Protein 8RCX (pdb70)

InterPro domains:
  IPR009057 Homedomain-like superfamily [SSF46689] (286-333)
  IPR018060 AraC-like, DNA binding HTH domain [PF12833] (256-333)
  IPR018060 AraC-like, DNA binding HTH domain [PS01124] (236-334)
  IPR018060 AraC-like, DNA binding HTH domain [SM00342] (250-332)
  IPR032687 HTH-type transcriptional regulator AraC-type, N-terminal [PF12625] (23-207)

GO terms:
  GO:0045893 positive regulation of DNA-templated transcription (P, IDA)
  GO:0071468 cellular response to acidic pH (P, IEP)

Organism: Mycobacterium tuberculosis (strain ATCC 25618 / H37Rv) (NCBI:txid83332)

Structure (mmCIF, N/CA/C/O backbone):
data_8RCX
#
_entry.id   8RCX
#
_cell.length_a   115.313
_cell.length_b   115.313
_cell.length_c   70.713
_cell.angle_alpha   90.000
_cell.angle_beta   90.000
_cell.angle_gamma   120.000
#
_symmetry.space_group_name_H-M   'P 61'
#
loop_
_entity.id
_entity.type
_entity.pdbx_description
1 polymer 'HTH-type transcriptional regulator VirS'
2 non-polymer 4,4,4-tris(fluoranyl)-1-[3-(trifluoromethyl)-1-oxa-2,8-diazaspiro[4.5]dec-2-en-8-yl]butan-1-one
3 water water
#
loop_
_atom_site.group_PDB
_atom_site.id
_atom_site.type_symbol
_atom_site.label_atom_id
_atom_site.label_alt_id
_atom_site.label_comp_id
_atom_site.label_asym_id
_atom_site.label_entity_id
_atom_site.label_seq_id
_atom_site.pdbx_PDB_ins_code
_atom_site.Cartn_x
_atom_site.Cartn_y
_atom_site.Cartn_z
_atom_site.occupancy
_atom_site.B_iso_or_equiv
_atom_site.auth_seq_id
_atom_site.auth_comp_id
_atom_site.auth_asym_id
_atom_site.auth_atom_id
_atom_site.pdbx_PDB_model_num
ATOM 1 N N . GLY A 1 67 ? 50.525 -26.817 -7.289 1.000 42.107 4 GLY A N 1
ATOM 2 C CA . GLY A 1 67 ? 49.271 -27.394 -6.741 1.000 39.309 4 GLY A CA 1
ATOM 3 C C . GLY A 1 67 ? 48.131 -26.385 -6.876 1.000 31.392 4 GLY A C 1
ATOM 4 O O . GLY A 1 67 ? 48.381 -25.172 -6.821 1.000 28.807 4 GLY A O 1
ATOM 8 N N . SER A 1 68 ? 46.898 -26.893 -7.056 1.000 22.272 5 SER A N 1
ATOM 9 C CA . SER A 1 68 ? 45.745 -26.036 -7.330 1.000 19.479 5 SER A CA 1
ATOM 10 C C . SER A 1 68 ? 45.391 -25.183 -6.131 1.000 16.880 5 SER A C 1
ATOM 11 O O . SER A 1 68 ? 45.501 -25.593 -4.963 1.000 17.253 5 SER A O 1
ATOM 19 N N . LEU A 1 69 ? 44.892 -23.992 -6.454 1.000 14.950 6 LEU A N 1
ATOM 20 C CA . LEU A 1 69 ? 44.355 -23.073 -5.476 1.000 16.293 6 LEU A CA 1
ATOM 21 C C . LEU A 1 69 ? 42.838 -23.209 -5.430 1.000 15.564 6 LEU A C 1
ATOM 22 O O . LEU A 1 69 ? 42.264 -23.787 -6.360 1.000 17.026 6 LEU A O 1
ATOM 38 N N . ILE A 1 70 ? 42.259 -22.745 -4.318 1.000 12.908 7 ILE A N 1
ATOM 39 C CA . ILE A 1 70 ? 40.803 -22.638 -4.168 1.000 11.982 7 ILE A CA 1
ATOM 40 C C . ILE A 1 70 ? 40.500 -21.297 -3.520 1.000 14.331 7 ILE A C 1
ATOM 41 O O . ILE A 1 70 ? 41.261 -20.822 -2.679 1.000 14.687 7 ILE A O 1
ATOM 57 N N . ARG A 1 71 ? 39.398 -20.658 -3.875 1.000 12.991 8 ARG A N 1
ATOM 58 C CA . ARG A 1 71 ? 39.014 -19.386 -3.304 1.000 12.695 8 ARG A CA 1
ATOM 59 C C . ARG A 1 71 ? 38.926 -19.491 -1.777 1.000 14.401 8 ARG A C 1
ATOM 60 O O . ARG A 1 71 ? 38.341 -20.427 -1.255 1.000 14.837 8 ARG A O 1
ATOM 81 N N . ALA A 1 72 ? 39.567 -18.531 -1.047 1.000 14.347 9 ALA A N 1
ATOM 82 C CA . ALA A 1 72 ? 39.666 -18.625 0.390 1.000 14.231 9 ALA A CA 1
ATOM 83 C C . ALA A 1 72 ? 38.375 -18.338 1.119 1.000 13.767 9 ALA A C 1
ATOM 84 O O . ALA A 1 72 ? 38.300 -18.588 2.312 1.000 15.625 9 ALA A O 1
ATOM 91 N N . THR A 1 73 ? 37.285 -17.973 0.400 1.000 13.596 10 THR A N 1
ATOM 92 C CA . THR A 1 73 ? 35.968 -17.978 0.971 1.000 14.675 10 THR A CA 1
ATOM 93 C C . THR A 1 73 ? 35.533 -19.353 1.473 1.000 13.592 10 THR A C 1
ATOM 94 O O . THR A 1 73 ? 34.669 -19.452 2.367 1.000 15.021 10 THR A O 1
ATOM 105 N N . ASN A 1 74 ? 36.187 -20.420 0.981 1.000 14.617 11 ASN A N 1
ATOM 106 C CA . ASN A 1 74 ? 35.841 -21.750 1.432 1.000 14.742 11 ASN A CA 1
ATOM 107 C C . ASN A 1 74 ? 36.354 -22.000 2.842 1.000 16.023 11 ASN A C 1
ATOM 108 O O . ASN A 1 74 ? 36.108 -23.047 3.459 1.000 17.821 11 ASN A O 1
ATOM 119 N N . LEU A 1 75 ? 37.089 -21.033 3.410 1.000 15.536 12 LEU A N 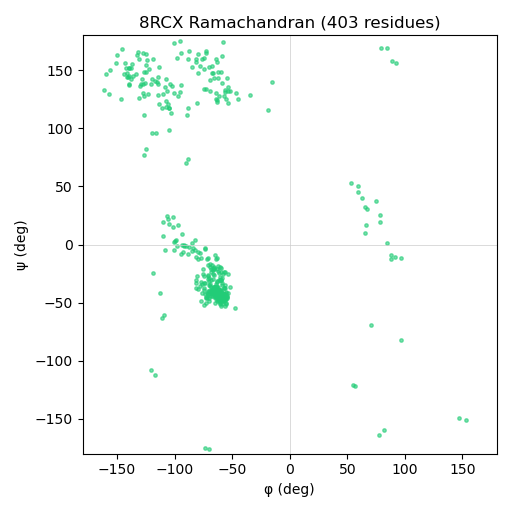1
ATOM 120 C CA . LEU A 1 75 ? 37.523 -21.058 4.797 1.000 16.499 12 LEU A CA 1
ATOM 121 C C . LEU A 1 75 ? 36.585 -20.306 5.737 1.000 16.080 12 LEU A C 1
ATOM 122 O O . LEU A 1 75 ? 36.793 -20.260 6.958 1.000 18.170 12 LEU A O 1
ATOM 138 N N . TRP A 1 76 ? 35.592 -19.583 5.179 1.000 14.246 13 TRP A N 1
ATOM 139 C CA . TRP A 1 76 ? 34.654 -18.849 6.003 1.000 13.918 13 TRP A CA 1
ATOM 140 C C . TRP A 1 76 ? 34.151 -19.703 7.143 1.000 18.527 13 TRP A C 1
ATOM 141 O O . TRP A 1 76 ? 33.645 -20.788 6.886 1.000 17.180 13 TRP A O 1
ATOM 162 N N . GLY A 1 77 ? 34.186 -19.173 8.366 1.000 17.790 14 GLY A N 1
ATOM 163 C CA . GLY A 1 77 ? 33.683 -19.876 9.541 1.000 17.243 14 GLY A CA 1
ATOM 164 C C . GLY A 1 77 ? 34.715 -20.712 10.291 1.000 16.407 14 GLY A C 1
ATOM 165 O O . GLY A 1 77 ? 34.412 -21.241 11.365 1.000 19.625 14 GLY A O 1
ATOM 169 N N . TYR A 1 78 ? 35.895 -20.915 9.712 1.000 16.718 15 TYR A N 1
ATOM 170 C CA . TYR A 1 78 ? 36.864 -21.832 10.256 1.000 19.687 15 TYR A CA 1
ATOM 171 C C . TYR A 1 78 ? 37.230 -21.356 11.666 1.000 22.311 15 TYR A C 1
ATOM 172 O O . TYR A 1 78 ? 37.207 -22.119 12.624 1.000 22.701 15 TYR A O 1
ATOM 190 N N . THR A 1 79 ? 37.572 -20.084 11.760 1.000 22.582 16 THR A N 1
ATOM 191 C CA . THR A 1 79 ? 37.954 -19.572 13.073 1.000 24.790 16 THR A CA 1
ATOM 192 C C . THR A 1 79 ? 36.811 -19.750 14.085 1.000 21.543 16 THR A C 1
ATOM 193 O O . THR A 1 79 ? 37.068 -20.252 15.188 1.000 26.105 16 THR A O 1
ATOM 204 N N . ASP A 1 80 ? 35.580 -19.363 13.724 1.000 20.616 17 ASP A N 1
ATOM 205 C CA . ASP A 1 80 ? 34.389 -19.381 14.550 1.000 21.574 17 ASP A CA 1
ATOM 206 C C . ASP A 1 80 ? 34.095 -20.809 15.007 1.000 23.473 17 ASP A C 1
ATOM 207 O O . ASP A 1 80 ? 33.734 -21.048 16.162 1.000 27.755 17 ASP A O 1
ATOM 216 N N . LEU A 1 81 ? 34.135 -21.764 14.070 1.000 21.840 18 LEU A N 1
ATOM 217 C CA . LEU A 1 81 ? 33.790 -23.150 14.395 1.000 21.120 18 LEU A CA 1
ATOM 218 C C . LEU A 1 81 ? 34.855 -23.714 15.347 1.000 20.540 18 LEU A C 1
ATOM 219 O O . LEU A 1 81 ? 34.526 -24.458 16.258 1.000 24.041 18 LEU A O 1
ATOM 235 N N . MET A 1 82 ? 36.129 -23.446 15.092 1.000 19.071 19 MET A N 1
ATOM 236 C CA . MET A 1 82 ? 37.212 -24.000 15.893 1.000 22.459 19 MET A CA 1
ATOM 237 C C . MET A 1 82 ? 37.047 -23.500 17.329 1.000 26.953 19 MET A C 1
ATOM 238 O O . MET A 1 82 ? 37.121 -24.287 18.281 1.000 28.645 19 MET A O 1
ATOM 252 N N . ARG A 1 83 ? 36.649 -22.225 17.476 1.000 27.585 20 ARG A N 1
ATOM 253 C CA . ARG A 1 83 ? 36.384 -21.648 18.798 1.000 30.443 20 ARG A CA 1
ATOM 254 C C . ARG A 1 83 ? 35.164 -22.284 19.461 1.000 33.996 20 ARG A C 1
ATOM 255 O O . ARG A 1 83 ? 35.173 -22.609 20.665 1.000 32.551 20 ARG A O 1
ATOM 276 N N . GLU A 1 84 ? 34.118 -22.529 18.657 1.000 31.637 21 GLU A N 1
ATOM 277 C CA . GLU A 1 84 ? 32.919 -23.197 19.123 1.000 32.931 21 GLU A CA 1
ATOM 278 C C . GLU A 1 84 ? 33.282 -24.559 19.741 1.000 30.289 21 GLU A C 1
ATOM 279 O O . GLU A 1 84 ? 32.697 -24.933 20.752 1.000 35.830 21 GLU A O 1
ATOM 291 N N . LEU A 1 85 ? 34.203 -25.287 19.115 1.000 26.486 22 LEU A N 1
ATOM 292 C CA . LEU A 1 85 ? 34.694 -26.576 19.571 1.000 30.050 22 LEU A CA 1
ATOM 293 C C . LEU A 1 85 ? 35.792 -26.457 20.633 1.000 34.351 22 LEU A C 1
ATOM 294 O O . LEU A 1 85 ? 36.347 -27.481 20.996 1.000 35.440 22 LEU A O 1
ATOM 310 N N . GLY A 1 86 ? 36.140 -25.237 21.086 1.000 35.170 23 GLY A N 1
ATOM 311 C CA . GLY A 1 86 ? 37.119 -25.064 22.153 1.000 36.831 23 GLY A CA 1
ATOM 312 C C . GLY A 1 86 ? 38.557 -25.224 21.669 1.000 33.746 23 GLY A C 1
ATOM 313 O O . GLY A 1 86 ? 39.488 -25.416 22.452 1.000 35.113 23 GLY A O 1
ATOM 317 N N . ALA A 1 87 ? 38.810 -25.103 20.359 1.000 29.511 24 ALA A N 1
ATOM 318 C CA . ALA A 1 87 ? 40.139 -25.343 19.842 1.000 29.702 24 ALA A CA 1
ATOM 319 C C . ALA A 1 87 ? 40.695 -24.035 19.318 1.000 34.433 24 ALA A C 1
ATOM 320 O O . ALA A 1 87 ? 39.931 -23.159 18.879 1.000 32.170 24 ALA A O 1
ATOM 327 N N . ASP A 1 88 ? 42.015 -23.937 19.335 1.000 34.762 25 ASP A N 1
ATOM 328 C CA . ASP A 1 88 ? 42.716 -22.781 18.790 1.000 32.753 25 ASP A CA 1
ATOM 329 C C . ASP A 1 88 ? 42.986 -23.021 17.301 1.000 27.110 25 ASP A C 1
ATOM 330 O O . ASP A 1 88 ? 43.709 -23.947 16.950 1.000 26.981 25 ASP A O 1
ATOM 339 N N . PRO A 1 89 ? 42.433 -22.193 16.366 1.000 24.704 26 PRO A N 1
ATOM 340 C CA . PRO A 1 89 ? 42.644 -22.435 14.939 1.000 27.054 26 PRO A CA 1
ATOM 341 C C . PRO A 1 89 ? 44.052 -22.157 14.449 1.000 25.594 26 PRO A C 1
ATOM 342 O O . PRO A 1 89 ? 44.507 -22.682 13.459 1.000 24.218 26 PRO A O 1
ATOM 353 N N . LEU A 1 90 ? 44.804 -21.248 15.132 1.000 26.468 27 LEU A N 1
ATOM 354 C CA . LEU A 1 90 ? 46.074 -20.816 14.596 1.000 25.868 27 LEU A CA 1
ATOM 355 C C . LEU A 1 90 ? 47.097 -21.916 14.363 1.000 22.006 27 LEU A C 1
ATOM 356 O O . LEU A 1 90 ? 47.716 -21.939 13.309 1.000 26.876 27 LEU A O 1
ATOM 372 N N . PRO A 1 91 ? 47.342 -22.890 15.292 1.000 26.117 28 PRO A N 1
ATOM 373 C CA . PRO A 1 91 ? 48.293 -23.968 15.010 1.000 31.742 28 PRO A CA 1
ATOM 374 C C . PRO A 1 91 ? 47.949 -24.850 13.810 1.000 25.817 28 PRO A C 1
ATOM 375 O O . PRO A 1 91 ? 48.832 -25.319 13.116 1.000 27.624 28 PRO A O 1
ATOM 386 N N . PHE A 1 92 ? 46.638 -24.977 13.505 1.000 28.986 29 PHE A N 1
ATOM 387 C CA . PHE A 1 92 ? 46.192 -25.745 12.351 1.000 25.370 29 PHE A CA 1
ATOM 388 C C . PHE A 1 92 ? 46.537 -24.997 11.065 1.000 20.047 29 PHE A C 1
ATOM 389 O O . PHE A 1 92 ? 47.064 -25.569 10.105 1.000 21.108 29 PHE A O 1
ATOM 406 N N . LEU A 1 93 ? 46.228 -23.695 11.076 1.000 21.911 30 LEU A N 1
ATOM 407 C CA . LEU A 1 93 ? 46.510 -22.914 9.890 1.000 23.236 30 LEU A CA 1
ATOM 408 C C . LEU A 1 93 ? 47.998 -22.920 9.553 1.000 24.051 30 LEU A C 1
ATOM 409 O O . LEU A 1 93 ? 48.421 -23.044 8.393 1.000 22.433 30 LEU A O 1
ATOM 425 N N . ARG A 1 94 ? 48.822 -22.849 10.610 1.000 26.640 31 ARG A N 1
ATOM 426 C CA . ARG A 1 94 ? 50.260 -22.842 10.400 1.000 27.575 31 ARG A CA 1
ATOM 427 C C . ARG A 1 94 ? 50.708 -24.215 9.904 1.000 21.323 31 ARG A C 1
ATOM 428 O O . ARG A 1 94 ? 51.484 -24.338 8.962 1.000 25.169 31 ARG A O 1
ATOM 449 N N . ARG A 1 95 ? 50.196 -25.290 10.525 1.000 23.811 32 ARG A N 1
ATOM 450 C CA . ARG A 1 95 ? 50.503 -26.650 10.117 1.000 24.504 32 ARG A CA 1
ATOM 451 C C . ARG A 1 95 ? 50.239 -26.881 8.640 1.000 26.396 32 ARG A C 1
ATOM 452 O O . ARG A 1 95 ? 51.023 -27.526 7.963 1.000 25.684 32 ARG A O 1
ATOM 473 N N . PHE A 1 96 ? 49.113 -26.349 8.106 1.000 22.514 33 PHE A N 1
ATOM 474 C CA . PHE A 1 96 ? 48.763 -26.613 6.730 1.000 23.592 33 PHE A CA 1
ATOM 475 C C . PHE A 1 96 ? 49.093 -25.482 5.755 1.000 26.263 33 PHE A C 1
ATOM 476 O O . PHE A 1 96 ? 48.682 -25.511 4.574 1.000 25.991 33 PHE A O 1
ATOM 493 N N . ASP A 1 97 ? 49.942 -24.526 6.219 1.000 24.855 34 ASP A N 1
ATOM 494 C CA . ASP A 1 97 ? 50.473 -23.461 5.362 1.000 31.282 34 ASP A CA 1
ATOM 495 C C . ASP A 1 97 ? 49.337 -22.623 4.752 1.000 29.957 34 ASP A C 1
ATOM 496 O O . ASP A 1 97 ? 49.335 -22.291 3.567 1.000 31.061 34 ASP A O 1
ATOM 505 N N . ILE A 1 98 ? 48.384 -22.275 5.602 1.000 25.358 35 ILE A N 1
ATOM 506 C CA . ILE A 1 98 ? 47.285 -21.408 5.205 1.000 22.997 35 ILE A CA 1
ATOM 507 C C . ILE A 1 98 ? 47.582 -20.092 5.890 1.000 25.927 35 ILE A C 1
ATOM 508 O O . ILE A 1 98 ? 47.612 -20.103 7.127 1.000 30.866 35 ILE A O 1
ATOM 524 N N . PRO A 1 99 ? 47.692 -18.977 5.156 1.000 22.779 36 PRO A N 1
ATOM 525 C CA . PRO A 1 99 ? 48.056 -17.695 5.800 1.000 26.676 36 PRO A CA 1
ATOM 526 C C . PRO A 1 99 ? 46.996 -17.323 6.807 1.000 30.683 36 PRO A C 1
ATOM 527 O O . PRO A 1 99 ? 45.821 -17.327 6.488 1.000 28.817 36 PRO A O 1
ATOM 538 N N . PRO A 1 100 ? 47.285 -17.008 8.103 1.000 36.538 37 PRO A N 1
ATOM 539 C CA . PRO A 1 100 ? 46.205 -16.513 8.969 1.000 38.840 37 PRO A CA 1
ATOM 540 C C . PRO A 1 100 ? 45.660 -15.179 8.406 1.000 26.063 37 PRO A C 1
ATOM 541 O O . PRO A 1 100 ? 46.323 -14.476 7.643 1.000 39.042 37 PRO A O 1
ATOM 552 N N . GLY A 1 101 ? 44.390 -14.989 8.638 1.000 32.710 38 GLY A N 1
ATOM 553 C CA . GLY A 1 101 ? 43.762 -13.797 8.133 1.000 30.739 38 GLY A CA 1
ATOM 554 C C . GLY A 1 101 ? 43.240 -13.981 6.715 1.000 25.990 38 GLY A C 1
ATOM 555 O O . GLY A 1 101 ? 42.408 -13.196 6.314 1.000 26.564 38 GLY A O 1
ATOM 559 N N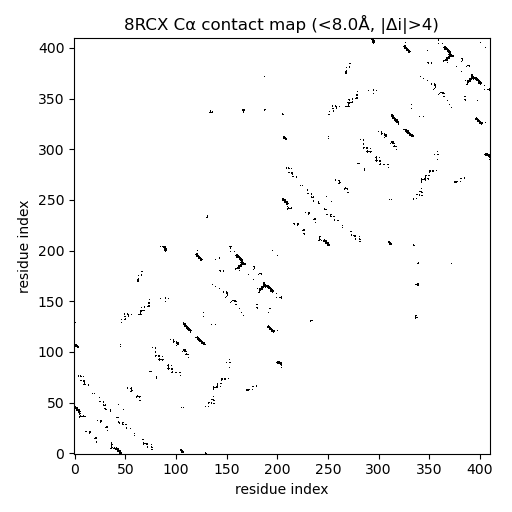 . ILE A 1 102 ? 43.605 -15.046 5.994 1.000 21.009 39 ILE A N 1
ATOM 560 C CA . ILE A 1 102 ? 43.140 -15.131 4.621 1.000 19.784 39 ILE A CA 1
ATOM 561 C C . ILE A 1 102 ? 41.618 -15.356 4.541 1.000 19.441 39 ILE A C 1
ATOM 562 O O . ILE A 1 102 ? 41.010 -14.992 3.525 1.000 17.300 39 ILE A O 1
ATOM 578 N N . GLU A 1 103 ? 41.003 -15.869 5.618 1.000 20.500 40 GLU A 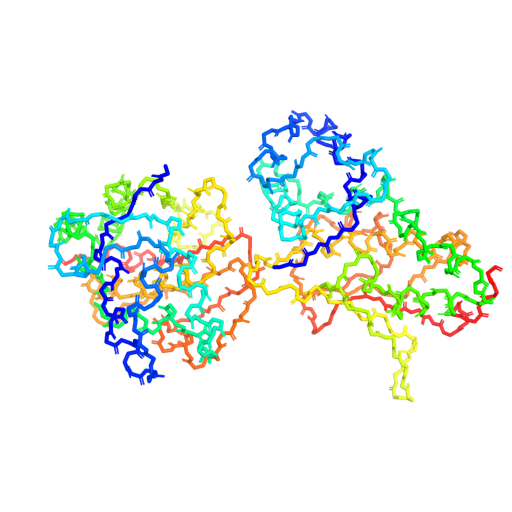N 1
ATOM 579 C CA . GLU A 1 103 ? 39.575 -16.118 5.675 1.000 23.148 40 GLU A CA 1
ATOM 580 C C . GLU A 1 103 ? 38.735 -14.898 5.285 1.000 23.205 40 GLU A C 1
ATOM 581 O O . GLU A 1 103 ? 37.693 -14.990 4.604 1.000 27.604 40 GLU A O 1
ATOM 593 N N . HIS A 1 104 ? 39.252 -13.729 5.693 1.000 20.309 41 HIS A N 1
ATOM 594 C CA . HIS A 1 104 ? 38.561 -12.460 5.534 1.000 24.858 41 HIS A CA 1
ATOM 595 C C . HIS A 1 104 ? 39.217 -11.552 4.499 1.000 22.226 41 HIS A C 1
ATOM 596 O O . HIS A 1 104 ? 38.911 -10.354 4.468 1.000 25.050 41 HIS A O 1
ATOM 611 N N . GLN A 1 105 ? 40.032 -12.089 3.608 1.000 17.191 42 GLN A N 1
ATOM 612 C CA . GLN A 1 105 ? 40.686 -11.330 2.562 1.000 16.864 42 GLN A CA 1
ATOM 613 C C . GLN A 1 105 ? 40.005 -11.595 1.233 1.000 18.254 42 GLN A C 1
ATOM 614 O O . GLN A 1 105 ? 40.145 -12.659 0.610 1.000 16.013 42 GLN A O 1
ATOM 628 N N . GLU A 1 106 ? 39.107 -10.696 0.820 1.000 17.058 43 GLU A N 1
ATOM 629 C CA . GLU A 1 106 ? 38.364 -10.907 -0.391 1.000 14.249 43 GLU A CA 1
ATOM 630 C C . GLU A 1 106 ? 39.295 -11.162 -1.592 1.000 14.932 43 GLU A C 1
ATOM 631 O O . GLU A 1 106 ? 40.336 -10.578 -1.766 1.000 18.013 43 GLU A O 1
ATOM 643 N N . ASP A 1 107 ? 38.855 -12.041 -2.480 1.000 15.619 44 ASP A N 1
ATOM 644 C CA . ASP A 1 107 ? 39.535 -12.406 -3.696 1.000 14.317 44 ASP A CA 1
ATOM 645 C C . ASP A 1 107 ? 40.860 -13.130 -3.427 1.000 15.606 44 ASP A C 1
ATOM 646 O O . ASP A 1 107 ? 41.586 -13.346 -4.366 1.000 17.794 44 ASP A O 1
ATOM 655 N N . ALA A 1 108 ? 41.183 -13.535 -2.194 1.000 15.087 45 ALA A N 1
ATOM 656 C CA . ALA A 1 108 ? 42.346 -14.355 -1.956 1.000 15.846 45 ALA A CA 1
ATOM 657 C C . ALA A 1 108 ? 42.070 -15.823 -2.242 1.000 15.637 45 ALA A C 1
ATOM 658 O O . ALA A 1 108 ? 40.890 -16.249 -2.165 1.000 15.486 45 ALA A O 1
ATOM 665 N N . PHE A 1 109 ? 43.168 -16.527 -2.458 1.000 13.979 46 PHE A N 1
ATOM 666 C CA . PHE A 1 109 ? 43.122 -17.962 -2.745 1.000 14.672 46 PHE A CA 1
ATOM 667 C C . PHE A 1 109 ? 44.154 -18.712 -1.921 1.000 16.263 46 PHE A C 1
ATOM 668 O O . PHE A 1 109 ? 45.196 -18.181 -1.537 1.000 17.085 46 PHE A O 1
ATOM 685 N N . MET A 1 110 ? 43.783 -19.918 -1.562 1.000 14.840 47 MET A N 1
ATOM 686 C CA . MET A 1 110 ? 44.559 -20.750 -0.661 1.000 15.443 47 MET A CA 1
ATOM 687 C C . MET A 1 110 ? 44.861 -22.096 -1.329 1.000 17.690 47 MET A C 1
ATOM 688 O O . MET A 1 110 ? 44.274 -22.453 -2.355 1.000 16.043 47 MET A O 1
ATOM 702 N N . SER A 1 111 ? 45.823 -22.857 -0.794 1.000 17.105 48 SER A N 1
ATOM 703 C CA . SER A 1 111 ? 46.126 -24.215 -1.271 1.000 15.701 48 SER A CA 1
ATOM 704 C C . SER A 1 111 ? 44.923 -25.149 -1.045 1.000 13.363 48 SER A C 1
ATOM 705 O O . SER A 1 111 ? 44.466 -25.324 0.049 1.000 14.664 48 SER A O 1
ATOM 713 N N . LEU A 1 112 ? 44.417 -25.772 -2.116 1.000 16.090 49 LEU A N 1
ATOM 714 C CA . LEU A 1 112 ? 43.355 -26.766 -1.952 1.000 16.044 49 LEU A CA 1
ATOM 715 C C . LEU A 1 112 ? 43.847 -27.977 -1.145 1.000 15.270 49 LEU A C 1
ATOM 716 O O . LEU A 1 112 ? 43.180 -28.447 -0.229 1.000 16.071 49 LEU A O 1
ATOM 732 N N . ALA A 1 113 ? 45.071 -28.436 -1.464 1.000 16.903 50 ALA A N 1
ATOM 733 C CA . ALA A 1 113 ? 45.613 -29.587 -0.749 1.000 16.691 50 ALA A CA 1
ATOM 734 C C . ALA A 1 113 ? 45.760 -29.283 0.734 1.000 18.288 50 ALA A C 1
ATOM 735 O O . ALA A 1 113 ? 45.367 -30.053 1.611 1.000 17.143 50 ALA A O 1
ATOM 742 N N . GLY A 1 114 ? 46.310 -28.084 1.060 1.000 16.324 51 GLY A N 1
ATOM 743 C CA . GLY A 1 114 ? 46.422 -27.754 2.476 1.000 16.482 51 GLY A CA 1
ATOM 744 C C . GLY A 1 114 ? 45.064 -27.640 3.148 1.000 15.612 51 GLY A C 1
ATOM 745 O O . GLY A 1 114 ? 44.832 -28.106 4.257 1.000 14.583 51 GLY A O 1
ATOM 749 N N . PHE A 1 115 ? 44.068 -27.075 2.445 1.000 14.514 52 PHE A N 1
ATOM 750 C CA . PHE A 1 115 ? 42.728 -26.953 3.013 1.000 16.030 52 PHE A CA 1
ATOM 751 C C . PHE A 1 115 ? 42.047 -28.301 3.286 1.000 13.890 52 PHE A C 1
ATOM 752 O O . PHE A 1 115 ? 41.526 -28.508 4.357 1.000 15.126 52 PHE A O 1
ATOM 769 N N . VAL A 1 116 ? 42.132 -29.212 2.335 1.000 15.792 53 VAL A N 1
ATOM 770 C CA . VAL A 1 116 ? 41.464 -30.501 2.503 1.000 17.548 53 VAL A CA 1
ATOM 771 C C . VAL A 1 116 ? 42.136 -31.308 3.610 1.000 15.820 53 VAL A C 1
ATOM 772 O O . VAL A 1 116 ? 41.457 -31.885 4.459 1.000 16.993 53 VAL A O 1
ATOM 785 N N . ARG A 1 117 ? 43.472 -31.186 3.701 1.000 15.842 54 ARG A N 1
ATOM 786 C CA . ARG A 1 117 ? 44.151 -31.861 4.804 1.000 18.659 54 ARG A CA 1
ATOM 787 C C . ARG A 1 117 ? 43.868 -31.249 6.170 1.000 16.672 54 ARG A C 1
ATOM 788 O O . ARG A 1 117 ? 43.729 -31.910 7.202 1.000 18.532 54 ARG A O 1
ATOM 809 N N . MET A 1 118 ? 43.723 -29.930 6.209 1.000 16.350 55 MET A N 1
ATOM 810 C CA . MET A 1 118 ? 43.354 -29.281 7.447 1.000 16.468 55 MET A CA 1
ATOM 811 C C . MET A 1 118 ? 41.971 -29.675 7.924 1.000 16.779 55 MET A C 1
ATOM 812 O O . MET A 1 118 ? 41.709 -29.829 9.110 1.000 18.600 55 MET A O 1
ATOM 826 N N . LEU A 1 119 ? 41.008 -29.805 6.970 1.000 16.574 56 LEU A N 1
ATOM 827 C CA . LEU A 1 119 ? 39.701 -30.243 7.394 1.000 15.487 56 LEU A CA 1
ATOM 828 C C . LEU A 1 119 ? 39.745 -31.653 8.014 1.000 14.184 56 LEU A C 1
ATOM 829 O O . LEU A 1 119 ? 39.036 -31.902 8.981 1.000 17.321 56 LEU A O 1
ATOM 845 N N . GLU A 1 120 ? 40.524 -32.546 7.383 1.000 16.585 57 GLU A N 1
ATOM 846 C CA . GLU A 1 120 ? 40.637 -33.902 7.915 1.000 18.386 57 GLU A CA 1
ATOM 847 C C . GLU A 1 120 ? 41.242 -33.833 9.323 1.000 18.374 57 GLU A C 1
ATOM 848 O O . GLU A 1 120 ? 40.796 -34.559 10.259 1.000 19.491 57 GLU A O 1
ATOM 860 N N . ALA A 1 121 ? 42.297 -33.040 9.462 1.000 19.399 58 ALA A N 1
ATOM 861 C CA . ALA A 1 121 ? 43.001 -32.991 10.741 1.000 20.007 58 ALA A CA 1
ATOM 862 C C . ALA A 1 121 ? 42.084 -32.442 11.835 1.000 23.037 58 ALA A C 1
ATOM 863 O O . ALA A 1 121 ? 42.044 -32.914 12.977 1.000 22.895 58 ALA A O 1
ATOM 870 N N . SER A 1 122 ? 41.289 -31.399 11.514 1.000 18.427 59 SER A N 1
ATOM 871 C CA . SER A 1 122 ? 40.364 -30.776 12.455 1.000 20.148 59 SER A CA 1
ATOM 872 C C . SER A 1 122 ? 39.294 -31.770 12.932 1.000 22.775 59 SER A C 1
ATOM 873 O O . SER A 1 122 ? 38.943 -31.924 14.138 1.000 21.220 59 SER A O 1
ATOM 881 N N . ALA A 1 123 ? 38.696 -32.492 11.957 1.000 20.640 60 ALA A N 1
ATOM 882 C CA . ALA A 1 123 ? 37.699 -33.491 12.270 1.000 20.831 60 ALA A CA 1
ATOM 883 C C . ALA A 1 123 ? 38.268 -34.635 13.129 1.000 19.448 60 ALA A C 1
ATOM 884 O O . ALA A 1 123 ? 37.612 -35.033 14.087 1.000 24.184 60 ALA A O 1
ATOM 891 N N . ALA A 1 124 ? 39.468 -35.078 12.805 1.000 20.215 61 ALA A N 1
ATOM 892 C CA . ALA A 1 124 ? 40.063 -36.225 13.499 1.000 22.635 61 ALA A CA 1
ATOM 893 C C . ALA A 1 124 ? 40.491 -35.796 14.912 1.000 26.629 61 ALA A C 1
ATOM 894 O O . ALA A 1 124 ? 40.133 -36.441 15.878 1.000 28.481 61 ALA A O 1
ATOM 901 N N . GLU A 1 125 ? 41.223 -34.705 15.048 1.000 24.478 62 GLU A N 1
ATOM 902 C CA . GLU A 1 125 ? 41.836 -34.320 16.304 1.000 28.197 62 GLU A CA 1
ATOM 903 C C . GLU A 1 125 ? 40.827 -33.746 17.286 1.000 32.395 62 GLU A C 1
ATOM 904 O O . GLU A 1 125 ? 41.119 -33.829 18.465 1.000 31.400 62 GLU A O 1
ATOM 916 N N . LEU A 1 126 ? 39.676 -33.167 16.859 1.000 23.458 63 LEU A N 1
ATOM 917 C CA . LEU A 1 126 ? 38.644 -32.668 17.737 1.000 27.617 63 LEU A CA 1
ATOM 918 C C . LEU A 1 126 ? 37.449 -33.595 17.925 1.000 25.282 63 LEU A C 1
ATOM 919 O O . LEU A 1 126 ? 36.483 -33.249 18.621 1.000 27.600 63 LEU A O 1
ATOM 935 N N . ASP A 1 127 ? 37.522 -34.764 17.310 1.000 24.824 64 ASP A N 1
ATOM 936 C CA . ASP A 1 127 ? 36.484 -35.787 17.384 1.000 27.571 64 ASP A CA 1
ATOM 937 C C . ASP A 1 127 ? 35.180 -35.131 16.997 1.000 22.845 64 ASP A C 1
ATOM 938 O O . ASP A 1 127 ? 34.189 -35.247 17.702 1.000 23.622 64 ASP A O 1
ATOM 947 N N . CYS A 1 128 ? 35.271 -34.494 15.801 1.000 21.891 65 CYS A N 1
ATOM 948 C CA . CYS A 1 128 ? 34.140 -33.791 15.219 1.000 21.824 65 CYS A CA 1
ATOM 949 C C . CYS A 1 128 ? 33.896 -34.355 13.812 1.000 22.210 65 CYS A C 1
ATOM 950 O O . CYS A 1 128 ? 34.383 -33.820 12.815 1.000 19.598 65 CYS A O 1
ATOM 958 N N . PRO A 1 129 ? 33.190 -35.500 13.712 1.000 20.815 66 PRO A N 1
ATOM 959 C CA . PRO A 1 129 ? 33.068 -36.189 12.430 1.000 19.037 66 PRO A CA 1
ATOM 960 C C . PRO A 1 129 ? 32.283 -35.393 11.369 1.000 18.046 66 PRO A C 1
ATOM 961 O O . PRO A 1 129 ? 32.472 -35.694 10.173 1.000 17.372 66 PRO A O 1
ATOM 972 N N . ASP A 1 130 ? 31.491 -34.410 11.831 1.000 19.348 67 ASP A N 1
ATOM 973 C CA . ASP A 1 130 ? 30.636 -33.603 10.976 1.000 17.857 67 ASP A CA 1
ATOM 974 C C . ASP A 1 130 ? 31.207 -32.190 10.804 1.000 16.235 67 ASP A C 1
ATOM 975 O O . ASP A 1 130 ? 30.452 -31.259 10.545 1.000 15.620 67 ASP A O 1
ATOM 984 N N . PHE A 1 131 ? 32.530 -32.041 10.969 1.000 17.055 68 PHE A N 1
ATOM 985 C CA . PHE A 1 131 ? 33.191 -30.747 10.807 1.000 16.462 68 PHE A CA 1
ATOM 986 C C . PHE A 1 131 ? 32.787 -30.026 9.536 1.000 15.971 68 PHE A C 1
ATOM 987 O O . PHE A 1 131 ? 32.372 -28.863 9.552 1.000 14.671 68 PHE A O 1
ATOM 1004 N N . GLY A 1 132 ? 32.935 -30.705 8.419 1.000 16.457 69 GLY A N 1
ATOM 1005 C CA . GLY A 1 132 ? 32.621 -30.076 7.142 1.000 15.873 69 GLY A CA 1
ATOM 1006 C C . GLY A 1 132 ? 31.149 -29.714 7.026 1.000 14.874 69 GLY A C 1
ATOM 1007 O O . GLY A 1 132 ? 30.799 -28.643 6.560 1.000 15.657 69 GLY A O 1
ATOM 1011 N N . LEU A 1 133 ? 30.256 -30.612 7.470 1.000 15.980 70 LEU A N 1
ATOM 1012 C CA . LEU A 1 133 ? 28.839 -30.288 7.453 1.000 15.182 70 LEU A CA 1
ATOM 1013 C C . LEU A 1 133 ? 28.551 -28.986 8.241 1.000 15.090 70 LEU A C 1
ATOM 1014 O O . LEU A 1 133 ? 27.763 -28.104 7.867 1.000 17.384 70 LEU A O 1
ATOM 1030 N N . ARG A 1 134 ? 29.146 -28.902 9.430 1.000 15.442 71 ARG A N 1
ATOM 1031 C CA . ARG A 1 134 ? 28.937 -27.780 10.318 1.000 16.249 71 ARG A CA 1
ATOM 1032 C C . ARG A 1 134 ? 29.489 -26.482 9.714 1.000 16.562 71 ARG A C 1
ATOM 1033 O O . ARG A 1 134 ? 28.895 -25.416 9.900 1.000 17.673 71 ARG A O 1
ATOM 1054 N N . LEU A 1 135 ? 30.633 -26.556 9.009 1.000 14.944 72 LEU A N 1
ATOM 1055 C CA . LEU A 1 135 ? 31.298 -25.357 8.514 1.000 15.398 72 LEU A CA 1
ATOM 1056 C C . LEU A 1 135 ? 30.442 -24.678 7.446 1.000 15.670 72 LEU A C 1
ATOM 1057 O O . LEU A 1 135 ? 30.464 -23.447 7.291 1.000 16.315 72 LEU A O 1
ATOM 1073 N N . ALA A 1 136 ? 29.577 -25.458 6.764 1.000 15.109 73 ALA A N 1
ATOM 1074 C CA . ALA A 1 136 ? 28.722 -24.867 5.774 1.000 14.802 73 ALA A CA 1
ATOM 1075 C C . ALA A 1 136 ? 27.783 -23.781 6.323 1.000 16.020 73 ALA A C 1
ATOM 1076 O O . ALA A 1 136 ? 27.304 -22.947 5.544 1.000 16.698 73 ALA A O 1
ATOM 1083 N N . ARG A 1 137 ? 27.478 -23.801 7.617 1.000 16.404 74 ARG A N 1
ATOM 1084 C CA . ARG A 1 137 ? 26.568 -22.818 8.189 1.000 19.377 74 ARG A CA 1
ATOM 1085 C C . ARG A 1 137 ? 27.113 -21.397 8.057 1.000 18.348 74 ARG A C 1
ATOM 1086 O O . ARG A 1 137 ? 26.322 -20.445 8.057 1.000 19.280 74 ARG A O 1
ATOM 1107 N N . TRP A 1 138 ? 28.426 -21.230 7.812 1.000 17.094 75 TRP A N 1
ATOM 1108 C CA . TRP A 1 138 ? 29.045 -19.925 7.588 1.000 15.769 75 TRP A CA 1
ATOM 1109 C C . TRP A 1 138 ? 29.265 -19.567 6.120 1.000 17.582 75 TRP A C 1
ATOM 1110 O O . TRP A 1 138 ? 29.927 -18.562 5.819 1.000 18.709 75 TRP A O 1
ATOM 1131 N N . GLN A 1 139 ? 28.801 -20.453 5.191 1.000 14.248 76 GLN A N 1
ATOM 1132 C CA . GLN A 1 139 ? 29.233 -20.426 3.799 1.000 15.214 76 GLN A CA 1
ATOM 1133 C C . GLN A 1 139 ? 28.045 -20.216 2.866 1.000 15.248 76 GLN A C 1
ATOM 1134 O O . GLN A 1 139 ? 27.528 -19.095 2.845 1.000 18.564 76 GLN A O 1
ATOM 1148 N N . GLY A 1 140 ? 27.630 -21.239 2.122 1.000 15.260 77 GLY A N 1
ATOM 1149 C CA . GLY A 1 140 ? 26.563 -21.059 1.157 1.000 15.977 77 GLY A CA 1
ATOM 1150 C C . GLY A 1 140 ? 27.008 -20.369 -0.132 1.000 15.335 77 GLY A C 1
ATOM 1151 O O . GLY A 1 140 ? 28.191 -20.217 -0.442 1.000 15.929 77 GLY A O 1
ATOM 1155 N N . LEU A 1 141 ? 26.030 -19.882 -0.917 1.000 16.260 78 LEU A N 1
ATOM 1156 C CA . LEU A 1 141 ? 26.285 -19.432 -2.274 1.000 13.991 78 LEU A CA 1
ATOM 1157 C C . LEU A 1 141 ? 27.304 -18.292 -2.355 1.000 16.453 78 LEU A C 1
ATOM 1158 O O . LEU A 1 141 ? 28.063 -18.245 -3.320 1.000 15.457 78 LEU A O 1
ATOM 1174 N N . GLY A 1 142 ? 27.350 -17.468 -1.306 1.000 14.759 79 GLY A N 1
ATOM 1175 C CA . GLY A 1 142 ? 28.244 -16.322 -1.374 1.000 15.950 79 GLY A CA 1
ATOM 1176 C C . GLY A 1 142 ? 29.716 -16.677 -1.485 1.000 13.031 79 GLY A C 1
ATOM 1177 O O . GLY A 1 142 ? 30.498 -15.857 -1.977 1.000 15.297 79 GLY A O 1
ATOM 1181 N N . ILE A 1 143 ? 30.098 -17.898 -1.090 1.000 12.328 80 ILE A N 1
ATOM 1182 C CA . ILE A 1 143 ? 31.507 -18.248 -1.202 1.000 12.846 80 ILE A CA 1
ATOM 1183 C C . ILE A 1 143 ? 31.951 -18.343 -2.661 1.000 13.252 80 ILE A C 1
ATOM 1184 O O . ILE A 1 143 ? 33.136 -18.272 -2.950 1.000 12.225 80 ILE A O 1
ATOM 1200 N N . LEU A 1 144 ? 31.031 -18.472 -3.611 1.000 12.372 81 LEU A N 1
ATOM 1201 C CA . LEU A 1 144 ? 31.414 -18.547 -5.028 1.000 11.692 81 LEU A CA 1
ATOM 1202 C C . LEU A 1 144 ? 31.769 -17.208 -5.663 1.000 13.251 81 LEU A C 1
ATOM 1203 O O . LEU A 1 144 ? 32.255 -17.180 -6.779 1.000 12.849 81 LEU A O 1
ATOM 1219 N N . GLY A 1 145 ? 31.549 -16.131 -4.912 1.000 15.089 82 GLY A N 1
ATOM 1220 C CA . GLY A 1 145 ? 32.086 -14.853 -5.347 1.000 15.525 82 GLY A CA 1
ATOM 1221 C C . GLY A 1 145 ? 31.574 -14.507 -6.750 1.000 12.900 82 GLY A C 1
ATOM 1222 O O . GLY A 1 145 ? 30.331 -14.446 -6.897 1.000 14.014 82 GLY A O 1
ATOM 1226 N N . PRO A 1 146 ? 32.437 -14.275 -7.797 1.000 13.519 83 PRO A N 1
ATOM 1227 C CA . PRO A 1 146 ? 31.932 -13.824 -9.088 1.000 14.444 83 PRO A CA 1
ATOM 1228 C C . PRO A 1 146 ? 30.973 -14.865 -9.690 1.000 13.509 83 PRO A C 1
ATOM 1229 O O . PRO A 1 146 ? 30.060 -14.530 -10.409 1.000 13.731 83 PRO A O 1
ATOM 1240 N N . VAL A 1 147 ? 31.204 -16.150 -9.377 1.000 12.690 84 VAL A N 1
ATOM 1241 C CA . VAL A 1 147 ? 30.388 -17.198 -9.983 1.000 13.066 84 VAL A CA 1
ATOM 1242 C C . VAL A 1 147 ? 28.993 -17.160 -9.403 1.000 13.199 84 VAL A C 1
ATOM 1243 O O . VAL A 1 147 ? 28.032 -17.487 -10.113 1.000 13.761 84 VAL A O 1
ATOM 1256 N N . ALA A 1 148 ? 28.834 -16.679 -8.154 1.000 13.587 85 ALA A N 1
ATOM 1257 C CA . ALA A 1 148 ? 27.515 -16.511 -7.567 1.000 13.963 85 ALA A CA 1
ATOM 1258 C C . ALA A 1 148 ? 26.749 -15.421 -8.267 1.000 14.355 85 ALA A C 1
ATOM 1259 O O . ALA A 1 148 ? 25.558 -15.570 -8.422 1.000 15.224 85 ALA A O 1
ATOM 1266 N N . VAL A 1 149 ? 27.453 -14.334 -8.635 1.000 14.817 86 VAL A N 1
ATOM 1267 C CA . VAL A 1 149 ? 26.798 -13.274 -9.378 1.000 15.669 86 VAL A CA 1
ATOM 1268 C C . VAL A 1 149 ? 26.205 -13.810 -10.667 1.000 17.249 86 VAL A C 1
ATOM 1269 O O . VAL A 1 149 ? 25.071 -13.573 -11.015 1.000 17.582 86 VAL A O 1
ATOM 1282 N N . ILE A 1 150 ? 26.955 -14.637 -11.369 1.000 16.120 87 ILE A N 1
ATOM 1283 C CA . ILE A 1 150 ? 26.489 -15.250 -12.611 1.000 15.591 87 ILE A CA 1
ATOM 1284 C C . ILE A 1 150 ? 25.306 -16.156 -12.333 1.000 18.473 87 ILE A C 1
ATOM 1285 O O . ILE A 1 150 ? 24.309 -16.171 -13.064 1.000 17.700 87 ILE A O 1
ATOM 1301 N N . ALA A 1 151 ? 25.408 -16.997 -11.321 1.000 15.551 88 ALA A N 1
ATOM 1302 C CA . ALA A 1 151 ? 24.328 -17.920 -11.043 1.000 14.704 88 ALA A CA 1
ATOM 1303 C C . ALA A 1 151 ? 23.005 -17.247 -10.735 1.000 16.654 88 ALA A C 1
ATOM 1304 O O . ALA A 1 151 ? 21.939 -17.702 -11.179 1.000 17.418 88 ALA A O 1
ATOM 1311 N N . ARG A 1 152 ? 23.081 -16.161 -9.976 1.000 16.730 89 ARG A N 1
ATOM 1312 C CA . ARG A 1 152 ? 21.873 -15.492 -9.479 1.000 19.080 89 ARG A CA 1
ATOM 1313 C C . ARG A 1 152 ? 21.187 -14.804 -10.658 1.000 22.758 89 ARG A C 1
ATOM 1314 O O . ARG A 1 152 ? 19.977 -14.524 -10.557 1.000 25.191 89 ARG A O 1
ATOM 1335 N N . ASN A 1 153 ? 21.907 -14.595 -11.764 1.000 20.213 90 ASN A N 1
ATOM 1336 C CA . ASN A 1 153 ? 21.451 -13.885 -12.951 1.000 25.018 90 ASN A CA 1
ATOM 1337 C C . ASN A 1 153 ? 20.757 -14.860 -13.913 1.000 24.744 90 ASN A C 1
ATOM 1338 O O . ASN A 1 153 ? 20.164 -14.488 -14.925 1.000 24.030 90 ASN A O 1
ATOM 1349 N N . ALA A 1 154 ? 20.824 -16.177 -13.631 1.000 20.489 91 ALA A N 1
ATOM 1350 C CA . ALA A 1 154 ? 20.232 -17.100 -14.566 1.000 22.006 91 ALA A CA 1
ATOM 1351 C C . ALA A 1 154 ? 18.704 -17.041 -14.498 1.000 18.452 91 ALA A C 1
ATOM 1352 O O . ALA A 1 154 ? 18.100 -16.540 -13.566 1.000 19.214 91 ALA A O 1
ATOM 1359 N N . ALA A 1 155 ? 18.109 -17.619 -15.525 1.000 17.663 92 ALA A N 1
ATOM 1360 C CA . ALA A 1 155 ? 16.653 -17.648 -15.617 1.000 20.870 92 ALA A CA 1
ATOM 1361 C C . ALA A 1 155 ? 15.968 -18.667 -14.696 1.000 21.594 92 ALA A C 1
ATOM 1362 O O . ALA A 1 155 ? 14.840 -18.446 -14.233 1.000 21.795 92 ALA A O 1
ATOM 1369 N N . THR A 1 156 ? 16.551 -19.875 -14.599 1.000 17.348 93 THR A N 1
ATOM 1370 C CA . THR A 1 156 ? 15.955 -20.948 -13.825 1.000 17.138 93 THR A CA 1
ATOM 1371 C C . THR A 1 156 ? 17.007 -21.602 -12.931 1.000 14.612 93 THR A C 1
ATOM 1372 O O . THR A 1 156 ? 18.166 -21.338 -13.117 1.000 15.277 93 THR A O 1
ATOM 1383 N N . LEU A 1 157 ? 16.559 -22.352 -11.915 1.000 15.344 94 LEU A N 1
ATOM 1384 C CA . LEU A 1 157 ? 17.466 -23.023 -10.984 1.000 14.776 94 LEU A CA 1
ATOM 1385 C C . LEU A 1 157 ? 18.426 -23.874 -11.793 1.000 16.212 94 LEU A C 1
ATOM 1386 O O . LEU A 1 157 ? 19.661 -23.844 -11.542 1.000 16.432 94 LEU A O 1
ATOM 1402 N N . PHE A 1 158 ? 17.946 -24.645 -12.797 1.000 16.536 95 PHE A N 1
ATOM 1403 C CA . PHE A 1 158 ? 18.850 -25.429 -13.641 1.000 15.220 95 PHE A CA 1
ATOM 1404 C C . PHE A 1 158 ? 19.931 -24.552 -14.272 1.000 16.045 95 PHE A C 1
ATOM 1405 O O . PHE A 1 158 ? 21.144 -24.845 -14.253 1.000 16.116 95 PHE A O 1
ATOM 1422 N N . GLY A 1 159 ? 19.556 -23.416 -14.810 1.000 15.492 96 GLY A N 1
ATOM 1423 C CA . GLY A 1 159 ? 20.523 -22.522 -15.426 1.000 15.823 96 GLY A CA 1
ATOM 1424 C C . GLY A 1 159 ? 21.547 -21.989 -14.427 1.000 14.253 96 GLY A C 1
ATOM 1425 O O . GLY A 1 159 ? 22.707 -21.762 -14.788 1.000 14.099 96 GLY A O 1
ATOM 1429 N N . GLY A 1 160 ? 21.128 -21.702 -13.206 1.000 14.305 97 GLY A N 1
ATOM 1430 C CA . GLY A 1 160 ? 22.005 -21.178 -12.152 1.000 14.371 97 GLY A CA 1
ATOM 1431 C C . GLY A 1 160 ? 23.039 -22.222 -11.711 1.000 13.575 97 GLY A C 1
ATOM 1432 O O . GLY A 1 160 ? 24.231 -21.970 -11.745 1.000 13.834 97 GLY A O 1
ATOM 1436 N N . LEU A 1 161 ? 22.574 -23.440 -11.526 1.000 13.841 98 LEU A N 1
ATOM 1437 C CA . LEU A 1 161 ? 23.460 -24.557 -11.152 1.000 12.954 98 LEU A CA 1
ATOM 1438 C C . LEU A 1 161 ? 24.369 -24.909 -12.333 1.000 11.899 98 LEU A C 1
ATOM 1439 O O . LEU A 1 161 ? 25.546 -25.241 -12.138 1.000 13.349 98 LEU A O 1
ATOM 1455 N N . GLU A 1 162 ? 23.866 -24.898 -13.569 1.000 12.601 99 GLU A N 1
ATOM 1456 C CA . GLU A 1 162 ? 24.697 -25.257 -14.730 1.000 12.614 99 GLU A CA 1
ATOM 1457 C C . GLU A 1 162 ? 25.745 -24.180 -14.990 1.000 12.696 99 GLU A C 1
ATOM 1458 O O . GLU A 1 162 ? 26.849 -24.526 -15.383 1.000 13.676 99 GLU A O 1
ATOM 1470 N N . ALA A 1 163 ? 25.476 -22.924 -14.645 1.000 13.542 100 ALA A N 1
ATOM 1471 C CA . ALA A 1 163 ? 26.491 -21.871 -14.754 1.000 14.090 100 ALA A CA 1
ATOM 1472 C C . ALA A 1 163 ? 27.577 -22.080 -13.704 1.000 11.484 100 ALA A C 1
ATOM 1473 O O . ALA A 1 163 ? 28.781 -21.903 -14.024 1.000 12.535 100 ALA A O 1
ATOM 1480 N N . ILE A 1 164 ? 27.143 -22.479 -12.496 1.000 12.314 101 ILE A N 1
ATOM 1481 C CA . ILE A 1 164 ? 28.165 -22.834 -11.509 1.000 11.697 101 ILE A CA 1
ATOM 1482 C C . ILE A 1 164 ? 29.054 -23.926 -12.058 1.000 11.970 101 ILE A C 1
ATOM 1483 O O . ILE A 1 164 ? 30.287 -23.849 -11.954 1.000 14.212 101 ILE A O 1
ATOM 1499 N N . GLY A 1 165 ? 28.441 -24.977 -12.606 1.000 11.715 102 GLY A N 1
ATOM 1500 C CA . GLY A 1 165 ? 29.238 -26.036 -13.237 1.000 13.082 102 GLY A CA 1
ATOM 1501 C C . GLY A 1 165 ? 30.184 -25.587 -14.343 1.000 12.631 102 GLY A C 1
ATOM 1502 O O . GLY A 1 165 ? 31.358 -25.943 -14.389 1.000 13.076 102 GLY A O 1
ATOM 1506 N N . ARG A 1 166 ? 29.695 -24.763 -15.259 1.000 12.949 103 ARG A N 1
ATOM 1507 C CA . ARG A 1 166 ? 30.517 -24.283 -16.335 1.000 12.785 103 ARG A CA 1
ATOM 1508 C C . ARG A 1 166 ? 31.736 -23.525 -15.794 1.000 11.284 103 ARG A C 1
ATOM 1509 O O . ARG A 1 166 ? 32.809 -23.702 -16.359 1.000 11.969 103 ARG A O 1
ATOM 1530 N N . TYR A 1 167 ? 31.531 -22.685 -14.763 1.000 11.628 104 TYR A N 1
ATOM 1531 C CA . TYR A 1 167 ? 32.607 -21.810 -14.338 1.000 12.129 104 TYR A CA 1
ATOM 1532 C C . TYR A 1 167 ? 33.269 -22.275 -13.050 1.000 13.562 104 TYR A C 1
ATOM 1533 O O . TYR A 1 167 ? 33.974 -21.491 -12.380 1.000 13.115 104 TYR A O 1
ATOM 1551 N N . LEU A 1 168 ? 33.094 -23.530 -12.641 1.000 11.630 105 LEU A N 1
ATOM 1552 C CA . LEU A 1 168 ? 33.564 -23.879 -11.294 1.000 10.691 105 LEU A CA 1
ATOM 1553 C C . LEU A 1 168 ? 35.082 -23.810 -11.197 1.000 12.437 105 LEU A C 1
ATOM 1554 O O . LEU A 1 168 ? 35.623 -23.657 -10.103 1.000 12.102 105 LEU A O 1
ATOM 1570 N N . TYR A 1 169 ? 35.751 -23.909 -12.324 1.000 11.744 106 TYR A N 1
ATOM 1571 C CA . TYR A 1 169 ? 37.209 -23.769 -12.321 1.000 13.038 106 TYR A CA 1
ATOM 1572 C C . TYR A 1 169 ? 37.672 -22.421 -11.751 1.000 13.912 106 TYR A C 1
ATOM 1573 O O . TYR A 1 169 ? 38.829 -22.322 -11.327 1.000 13.908 106 TYR A O 1
ATOM 1591 N N . VAL A 1 170 ? 36.824 -21.401 -11.831 1.000 12.641 107 VAL A N 1
ATOM 1592 C CA . VAL A 1 170 ? 37.148 -20.087 -11.279 1.000 12.767 107 VAL A CA 1
ATOM 1593 C C . VAL A 1 170 ? 37.229 -20.155 -9.754 1.000 14.698 107 VAL A C 1
ATOM 1594 O O . VAL A 1 170 ? 37.982 -19.399 -9.116 1.000 15.209 107 VAL A O 1
ATOM 1607 N N . HIS A 1 171 ? 36.471 -21.053 -9.146 1.000 11.772 108 HIS A N 1
ATOM 1608 C CA . HIS A 1 171 ? 36.522 -21.297 -7.732 1.000 11.930 108 HIS A CA 1
ATOM 1609 C C . HIS A 1 171 ? 37.757 -22.131 -7.412 1.000 12.602 108 HIS A C 1
ATOM 1610 O O . HIS A 1 171 ? 38.542 -21.821 -6.522 1.000 13.330 108 HIS A O 1
ATOM 1625 N N . SER A 1 172 ? 37.988 -23.230 -8.144 1.000 11.475 109 SER A N 1
ATOM 1626 C CA . SER A 1 172 ? 39.198 -24.035 -8.053 1.000 12.102 109 SER A CA 1
ATOM 1627 C C . SER A 1 172 ? 39.300 -24.864 -9.304 1.000 14.085 109 SER A C 1
ATOM 1628 O O . SER A 1 172 ? 38.345 -25.615 -9.624 1.000 13.017 109 SER A O 1
ATOM 1636 N N . PRO A 1 173 ? 40.436 -24.948 -9.978 1.000 13.892 110 PRO A N 1
ATOM 1637 C CA . PRO A 1 173 ? 40.601 -25.895 -11.085 1.000 14.837 110 PRO A CA 1
ATOM 1638 C C . PRO A 1 173 ? 40.510 -27.381 -10.740 1.000 12.890 110 PRO A C 1
ATOM 1639 O O . PRO A 1 173 ? 40.330 -28.218 -11.648 1.000 15.120 110 PRO A O 1
ATOM 1650 N N . ALA A 1 174 ? 40.536 -27.702 -9.454 1.000 13.685 111 ALA A N 1
ATOM 1651 C CA . ALA A 1 174 ? 40.490 -29.103 -9.034 1.000 14.652 111 ALA A CA 1
ATOM 1652 C C . ALA A 1 174 ? 39.091 -29.609 -8.883 1.000 14.932 111 ALA A C 1
ATOM 1653 O O . ALA A 1 174 ? 38.939 -30.775 -8.583 1.000 16.273 111 ALA A O 1
ATOM 1660 N N . LEU A 1 175 ? 38.098 -28.744 -9.092 1.000 12.455 112 LEU A N 1
ATOM 1661 C CA . LEU A 1 175 ? 36.720 -29.142 -8.930 1.000 11.934 112 LEU A CA 1
ATOM 1662 C C . LEU A 1 175 ? 35.991 -29.302 -10.275 1.000 14.023 112 LEU A C 1
ATOM 1663 O O . LEU A 1 175 ? 36.047 -28.435 -11.153 1.000 14.541 112 LEU A O 1
ATOM 1679 N N . THR A 1 176 ? 35.278 -30.425 -10.445 1.000 12.927 113 THR A N 1
ATOM 1680 C CA . THR A 1 176 ? 34.516 -30.646 -11.645 1.000 13.979 113 THR A CA 1
ATOM 1681 C C . THR A 1 176 ? 33.083 -31.004 -11.283 1.000 15.377 113 THR A C 1
ATOM 1682 O O . THR A 1 176 ? 32.838 -31.922 -10.489 1.000 15.993 113 THR A O 1
ATOM 1693 N N . LEU A 1 177 ? 32.132 -30.313 -11.917 1.000 11.677 114 LEU A N 1
ATOM 1694 C CA . LEU A 1 177 ? 30.734 -30.616 -11.780 1.000 12.251 114 LEU A CA 1
ATOM 1695 C C . LEU A 1 177 ? 30.245 -31.094 -13.139 1.000 13.905 114 LEU A C 1
ATOM 1696 O O . LEU A 1 177 ? 30.435 -30.455 -14.164 1.000 15.415 114 LEU A O 1
ATOM 1712 N N . THR A 1 178 ? 29.577 -32.258 -13.145 1.000 12.413 115 THR A N 1
ATOM 1713 C CA . THR A 1 178 ? 28.988 -32.779 -14.369 1.000 13.767 115 THR A CA 1
ATOM 1714 C C . THR A 1 178 ? 27.479 -32.773 -14.225 1.000 13.671 115 THR A C 1
ATOM 1715 O O . THR A 1 178 ? 26.947 -33.410 -13.277 1.000 15.318 115 THR A O 1
ATOM 1726 N N . VAL A 1 179 ? 26.822 -32.060 -15.120 1.000 12.378 116 VAL A N 1
ATOM 1727 C CA . VAL A 1 179 ? 25.373 -31.864 -15.087 1.000 13.370 116 VAL A CA 1
ATOM 1728 C C . VAL A 1 179 ? 24.785 -32.748 -16.178 1.000 13.091 116 VAL A C 1
ATOM 1729 O O . VAL A 1 179 ? 25.205 -32.641 -17.328 1.000 15.703 116 VAL A O 1
ATOM 1742 N N . SER A 1 180 ? 23.948 -33.744 -15.820 1.000 13.273 117 SER A N 1
ATOM 1743 C CA . SER A 1 180 ? 23.425 -34.665 -16.817 1.000 14.183 117 SER A CA 1
ATOM 1744 C C . SER A 1 180 ? 21.967 -35.025 -16.556 1.000 15.455 117 SER A C 1
ATOM 1745 O O . SER A 1 180 ? 21.515 -35.099 -15.437 1.000 16.389 117 SER A O 1
ATOM 1753 N N . SER A 1 181 ? 21.279 -35.244 -17.674 1.000 12.713 118 SER A N 1
ATOM 1754 C CA . SER A 1 181 ? 19.939 -35.801 -17.625 1.000 12.890 118 SER A CA 1
ATOM 1755 C C . SER A 1 181 ? 19.841 -36.829 -18.745 1.000 14.416 118 SER A C 1
ATOM 1756 O O . SER A 1 181 ? 20.304 -36.599 -19.832 1.000 15.681 118 SER A O 1
ATOM 1764 N N . THR A 1 182 ? 19.137 -37.931 -18.476 1.000 13.253 119 THR A N 1
ATOM 1765 C CA . THR A 1 182 ? 19.015 -38.978 -19.485 1.000 14.072 119 THR A CA 1
ATOM 1766 C C . THR A 1 182 ? 17.570 -39.472 -19.498 1.000 14.312 119 THR A C 1
ATOM 1767 O O . THR A 1 182 ? 16.866 -39.465 -18.441 1.000 13.444 119 THR A O 1
ATOM 1778 N N . THR A 1 183 ? 17.156 -39.953 -20.673 1.000 12.375 120 THR A N 1
ATOM 1779 C CA . THR A 1 183 ? 15.817 -40.539 -20.826 1.000 11.478 120 THR A CA 1
ATOM 1780 C C . THR A 1 183 ? 15.631 -41.724 -19.881 1.000 11.945 120 THR A C 1
ATOM 1781 O O . THR A 1 183 ? 14.490 -41.888 -19.433 1.000 14.771 120 THR A O 1
ATOM 1792 N N . ALA A 1 184 ? 16.706 -42.404 -19.545 1.000 14.618 121 ALA A N 1
ATOM 1793 C CA . ALA A 1 184 ? 16.650 -43.666 -18.826 1.000 17.353 121 ALA A CA 1
ATOM 1794 C C . ALA A 1 184 ? 16.485 -43.544 -17.322 1.000 17.358 121 ALA A C 1
ATOM 1795 O O . ALA A 1 184 ? 16.311 -44.619 -16.668 1.000 20.951 121 ALA A O 1
ATOM 1802 N N . ARG A 1 185 ? 16.624 -42.356 -16.740 1.000 18.371 122 ARG A N 1
ATOM 1803 C CA . ARG A 1 185 ? 16.673 -42.164 -15.306 1.000 19.687 122 ARG A CA 1
ATOM 1804 C C . ARG A 1 185 ? 15.876 -40.918 -14.946 1.000 15.694 122 ARG A C 1
ATOM 1805 O O . ARG A 1 185 ? 15.877 -39.947 -15.696 1.000 15.665 122 ARG A O 1
ATOM 1826 N N . SER A 1 186 ? 15.317 -40.882 -13.724 1.000 14.897 123 SER A N 1
ATOM 1827 C CA . SER A 1 186 ? 14.747 -39.684 -13.152 1.000 12.824 123 SER A CA 1
ATOM 1828 C C . SER A 1 186 ? 15.812 -38.605 -12.856 1.000 12.218 123 SER A C 1
ATOM 1829 O O . SER A 1 186 ? 16.935 -38.975 -12.457 1.000 13.825 123 SER A O 1
ATOM 1837 N N . ASN A 1 187 ? 15.415 -37.337 -12.979 1.000 13.094 124 ASN A N 1
ATOM 1838 C CA . ASN A 1 187 ? 16.065 -36.158 -12.388 1.000 12.927 124 ASN A CA 1
ATOM 1839 C C . ASN A 1 187 ? 17.203 -35.650 -13.245 1.000 12.444 124 ASN A C 1
ATOM 1840 O O . ASN A 1 187 ? 17.778 -36.335 -14.113 1.000 15.394 124 ASN A O 1
ATOM 1851 N N . VAL A 1 188 ? 17.669 -34.448 -12.860 1.000 12.296 125 VAL A N 1
ATOM 1852 C CA . VAL A 1 188 ? 18.923 -33.897 -13.356 1.000 12.160 125 VAL A CA 1
ATOM 1853 C C . VAL A 1 188 ? 19.973 -34.236 -12.288 1.000 12.552 125 VAL A C 1
ATOM 1854 O O . VAL A 1 188 ? 19.733 -33.930 -11.107 1.000 12.878 125 VAL A O 1
ATOM 1867 N N . ARG A 1 189 ? 21.077 -34.846 -12.707 1.000 11.891 126 ARG A N 1
ATOM 1868 C CA . ARG A 1 189 ? 22.140 -35.191 -11.783 1.000 13.250 126 ARG A CA 1
ATOM 1869 C C . ARG A 1 189 ? 23.287 -34.210 -11.877 1.000 12.657 126 ARG A C 1
ATOM 1870 O O . ARG A 1 189 ? 23.677 -33.720 -12.983 1.000 12.961 126 ARG A O 1
ATOM 1891 N N . PHE A 1 190 ? 23.754 -33.854 -10.675 1.000 11.097 127 PHE A N 1
ATOM 1892 C CA . PHE A 1 190 ? 24.871 -32.942 -10.499 1.000 11.257 127 PHE A CA 1
ATOM 1893 C C . PHE A 1 190 ? 25.965 -33.776 -9.830 1.000 12.992 127 PHE A C 1
ATOM 1894 O O . PHE A 1 190 ? 25.957 -33.946 -8.608 1.000 14.548 127 PHE A O 1
ATOM 1911 N N . GLY A 1 191 ? 26.888 -34.304 -10.637 1.000 11.978 128 GLY A N 1
ATOM 1912 C CA . GLY A 1 191 ? 27.967 -35.136 -10.146 1.000 11.640 128 GLY A CA 1
ATOM 1913 C C . GLY A 1 191 ? 29.211 -34.304 -9.891 1.000 13.355 128 GLY A C 1
ATOM 1914 O O . GLY A 1 191 ? 29.540 -33.438 -10.674 1.000 15.829 128 GLY A O 1
ATOM 1918 N N . TYR A 1 192 ? 29.858 -34.566 -8.777 1.000 12.558 129 TYR A N 1
ATOM 1919 C CA . TYR A 1 192 ? 30.883 -33.674 -8.257 1.000 12.005 129 TYR A CA 1
ATOM 1920 C C . TYR A 1 192 ? 32.125 -34.468 -7.927 1.000 13.269 129 TYR A C 1
ATOM 1921 O O . TYR A 1 192 ? 32.084 -35.483 -7.212 1.000 13.664 129 TYR A O 1
ATOM 1939 N N . GLU A 1 193 ? 33.266 -33.910 -8.320 1.000 11.465 130 GLU A N 1
ATOM 1940 C CA . GLU A 1 193 ? 34.548 -34.534 -8.109 1.000 12.234 130 GLU A CA 1
ATOM 1941 C C . GLU A 1 193 ? 35.596 -33.527 -7.698 1.000 12.821 130 GLU A C 1
ATOM 1942 O O . GLU A 1 193 ? 35.707 -32.438 -8.280 1.000 13.711 130 GLU A O 1
ATOM 1954 N N . VAL A 1 194 ? 36.416 -33.901 -6.730 1.000 12.752 131 VAL A N 1
ATOM 1955 C CA . VAL A 1 194 ? 37.602 -33.148 -6.356 1.000 14.129 131 VAL A CA 1
ATOM 1956 C C . VAL A 1 194 ? 38.784 -33.964 -6.867 1.000 14.840 131 VAL A C 1
ATOM 1957 O O . VAL A 1 194 ? 38.951 -35.143 -6.487 1.000 15.571 131 VAL A O 1
ATOM 1970 N N . THR A 1 195 ? 39.578 -33.395 -7.768 1.000 14.272 132 THR A N 1
ATOM 1971 C CA . THR A 1 195 ? 40.698 -34.121 -8.350 1.000 17.917 132 THR A CA 1
ATOM 1972 C C . THR A 1 195 ? 41.951 -33.274 -8.153 1.000 17.609 132 THR A C 1
ATOM 1973 O O . THR A 1 195 ? 42.045 -32.168 -8.723 1.000 21.306 132 THR A O 1
ATOM 1984 N N . GLU A 1 196 ? 42.868 -33.712 -7.326 1.000 22.656 133 GLU A N 1
ATOM 1985 C CA . GLU A 1 196 ? 44.067 -32.966 -7.122 1.000 20.751 133 GLU A CA 1
ATOM 1986 C C . GLU A 1 196 ? 45.200 -33.967 -6.866 1.000 23.306 133 GLU A C 1
ATOM 1987 O O . GLU A 1 196 ? 45.080 -34.737 -5.927 1.000 26.665 133 GLU A O 1
ATOM 1999 N N . PRO A 1 197 ? 46.314 -33.919 -7.630 1.000 31.595 134 PRO A N 1
ATOM 2000 C CA . PRO A 1 197 ? 47.462 -34.802 -7.359 1.000 35.504 134 PRO A CA 1
ATOM 2001 C C . PRO A 1 197 ? 47.812 -34.874 -5.880 1.000 25.154 134 PRO A C 1
ATOM 2002 O O . PRO A 1 197 ? 48.043 -33.852 -5.201 1.000 26.547 134 PRO A O 1
ATOM 2013 N N . GLY A 1 198 ? 47.847 -36.108 -5.339 1.000 24.149 135 GLY A N 1
ATOM 2014 C CA . GLY A 1 198 ? 48.484 -36.330 -4.047 1.000 18.110 135 GLY A CA 1
ATOM 2015 C C . GLY A 1 198 ? 47.684 -36.082 -2.783 1.000 21.714 135 GLY A C 1
ATOM 2016 O O . GLY A 1 198 ? 48.138 -36.268 -1.683 1.000 26.171 135 GLY A O 1
ATOM 2020 N N . ILE A 1 199 ? 46.416 -35.697 -2.864 1.000 17.679 136 ILE A N 1
ATOM 2021 C CA . ILE A 1 199 ? 45.661 -35.513 -1.655 1.000 17.529 136 ILE A CA 1
ATOM 2022 C C . ILE A 1 199 ? 45.046 -36.834 -1.155 1.000 16.824 136 ILE A C 1
ATOM 2023 O O . ILE A 1 199 ? 44.805 -37.750 -1.947 1.000 17.302 136 ILE A O 1
ATOM 2039 N N . PRO A 1 200 ? 44.816 -36.946 0.157 1.000 16.283 137 PRO A N 1
ATOM 2040 C CA . PRO A 1 200 ? 43.985 -38.007 0.701 1.000 15.714 137 PRO A CA 1
ATOM 2041 C C . PRO A 1 200 ? 42.583 -37.782 0.156 1.000 14.765 137 PRO A C 1
ATOM 2042 O O . PRO A 1 200 ? 42.236 -36.701 -0.284 1.000 15.916 137 PRO A O 1
ATOM 2053 N N . TYR A 1 201 ? 41.796 -38.842 0.175 1.000 14.026 138 TYR A N 1
ATOM 2054 C CA . TYR A 1 201 ? 40.384 -38.685 -0.182 1.000 13.635 138 TYR A CA 1
ATOM 2055 C C . TYR A 1 201 ? 39.786 -37.602 0.723 1.000 12.889 138 TYR A C 1
ATOM 2056 O O . TYR A 1 201 ? 39.839 -37.637 1.976 1.000 13.620 138 TYR A O 1
ATOM 2074 N N . PRO A 1 202 ? 39.162 -36.554 0.113 1.000 12.038 139 PRO A N 1
ATOM 2075 C CA . PRO A 1 202 ? 38.771 -35.383 0.912 1.000 12.146 139 PRO A CA 1
ATOM 2076 C C . PRO A 1 202 ? 37.364 -35.513 1.474 1.000 11.771 139 PRO A C 1
ATOM 2077 O O . PRO A 1 202 ? 36.392 -34.849 1.042 1.000 14.523 139 PRO A O 1
ATOM 2088 N N . LEU A 1 203 ? 37.210 -36.432 2.441 1.000 12.828 140 LEU A N 1
ATOM 2089 C CA . LEU A 1 203 ? 35.897 -36.759 2.961 1.000 13.929 140 LEU A CA 1
ATOM 2090 C C . LEU A 1 203 ? 35.171 -35.526 3.499 1.000 12.928 140 LEU A C 1
ATOM 2091 O O . LEU A 1 203 ? 34.043 -35.221 3.108 1.000 13.732 140 LEU A O 1
ATOM 2107 N N . GLN A 1 204 ? 35.848 -34.788 4.395 1.000 13.410 141 GLN A N 1
ATOM 2108 C CA . GLN A 1 204 ? 35.247 -33.609 4.989 1.000 12.752 141 GLN A CA 1
ATOM 2109 C C . GLN A 1 204 ? 34.984 -32.556 3.906 1.000 12.617 141 GLN A C 1
ATOM 2110 O O . GLN A 1 204 ? 33.947 -31.879 3.957 1.000 13.394 141 GLN A O 1
ATOM 2124 N N . GLY A 1 205 ? 35.886 -32.419 2.964 1.000 12.234 142 GLY A N 1
ATOM 2125 C CA . GLY A 1 205 ? 35.693 -31.548 1.789 1.000 12.291 142 GLY A CA 1
ATOM 2126 C C . GLY A 1 205 ? 34.435 -31.884 0.980 1.000 12.500 142 GLY A C 1
ATOM 2127 O O . GLY A 1 205 ? 33.692 -30.984 0.586 1.000 12.600 142 GLY A O 1
ATOM 2131 N N . TYR A 1 206 ? 34.225 -33.170 0.718 1.000 12.021 143 TYR A N 1
ATOM 2132 C CA . TYR A 1 206 ? 33.003 -33.541 0.016 1.000 11.575 143 TYR A CA 1
ATOM 2133 C C . TYR A 1 206 ? 31.759 -33.241 0.818 1.000 12.268 143 TYR A C 1
ATOM 2134 O O . TYR A 1 206 ? 30.769 -32.799 0.234 1.000 12.567 143 TYR A O 1
ATOM 2152 N N . GLU A 1 207 ? 31.782 -33.403 2.136 1.000 12.600 144 GLU A N 1
ATOM 2153 C CA . GLU A 1 207 ? 30.595 -33.103 2.957 1.000 11.648 144 GLU A CA 1
ATOM 2154 C C . GLU A 1 207 ? 30.314 -31.606 3.052 1.000 11.867 144 GLU A C 1
ATOM 2155 O O . GLU A 1 207 ? 29.176 -31.201 2.906 1.000 12.782 144 GLU A O 1
ATOM 2167 N N . LEU A 1 208 ? 31.399 -30.821 3.189 1.000 11.586 145 LEU A N 1
ATOM 2168 C CA . LEU A 1 208 ? 31.264 -29.378 3.123 1.000 11.943 145 LEU A CA 1
ATOM 2169 C C . LEU A 1 208 ? 30.654 -28.936 1.781 1.000 11.135 145 LEU A C 1
ATOM 2170 O O . LEU A 1 208 ? 29.750 -28.096 1.714 1.000 12.502 145 LEU A O 1
ATOM 2186 N N . SER A 1 209 ? 31.116 -29.544 0.688 1.000 11.617 146 SER A N 1
ATOM 2187 C CA . SER A 1 209 ? 30.688 -29.190 -0.666 1.000 12.094 146 SER A CA 1
ATOM 2188 C C . SER A 1 209 ? 29.193 -29.470 -0.819 1.000 12.569 146 SER A C 1
ATOM 2189 O O . SER A 1 209 ? 28.465 -28.656 -1.368 1.000 13.498 146 SER A O 1
ATOM 2197 N N . MET A 1 210 ? 28.701 -30.606 -0.344 1.000 12.120 147 MET A N 1
ATOM 2198 C CA . MET A 1 210 ? 27.300 -30.984 -0.473 1.000 12.672 147 MET A CA 1
ATOM 2199 C C . MET A 1 210 ? 26.431 -30.187 0.475 1.000 12.545 147 MET A C 1
ATOM 2200 O O . MET A 1 210 ? 25.336 -29.778 0.111 1.000 12.515 147 MET A O 1
ATOM 2214 N N . ALA A 1 211 ? 26.890 -29.892 1.715 1.000 11.664 148 ALA A N 1
ATOM 2215 C CA . ALA A 1 211 ? 26.113 -29.026 2.599 1.000 11.857 148 ALA A CA 1
ATOM 2216 C C . ALA A 1 211 ? 25.973 -27.594 2.059 1.000 13.598 148 ALA A C 1
ATOM 2217 O O . ALA A 1 211 ? 24.912 -26.992 2.137 1.000 13.957 148 ALA A O 1
ATOM 2224 N N . ASN A 1 212 ? 27.020 -27.136 1.388 1.000 11.754 149 ASN A N 1
ATOM 2225 C CA . ASN A 1 212 ? 26.986 -25.885 0.664 1.000 12.422 149 ASN A CA 1
ATOM 2226 C C . ASN A 1 212 ? 25.999 -25.999 -0.506 1.000 13.384 149 ASN A C 1
ATOM 2227 O O . ASN A 1 212 ? 25.247 -25.044 -0.738 1.000 12.711 149 ASN A O 1
ATOM 2238 N N . ALA A 1 213 ? 26.044 -27.083 -1.237 1.000 11.277 150 ALA A N 1
ATOM 2239 C CA . ALA A 1 213 ? 25.121 -27.228 -2.355 1.000 13.532 150 ALA A CA 1
ATOM 2240 C C . ALA A 1 213 ? 23.671 -27.177 -1.878 1.000 13.021 150 ALA A C 1
ATOM 2241 O O . ALA A 1 213 ? 22.836 -26.595 -2.574 1.000 12.929 150 ALA A O 1
ATOM 2248 N N . ALA A 1 214 ? 23.345 -27.834 -0.763 1.000 11.209 151 ALA A N 1
ATOM 2249 C CA . ALA A 1 214 ? 21.985 -27.757 -0.256 1.000 13.386 151 ALA A CA 1
ATOM 2250 C C . ALA A 1 214 ? 21.616 -26.299 0.025 1.000 13.817 151 ALA A C 1
ATOM 2251 O O . ALA A 1 214 ? 20.486 -25.907 -0.197 1.000 14.380 151 ALA A O 1
ATOM 2258 N N . ARG A 1 215 ? 22.529 -25.513 0.597 1.000 13.296 152 ARG A N 1
ATOM 2259 C CA . ARG A 1 215 ? 22.281 -24.093 0.829 1.000 14.409 152 ARG A CA 1
ATOM 2260 C C . ARG A 1 215 ? 22.062 -23.344 -0.467 1.000 15.130 152 ARG A C 1
ATOM 2261 O O . ARG A 1 215 ? 21.180 -22.464 -0.553 1.000 15.881 152 ARG A O 1
ATOM 2282 N N . MET A 1 216 ? 22.844 -23.626 -1.485 1.000 13.480 153 MET A N 1
ATOM 2283 C CA . MET A 1 216 ? 22.734 -22.947 -2.777 1.000 15.013 153 MET A CA 1
ATOM 2284 C C . MET A 1 216 ? 21.365 -23.257 -3.404 1.000 15.088 153 MET A C 1
ATOM 2285 O O . MET A 1 216 ? 20.749 -22.388 -4.065 1.000 15.491 153 MET A O 1
ATOM 2299 N N . ILE A 1 217 ? 20.904 -24.512 -3.271 1.000 13.362 154 ILE A N 1
ATOM 2300 C CA . ILE A 1 217 ? 19.587 -24.932 -3.794 1.000 14.557 154 ILE A CA 1
ATOM 2301 C C . ILE A 1 217 ? 18.493 -24.105 -3.119 1.000 17.444 154 ILE A C 1
ATOM 2302 O O . ILE A 1 217 ? 17.569 -23.651 -3.818 1.000 17.808 154 ILE A O 1
ATOM 2318 N N . ARG A 1 218 ? 18.582 -23.914 -1.795 1.000 15.875 155 ARG A N 1
ATOM 2319 C CA . ARG A 1 218 ? 17.568 -23.137 -1.092 1.000 17.100 155 ARG A CA 1
ATOM 2320 C C . ARG A 1 218 ? 17.677 -21.663 -1.480 1.000 18.247 155 ARG A C 1
ATOM 2321 O O . ARG A 1 218 ? 16.611 -21.005 -1.649 1.000 21.362 155 ARG A O 1
ATOM 2327 N N . LEU A 1 219 ? 18.865 -21.085 -1.713 1.000 18.108 156 LEU A N 1
ATOM 2328 C CA . LEU A 1 219 ? 18.949 -19.672 -2.082 1.000 18.419 156 LEU A CA 1
ATOM 2329 C C . LEU A 1 219 ? 18.398 -19.437 -3.486 1.000 19.403 156 LEU A C 1
ATOM 2330 O O . LEU A 1 219 ? 17.584 -18.536 -3.691 1.000 22.159 156 LEU A O 1
ATOM 2346 N N . LEU A 1 220 ? 18.772 -20.257 -4.445 1.000 16.469 157 LEU A N 1
ATOM 2347 C CA . LEU A 1 220 ? 18.407 -20.089 -5.834 1.000 17.386 157 LEU A CA 1
ATOM 2348 C C . LEU A 1 220 ? 16.993 -20.606 -6.113 1.000 22.216 157 LEU A C 1
ATOM 2349 O O . LEU A 1 220 ? 16.320 -20.132 -7.040 1.000 20.874 157 LEU A O 1
ATOM 2365 N N . GLY A 1 221 ? 16.529 -21.572 -5.312 1.000 17.360 158 GLY A N 1
ATOM 2366 C CA . GLY A 1 221 ? 15.310 -22.341 -5.560 1.000 19.574 158 GLY A CA 1
ATOM 2367 C C . GLY A 1 221 ? 14.177 -21.958 -4.601 1.000 21.794 158 GLY A C 1
ATOM 2368 O O . GLY A 1 221 ? 13.064 -22.494 -4.709 1.000 25.107 158 GLY A O 1
ATOM 2372 N N . GLY A 1 222 ? 14.465 -21.082 -3.653 1.000 23.117 159 GLY A N 1
ATOM 2373 C CA . GLY A 1 222 ? 13.492 -20.691 -2.646 1.000 26.078 159 GLY A CA 1
ATOM 2374 C C . GLY A 1 222 ? 13.508 -21.592 -1.414 1.000 30.919 159 GLY A C 1
ATOM 2375 O O . GLY A 1 222 ? 14.048 -22.687 -1.380 1.000 25.785 159 GLY A O 1
ATOM 2379 N N . PRO A 1 223 ? 13.022 -21.145 -0.247 1.000 36.164 160 PRO A N 1
ATOM 2380 C CA . PRO A 1 223 ? 13.443 -21.780 1.005 1.000 33.375 160 PRO A CA 1
ATOM 2381 C C . PRO A 1 223 ? 12.864 -23.194 1.252 1.000 31.597 160 PRO A C 1
ATOM 2382 O O . PRO A 1 223 ? 13.451 -23.897 2.081 1.000 34.247 160 PRO A O 1
ATOM 2393 N N . GLN A 1 224 ? 11.834 -23.658 0.476 1.000 26.932 161 GLN A N 1
ATOM 2394 C CA . GLN A 1 224 ? 11.367 -25.038 0.523 1.000 30.619 161 GLN A CA 1
ATOM 2395 C C . GLN A 1 224 ? 12.082 -25.984 -0.471 1.000 23.372 161 GLN A C 1
ATOM 2396 O O . GLN A 1 224 ? 11.858 -27.195 -0.434 1.000 22.471 161 GLN A O 1
ATOM 2410 N N . ALA A 1 225 ? 13.016 -25.453 -1.272 1.000 21.273 162 ALA A N 1
ATOM 2411 C CA . ALA A 1 225 ? 13.663 -26.247 -2.323 1.000 18.622 162 ALA A CA 1
ATOM 2412 C C . ALA A 1 225 ? 14.665 -27.218 -1.729 1.000 19.940 162 ALA A C 1
ATOM 2413 O O . ALA A 1 225 ? 15.488 -26.827 -0.901 1.000 19.223 162 ALA A O 1
ATOM 2420 N N . ARG A 1 226 ? 14.613 -28.463 -2.184 1.000 17.282 163 ARG A N 1
ATOM 2421 C CA . ARG A 1 226 ? 15.467 -29.527 -1.728 1.000 18.126 163 ARG A CA 1
ATOM 2422 C C . ARG A 1 226 ? 15.860 -30.391 -2.918 1.000 17.210 163 ARG A C 1
ATOM 2423 O O . ARG A 1 226 ? 15.052 -30.599 -3.834 1.000 17.391 163 ARG A O 1
ATOM 2444 N N . ALA A 1 227 ? 17.102 -30.878 -2.895 1.000 16.440 164 ALA A N 1
ATOM 2445 C CA . ALA A 1 227 ? 17.477 -31.950 -3.782 1.000 14.708 164 ALA A CA 1
ATOM 2446 C C . ALA A 1 227 ? 16.560 -33.114 -3.497 1.000 14.174 164 ALA A C 1
ATOM 2447 O O . ALA A 1 227 ? 16.037 -33.313 -2.378 1.000 16.215 164 ALA A O 1
ATOM 2454 N N . ARG A 1 228 ? 16.503 -34.050 -4.444 1.000 13.238 165 ARG A N 1
ATOM 2455 C CA . ARG A 1 228 ? 15.838 -35.340 -4.261 1.000 15.164 165 ARG A CA 1
ATOM 2456 C C . ARG A 1 228 ? 16.681 -36.375 -3.528 1.000 15.562 165 ARG A C 1
ATOM 2457 O O . ARG A 1 228 ? 16.245 -37.260 -2.804 1.000 16.859 165 ARG A O 1
ATOM 2478 N N . VAL A 1 229 ? 18.002 -36.297 -3.766 1.000 14.715 166 VAL A N 1
ATOM 2479 C CA . VAL A 1 229 ? 18.967 -37.180 -3.116 1.000 14.680 166 VAL A CA 1
ATOM 2480 C C . VAL A 1 229 ? 20.335 -36.490 -3.101 1.000 12.865 166 VAL A C 1
ATOM 2481 O O . VAL A 1 229 ? 20.688 -35.683 -3.980 1.000 13.410 166 VAL A O 1
ATOM 2494 N N . PHE A 1 230 ? 21.098 -36.829 -2.060 1.000 13.555 167 PHE A N 1
ATOM 2495 C CA . PHE A 1 230 ? 22.541 -36.594 -2.052 1.000 12.786 167 PHE A CA 1
ATOM 2496 C C . PHE A 1 230 ? 23.261 -37.927 -2.030 1.000 13.090 167 PHE A C 1
ATOM 2497 O O . PHE A 1 230 ? 22.737 -38.854 -1.402 1.000 15.432 167 PHE A O 1
ATOM 2514 N N . SER A 1 231 ? 24.413 -38.023 -2.728 1.000 10.892 168 SER A N 1
ATOM 2515 C CA . SER A 1 231 ? 25.168 -39.280 -2.773 1.000 11.639 168 SER A CA 1
ATOM 2516 C C . SER A 1 231 ? 26.616 -38.992 -2.366 1.000 13.067 168 SER A C 1
ATOM 2517 O O . SER A 1 231 ? 27.186 -37.974 -2.749 1.000 12.314 168 SER A O 1
ATOM 2525 N N . PHE A 1 232 ? 27.219 -39.872 -1.545 1.000 11.883 169 PHE A N 1
ATOM 2526 C CA . PHE A 1 232 ? 28.636 -39.822 -1.211 1.000 12.232 169 PHE A CA 1
ATOM 2527 C C . PHE A 1 232 ? 29.335 -41.131 -1.576 1.000 13.672 169 PHE A C 1
ATOM 2528 O O . PHE A 1 232 ? 28.697 -42.182 -1.487 1.000 14.864 169 PHE A O 1
ATOM 2545 N N . ARG A 1 233 ? 30.629 -41.056 -1.891 1.000 13.572 170 ARG A N 1
ATOM 2546 C CA . ARG A 1 233 ? 31.449 -42.212 -2.198 1.000 13.844 170 ARG A CA 1
ATOM 2547 C C . ARG A 1 233 ? 31.756 -42.986 -0.910 1.000 12.961 170 ARG A C 1
ATOM 2548 O O . ARG A 1 233 ? 31.976 -44.214 -1.020 1.000 12.237 170 ARG A O 1
ATOM 2569 N N . HIS A 1 234 ? 31.892 -42.285 0.189 1.000 12.518 171 HIS A N 1
ATOM 2570 C CA . HIS A 1 234 ? 32.312 -42.876 1.470 1.000 13.212 171 HIS A CA 1
ATOM 2571 C C . HIS A 1 234 ? 31.102 -43.377 2.263 1.000 13.581 171 HIS A C 1
ATOM 2572 O O . HIS A 1 234 ? 29.930 -42.934 2.098 1.000 14.634 171 HIS A O 1
ATOM 2587 N N . ALA A 1 235 ? 31.384 -44.303 3.216 1.000 16.700 172 ALA A N 1
ATOM 2588 C CA . ALA A 1 235 ? 30.399 -44.660 4.225 1.000 14.882 172 ALA A CA 1
ATOM 2589 C C . ALA A 1 235 ? 30.097 -43.536 5.215 1.000 16.312 172 ALA A C 1
ATOM 2590 O O . ALA A 1 235 ? 30.935 -42.660 5.434 1.000 16.647 172 ALA A O 1
ATOM 2597 N N . GLN A 1 236 ? 28.897 -43.565 5.783 1.000 15.556 173 GLN A N 1
ATOM 2598 C CA . GLN A 1 236 ? 28.438 -42.547 6.717 1.000 14.815 173 GLN A CA 1
ATOM 2599 C C . GLN A 1 236 ? 29.438 -42.368 7.857 1.000 18.344 173 GLN A C 1
ATOM 2600 O O . GLN A 1 236 ? 29.929 -43.366 8.453 1.000 17.953 173 GLN A O 1
ATOM 2614 N N . LEU A 1 237 ? 29.722 -41.099 8.194 1.000 16.405 174 LEU A N 1
ATOM 2615 C CA . LEU A 1 237 ? 30.646 -40.825 9.273 1.000 18.516 174 LEU A CA 1
ATOM 2616 C C . LEU A 1 237 ? 29.898 -40.234 10.449 1.000 18.106 174 LEU A C 1
ATOM 2617 O O . LEU A 1 237 ? 29.899 -40.791 11.546 1.000 21.392 174 LEU A O 1
ATOM 2633 N N . GLY A 1 238 ? 29.318 -39.062 10.244 1.000 18.412 175 GLY A N 1
ATOM 2634 C CA . GLY A 1 238 ? 28.584 -38.366 11.272 1.000 19.048 175 GLY A CA 1
ATOM 2635 C C . GLY A 1 238 ? 27.257 -39.045 11.645 1.000 17.062 175 GLY A C 1
ATOM 2636 O O . GLY A 1 238 ? 26.862 -40.074 11.073 1.000 18.309 175 GLY A O 1
ATOM 2640 N N . THR A 1 239 ? 26.506 -38.386 12.527 1.000 17.241 176 THR A N 1
ATOM 2641 C CA . THR A 1 239 ? 25.220 -38.921 12.948 1.000 19.214 176 THR A CA 1
ATOM 2642 C C . THR A 1 239 ? 24.137 -38.773 11.862 1.000 20.669 176 THR A C 1
ATOM 2643 O O . THR A 1 239 ? 24.199 -37.881 10.975 1.000 18.953 176 THR A O 1
ATOM 2654 N N . ASP A 1 240 ? 23.066 -39.565 11.975 1.000 20.261 177 ASP A N 1
ATOM 2655 C CA . ASP A 1 240 ? 21.966 -39.398 11.035 1.000 19.142 177 ASP A CA 1
ATOM 2656 C C . ASP A 1 240 ? 21.431 -37.972 11.102 1.000 20.359 177 ASP A C 1
ATOM 2657 O O . ASP A 1 240 ? 21.068 -37.363 10.081 1.000 20.681 177 ASP A O 1
ATOM 2666 N N . ALA A 1 241 ? 21.314 -37.436 12.335 1.000 19.444 178 ALA A N 1
ATOM 2667 C CA . ALA A 1 241 ? 20.770 -36.109 12.540 1.000 21.332 178 ALA A CA 1
ATOM 2668 C C . ALA A 1 241 ? 21.633 -35.057 11.835 1.000 19.578 178 ALA A C 1
ATOM 2669 O O . ALA A 1 241 ? 21.067 -34.135 11.268 1.000 19.419 178 ALA A O 1
ATOM 2676 N N . ALA A 1 242 ? 22.955 -35.185 11.911 1.000 20.480 179 ALA A N 1
ATOM 2677 C CA . ALA A 1 242 ? 23.853 -34.216 11.260 1.000 20.590 179 ALA A CA 1
ATOM 2678 C C . ALA A 1 242 ? 23.562 -34.143 9.762 1.000 17.934 179 ALA A C 1
ATOM 2679 O O . ALA A 1 242 ? 23.480 -33.056 9.174 1.000 18.174 179 ALA A O 1
ATOM 2686 N N . TYR A 1 243 ? 23.461 -35.322 9.115 1.000 17.328 180 TYR A N 1
ATOM 2687 C CA . TYR A 1 243 ? 23.234 -35.294 7.677 1.000 18.901 180 TYR A CA 1
ATOM 2688 C C . TYR A 1 243 ? 21.835 -34.763 7.371 1.000 19.045 180 TYR A C 1
ATOM 2689 O O . TYR A 1 243 ? 21.621 -34.053 6.385 1.000 17.534 180 TYR A O 1
ATOM 2707 N N . ARG A 1 244 ? 20.834 -35.204 8.172 1.000 17.841 181 ARG A N 1
ATOM 2708 C CA . ARG A 1 244 ? 19.486 -34.749 7.872 1.000 23.823 181 ARG A CA 1
ATOM 2709 C C . ARG A 1 244 ? 19.401 -33.234 8.026 1.000 18.366 181 ARG A C 1
ATOM 2710 O O . ARG A 1 244 ? 18.771 -32.580 7.220 1.000 19.525 181 ARG A O 1
ATOM 2731 N N . GLU A 1 245 ? 20.032 -32.656 9.056 1.000 19.979 182 GLU A N 1
ATOM 2732 C CA . GLU A 1 245 ? 19.926 -31.221 9.253 1.000 20.252 182 GLU A CA 1
ATOM 2733 C C . GLU A 1 245 ? 20.633 -30.470 8.114 1.000 19.755 182 GLU A C 1
ATOM 2734 O O . GLU A 1 245 ? 20.147 -29.423 7.722 1.000 22.399 182 GLU A O 1
ATOM 2746 N N . ALA A 1 246 ? 21.777 -30.974 7.645 1.000 17.464 183 ALA A N 1
ATOM 2747 C CA . ALA A 1 246 ? 22.527 -30.266 6.592 1.000 17.761 183 ALA A CA 1
ATOM 2748 C C . ALA A 1 246 ? 21.898 -30.469 5.205 1.000 18.445 183 ALA A C 1
ATOM 2749 O O . ALA A 1 246 ? 22.002 -29.567 4.364 1.000 20.796 183 ALA A O 1
ATOM 2756 N N . LEU A 1 247 ? 21.351 -31.658 4.934 1.000 19.046 184 LEU A N 1
ATOM 2757 C CA . LEU A 1 247 ? 21.058 -32.059 3.560 1.000 20.186 184 LEU A CA 1
ATOM 2758 C C . LEU A 1 247 ? 19.557 -32.164 3.353 1.000 29.805 184 LEU A C 1
ATOM 2759 O O . LEU A 1 247 ? 19.074 -31.571 2.350 1.000 30.336 184 LEU A O 1
ATOM 2775 N N . GLY A 1 248 ? 18.872 -32.747 4.375 1.000 23.868 185 GLY A N 1
ATOM 2776 C CA . GLY A 1 248 ? 17.418 -32.856 4.421 1.000 31.549 185 GLY A CA 1
ATOM 2777 C C . GLY A 1 248 ? 17.039 -34.240 3.914 1.000 43.295 185 GLY A C 1
ATOM 2778 O O . GLY A 1 248 ? 16.849 -35.255 4.593 1.000 52.350 185 GLY A O 1
ATOM 2782 N N . CYS A 1 249 ? 17.028 -34.258 2.617 1.000 38.915 186 CYS A N 1
ATOM 2783 C CA . CYS A 1 249 ? 16.564 -35.391 1.864 1.000 33.989 186 CYS A CA 1
ATOM 2784 C C . CYS A 1 249 ? 17.385 -36.656 2.229 1.000 31.074 186 CYS A C 1
ATOM 2785 O O . CYS A 1 249 ? 18.328 -36.692 3.007 1.000 31.601 186 CYS A O 1
ATOM 2793 N N . THR A 1 250 ? 16.939 -37.740 1.680 1.000 23.867 187 THR A N 1
ATOM 2794 C CA . THR A 1 250 ? 17.622 -38.934 1.437 1.000 19.337 187 THR A CA 1
ATOM 2795 C C . THR A 1 250 ? 19.093 -38.699 1.084 1.000 17.727 187 THR A C 1
ATOM 2796 O O . THR A 1 250 ? 19.406 -37.927 0.155 1.000 17.403 187 THR A O 1
ATOM 2807 N N . VAL A 1 251 ? 19.914 -39.432 1.833 1.000 15.007 188 VAL A N 1
ATOM 2808 C CA . VAL A 1 251 ? 21.344 -39.360 1.647 1.000 16.230 188 VAL A CA 1
ATOM 2809 C C . VAL A 1 251 ? 21.781 -40.795 1.443 1.000 16.834 188 VAL A C 1
ATOM 2810 O O . VAL A 1 251 ? 21.480 -41.689 2.296 1.000 18.065 188 VAL A O 1
ATOM 2823 N N . ARG A 1 252 ? 22.505 -41.028 0.372 1.000 12.969 189 ARG A N 1
ATOM 2824 C CA . ARG A 1 252 ? 23.027 -42.333 0.021 1.000 14.347 189 ARG A CA 1
ATOM 2825 C C . ARG A 1 252 ? 24.531 -42.359 0.235 1.000 16.199 189 ARG A C 1
ATOM 2826 O O . ARG A 1 252 ? 25.228 -41.409 -0.104 1.000 15.339 189 ARG A O 1
ATOM 2847 N N . PHE A 1 253 ? 25.024 -43.428 0.841 1.000 14.029 190 PHE A N 1
ATOM 2848 C CA . PHE A 1 253 ? 26.435 -43.546 1.177 1.000 13.774 190 PHE A CA 1
ATOM 2849 C C . PHE A 1 253 ? 27.085 -44.719 0.486 1.000 16.046 190 PHE A C 1
ATOM 2850 O O . PHE A 1 253 ? 26.457 -45.717 0.067 1.000 15.913 190 PHE A O 1
ATOM 2867 N N . GLY A 1 254 ? 28.413 -44.658 0.395 1.000 14.583 191 GLY A N 1
ATOM 2868 C CA . GLY A 1 254 ? 29.162 -45.783 -0.093 1.000 15.464 191 GLY A CA 1
ATOM 2869 C C . GLY A 1 254 ? 28.913 -46.067 -1.561 1.000 15.630 191 GLY A C 1
ATOM 2870 O O . GLY A 1 254 ? 29.014 -47.205 -2.025 1.000 16.975 191 GLY A O 1
ATOM 2874 N N . ARG A 1 255 ? 28.610 -45.005 -2.336 1.000 15.426 192 ARG A N 1
ATOM 2875 C CA . ARG A 1 255 ? 28.228 -45.157 -3.728 1.000 13.646 192 ARG A CA 1
ATOM 2876 C C . ARG A 1 255 ? 29.335 -44.869 -4.703 1.000 14.667 192 ARG A C 1
ATOM 2877 O O . ARG A 1 255 ? 30.433 -44.432 -4.303 1.000 14.216 192 ARG A O 1
ATOM 2898 N N . THR A 1 256 ? 29.057 -45.141 -6.003 1.000 14.241 193 THR A N 1
ATOM 2899 C CA . THR A 1 256 ? 30.033 -44.989 -7.061 1.000 15.010 193 THR A CA 1
ATOM 2900 C C . THR A 1 256 ? 30.256 -43.544 -7.490 1.000 15.476 193 THR A C 1
ATOM 2901 O O . THR A 1 256 ? 31.208 -43.242 -8.235 1.000 19.299 193 THR A O 1
ATOM 2912 N N . TRP A 1 257 ? 29.372 -42.642 -7.018 1.000 13.559 194 TRP A N 1
ATOM 2913 C CA . TRP A 1 257 ? 29.394 -41.237 -7.427 1.000 14.543 194 TRP A CA 1
ATOM 2914 C C . TRP A 1 257 ? 29.035 -40.369 -6.255 1.000 12.061 194 TRP A C 1
ATOM 2915 O O . TRP A 1 257 ? 28.330 -40.793 -5.332 1.000 13.631 194 TRP A O 1
ATOM 2936 N N . CYS A 1 258 ? 29.486 -39.073 -6.326 1.000 12.611 195 CYS A N 1
ATOM 2937 C CA . CYS A 1 258 ? 29.156 -38.095 -5.298 1.000 12.022 195 CYS A CA 1
ATOM 2938 C C . CYS A 1 258 ? 28.403 -36.954 -5.988 1.000 12.367 195 CYS A C 1
ATOM 2939 O O . CYS A 1 258 ? 28.756 -36.555 -7.104 1.000 13.485 195 CYS A O 1
ATOM 2947 N N . GLY A 1 259 ? 27.341 -36.453 -5.361 1.000 11.083 196 GLY A N 1
ATOM 2948 C CA . GLY A 1 259 ? 26.660 -35.281 -5.853 1.000 11.662 196 GLY A CA 1
ATOM 2949 C C . GLY A 1 259 ? 25.212 -35.297 -5.415 1.000 11.387 196 GLY A C 1
ATOM 2950 O O . GLY A 1 259 ? 24.866 -35.799 -4.339 1.000 11.942 196 GLY A O 1
ATOM 2954 N N . PHE A 1 260 ? 24.333 -34.681 -6.221 1.000 10.977 197 PHE A N 1
ATOM 2955 C CA . PHE A 1 260 ? 22.926 -34.577 -5.853 1.000 11.443 197 PHE A CA 1
ATOM 2956 C C . PHE A 1 260 ? 22.068 -34.542 -7.129 1.000 12.672 197 PHE A C 1
ATOM 2957 O O . PHE A 1 260 ? 22.586 -34.479 -8.247 1.000 13.485 197 PHE A O 1
ATOM 2974 N N . GLU A 1 261 ? 20.771 -34.807 -6.917 1.000 12.338 198 GLU A N 1
ATOM 2975 C CA . GLU A 1 261 ? 19.848 -34.764 -8.029 1.000 12.838 198 GLU A CA 1
ATOM 2976 C C . GLU A 1 261 ? 18.726 -33.800 -7.676 1.000 12.575 198 GLU A C 1
ATOM 2977 O O . GLU A 1 261 ? 18.318 -33.696 -6.521 1.000 13.837 198 GLU A O 1
ATOM 2989 N N A VAL A 1 262 ? 18.163 -33.184 -8.727 0.500 11.846 199 VAL A N 1
ATOM 2990 N N B VAL A 1 262 ? 18.241 -33.076 -8.679 0.500 12.660 199 VAL A N 1
ATOM 2991 C CA A VAL A 1 262 ? 17.070 -32.217 -8.633 0.500 11.452 199 VAL A CA 1
ATOM 2992 C CA B VAL A 1 262 ? 16.978 -32.386 -8.500 0.500 12.444 199 VAL A CA 1
ATOM 2993 C C A VAL A 1 262 ? 16.030 -32.647 -9.676 0.500 12.664 199 VAL A C 1
ATOM 2994 C C B VAL A 1 262 ? 16.018 -32.885 -9.584 0.500 12.577 199 VAL A C 1
ATOM 2995 O O A VAL A 1 262 ? 16.397 -32.790 -10.846 0.500 12.020 199 VAL A O 1
ATOM 2996 O O B VAL A 1 262 ? 16.380 -33.326 -10.669 0.500 10.264 199 VAL A O 1
ATOM 3021 N N . ASP A 1 263 ? 14.745 -32.751 -9.280 1.000 13.917 200 ASP A N 1
ATOM 3022 C CA . ASP A 1 263 ? 13.728 -33.090 -10.265 1.000 13.433 200 ASP A CA 1
ATOM 3023 C C . ASP A 1 263 ? 13.518 -31.936 -11.219 1.000 13.522 200 ASP A C 1
ATOM 3024 O O . ASP A 1 263 ? 13.924 -30.808 -11.024 1.000 13.633 200 ASP A O 1
ATOM 3033 N N . HIS A 1 264 ? 12.915 -32.254 -12.369 1.000 13.362 201 HIS A N 1
ATOM 3034 C CA . HIS A 1 264 ? 12.667 -31.243 -13.389 1.000 12.555 201 HIS A CA 1
ATOM 3035 C C . HIS A 1 264 ? 11.712 -30.110 -12.949 1.000 14.426 201 HIS A C 1
ATOM 3036 O O . HIS A 1 264 ? 11.874 -28.954 -13.379 1.000 15.344 201 HIS A O 1
ATOM 3051 N N . ARG A 1 265 ? 10.745 -30.421 -12.079 1.000 15.440 202 ARG A N 1
ATOM 3052 C CA . ARG A 1 265 ? 9.851 -29.373 -11.584 1.000 17.451 202 ARG A CA 1
ATOM 3053 C C . ARG A 1 265 ? 10.670 -28.267 -10.912 1.000 16.698 202 ARG A C 1
ATOM 3054 O O . ARG A 1 265 ? 10.460 -27.067 -11.174 1.000 16.825 202 ARG A O 1
ATOM 3075 N N . LEU A 1 266 ? 11.583 -28.685 -10.015 1.000 14.277 203 LEU A N 1
ATOM 3076 C CA . LEU A 1 266 ? 12.391 -27.695 -9.314 1.000 15.428 203 LEU A CA 1
ATOM 3077 C C . LEU A 1 266 ? 13.392 -27.088 -10.274 1.000 14.902 203 LEU A C 1
ATOM 3078 O O . LEU A 1 266 ? 13.620 -25.886 -10.259 1.000 15.028 203 LEU A O 1
ATOM 3094 N N . ALA A 1 267 ? 14.005 -27.888 -11.126 1.000 14.052 204 ALA A N 1
ATOM 3095 C CA . ALA A 1 267 ? 15.037 -27.378 -12.008 1.000 15.000 204 ALA A CA 1
ATOM 3096 C C . ALA A 1 267 ? 14.538 -26.260 -12.908 1.000 15.306 204 ALA A C 1
ATOM 3097 O O . ALA A 1 267 ? 15.235 -25.297 -13.223 1.000 13.483 204 ALA A O 1
ATOM 3104 N N . GLY A 1 268 ? 13.248 -26.371 -13.286 1.000 14.153 205 GLY A N 1
ATOM 3105 C CA . GLY A 1 268 ? 12.630 -25.424 -14.187 1.000 14.880 205 GLY A CA 1
ATOM 3106 C C . GLY A 1 268 ? 12.108 -24.177 -13.490 1.000 16.941 205 GLY A C 1
ATOM 3107 O O . GLY A 1 268 ? 11.599 -23.308 -14.202 1.000 19.731 205 GLY A O 1
ATOM 3111 N N . ARG A 1 269 ? 12.205 -24.093 -12.158 1.000 15.786 206 ARG A N 1
ATOM 3112 C CA . ARG A 1 269 ? 11.639 -22.983 -11.399 1.000 17.790 206 ARG A CA 1
ATOM 3113 C C . ARG A 1 269 ? 12.411 -21.709 -11.667 1.000 19.672 206 ARG A C 1
ATOM 3114 O O . ARG A 1 269 ? 13.633 -21.682 -11.617 1.000 17.584 206 ARG A O 1
ATOM 3135 N N . PRO A 1 270 ? 11.780 -20.559 -11.970 1.000 17.776 207 PRO A N 1
ATOM 3136 C CA . PRO A 1 270 ? 12.504 -19.337 -12.179 1.000 18.778 207 PRO A CA 1
ATOM 3137 C C . PRO A 1 270 ? 13.188 -18.878 -10.881 1.000 19.452 207 PRO A C 1
ATOM 3138 O O . PRO A 1 270 ? 12.701 -19.073 -9.785 1.000 24.838 207 PRO A O 1
ATOM 3149 N N . ILE A 1 271 ? 14.378 -18.325 -10.988 1.000 20.972 208 ILE A N 1
ATOM 3150 C CA . ILE A 1 271 ? 15.041 -17.712 -9.828 1.000 24.180 208 ILE A CA 1
ATOM 3151 C C . ILE A 1 271 ? 14.249 -16.432 -9.396 1.000 25.840 208 ILE A C 1
ATOM 3152 O O . ILE A 1 271 ? 13.984 -15.742 -10.395 1.000 33.320 208 ILE A O 1
ATOM 3168 N N . GLY B 1 67 ? 47.433 -43.167 7.717 1.000 30.137 4 GLY B N 1
ATOM 3169 C CA . GLY B 1 67 ? 46.659 -44.318 7.242 1.000 25.354 4 GLY B CA 1
ATOM 3170 C C . GLY B 1 67 ? 47.548 -45.570 7.167 1.000 20.685 4 GLY B C 1
ATOM 3171 O O . GLY B 1 67 ? 48.770 -45.568 7.068 1.000 24.578 4 GLY B O 1
ATOM 3175 N N . SER B 1 68 ? 46.863 -46.662 7.025 1.000 19.104 5 SER B N 1
ATOM 3176 C CA . SER B 1 68 ? 47.491 -47.963 7.049 1.000 17.167 5 SER B CA 1
ATOM 3177 C C . SER B 1 68 ? 48.195 -48.351 5.754 1.000 15.862 5 SER B C 1
ATOM 3178 O O . SER B 1 68 ? 47.802 -48.000 4.628 1.000 15.704 5 SER B O 1
ATOM 3186 N N . LEU B 1 69 ? 49.215 -49.229 5.880 1.000 13.640 6 LEU B N 1
ATOM 3187 C CA . LEU B 1 69 ? 49.829 -49.908 4.764 1.000 13.824 6 LEU B CA 1
ATOM 3188 C C . LEU B 1 69 ? 49.189 -51.286 4.557 1.000 12.691 6 LEU B C 1
ATOM 3189 O O . LEU B 1 69 ? 48.420 -51.771 5.389 1.000 13.660 6 LEU B O 1
ATOM 3205 N N . ILE B 1 70 ? 49.446 -51.860 3.397 1.000 11.233 7 ILE B N 1
ATOM 3206 C CA . ILE B 1 70 ? 49.077 -53.220 3.059 1.000 10.636 7 ILE B CA 1
ATOM 3207 C C . ILE B 1 70 ? 50.240 -53.838 2.263 1.000 11.913 7 ILE B C 1
ATOM 3208 O O . ILE B 1 70 ? 50.919 -53.193 1.454 1.000 12.289 7 ILE B O 1
ATOM 3224 N N . ARG B 1 71 ? 50.473 -55.129 2.471 1.000 11.466 8 ARG B N 1
ATOM 3225 C CA . ARG B 1 71 ? 51.503 -55.857 1.745 1.000 12.107 8 ARG B CA 1
ATOM 3226 C C . ARG B 1 71 ? 51.280 -55.665 0.238 1.000 12.516 8 ARG B C 1
ATOM 3227 O O . ARG B 1 71 ? 50.152 -55.868 -0.275 1.000 13.164 8 ARG B O 1
ATOM 3248 N N . ALA B 1 72 ? 52.362 -55.331 -0.500 1.000 12.008 9 ALA B N 1
ATOM 3249 C CA . ALA B 1 72 ? 52.265 -55.006 -1.907 1.000 13.731 9 ALA B CA 1
ATOM 3250 C C . ALA B 1 72 ? 51.964 -56.206 -2.785 1.000 12.160 9 ALA B C 1
ATOM 3251 O O . ALA B 1 72 ? 51.738 -56.066 -3.975 1.000 14.719 9 ALA B O 1
ATOM 3258 N N . THR B 1 73 ? 52.046 -57.425 -2.250 1.000 13.170 10 THR B N 1
ATOM 3259 C CA . THR B 1 73 ? 51.578 -58.611 -2.949 1.000 14.167 10 THR B CA 1
ATOM 3260 C C . THR B 1 73 ? 50.099 -58.474 -3.330 1.000 13.939 10 THR B C 1
ATOM 3261 O O . THR B 1 73 ? 49.647 -59.153 -4.271 1.000 13.714 10 THR B O 1
ATOM 3272 N N . ASN B 1 74 ? 49.369 -57.629 -2.611 1.000 12.604 11 ASN B N 1
ATOM 3273 C CA . ASN B 1 74 ? 47.970 -57.357 -2.999 1.000 13.512 11 ASN B CA 1
ATOM 3274 C C . ASN B 1 74 ? 47.863 -56.653 -4.358 1.000 15.848 11 ASN B C 1
ATOM 3275 O O . ASN B 1 74 ? 46.730 -56.515 -4.860 1.000 14.893 11 ASN B O 1
ATOM 3286 N N . LEU B 1 75 ? 48.976 -56.202 -4.955 1.000 14.260 12 LEU B N 1
ATOM 3287 C CA . LEU B 1 75 ? 49.007 -55.605 -6.256 1.000 15.156 12 LEU B CA 1
ATOM 3288 C C . LEU B 1 75 ? 49.289 -56.643 -7.341 1.000 15.566 12 LEU B C 1
ATOM 3289 O O . LEU B 1 75 ? 49.226 -56.319 -8.528 1.000 17.002 12 LEU B O 1
ATOM 3305 N N . TRP B 1 76 ? 49.592 -57.913 -6.998 1.000 14.617 13 TRP B N 1
ATOM 3306 C CA . TRP B 1 76 ? 49.886 -58.899 -8.010 1.000 15.034 13 TRP B CA 1
ATOM 3307 C C . TRP B 1 76 ? 48.790 -58.945 -9.062 1.000 18.242 13 TRP B C 1
ATOM 3308 O O . TRP B 1 76 ? 47.597 -59.047 -8.725 1.000 16.751 13 TRP B O 1
ATOM 3329 N N . GLY B 1 77 ? 49.220 -58.919 -10.326 1.000 18.025 14 GLY B N 1
ATOM 3330 C CA . GLY B 1 77 ? 48.304 -59.033 -11.446 1.000 17.172 14 GLY B CA 1
ATOM 3331 C C . GLY B 1 77 ? 47.706 -57.719 -11.934 1.000 17.289 14 GLY B C 1
ATOM 3332 O O . GLY B 1 77 ? 47.013 -57.712 -12.937 1.000 18.560 14 GLY B O 1
ATOM 3336 N N . TYR B 1 78 ? 47.898 -56.597 -11.214 1.000 16.452 15 TYR B N 1
ATOM 3337 C CA . TYR B 1 78 ? 47.233 -55.362 -11.550 1.000 17.511 15 TYR B CA 1
ATOM 3338 C C . TYR B 1 78 ? 47.650 -55.016 -12.991 1.000 19.252 15 TYR B C 1
ATOM 3339 O O . TYR B 1 78 ? 46.826 -54.614 -13.801 1.000 19.152 15 TYR B O 1
ATOM 3357 N N . THR B 1 79 ? 48.952 -55.015 -13.263 1.000 22.859 16 THR B N 1
ATOM 3358 C CA . THR B 1 79 ? 49.400 -54.646 -14.608 1.000 24.370 16 THR B CA 1
ATOM 3359 C C . THR B 1 79 ? 48.888 -55.609 -15.696 1.000 24.149 16 THR B C 1
ATOM 3360 O O . THR B 1 79 ? 48.420 -55.134 -16.764 1.000 25.802 16 THR B O 1
ATOM 3371 N N . ASP B 1 80 ? 48.855 -56.916 -15.401 1.000 23.700 17 ASP B N 1
ATOM 3372 C CA . ASP B 1 80 ? 48.328 -57.918 -16.308 1.000 25.842 17 ASP B CA 1
ATOM 3373 C C . ASP B 1 80 ? 46.839 -57.692 -16.602 1.000 29.751 17 ASP B C 1
ATOM 3374 O O . ASP B 1 80 ? 46.441 -57.838 -17.778 1.000 25.060 17 ASP B O 1
ATOM 3383 N N . LEU B 1 81 ? 46.006 -57.424 -15.558 1.000 20.940 18 LEU B N 1
ATOM 3384 C CA . LEU B 1 81 ? 44.602 -57.158 -15.826 1.000 23.250 18 LEU B CA 1
ATOM 3385 C C . LEU B 1 81 ? 44.433 -55.875 -16.632 1.000 23.890 18 LEU B C 1
ATOM 3386 O O . LEU B 1 81 ? 43.572 -55.801 -17.518 1.000 22.771 18 LEU B O 1
ATOM 3402 N N . MET B 1 82 ? 45.191 -54.833 -16.282 1.000 20.432 19 MET B N 1
ATOM 3403 C CA . MET B 1 82 ? 45.023 -53.565 -16.967 1.000 19.757 19 MET B CA 1
ATOM 3404 C C . MET B 1 82 ? 45.392 -53.806 -18.445 1.000 23.590 19 MET B C 1
ATOM 3405 O O . MET B 1 82 ? 44.663 -53.337 -19.283 1.000 26.497 19 MET B O 1
ATOM 3419 N N . ARG B 1 83 ? 46.405 -54.609 -18.733 1.000 25.718 20 ARG B N 1
ATOM 3420 C CA . ARG B 1 83 ? 46.778 -54.965 -20.120 1.000 33.263 20 ARG B CA 1
ATOM 3421 C C . ARG B 1 83 ? 45.664 -55.724 -20.839 1.000 32.565 20 ARG B C 1
ATOM 3422 O O . ARG B 1 83 ? 45.313 -55.432 -21.976 1.000 28.911 20 ARG B O 1
ATOM 3443 N N . GLU B 1 84 ? 45.048 -56.678 -20.144 1.000 28.692 21 GLU B N 1
ATOM 3444 C CA . GLU B 1 84 ? 43.923 -57.439 -20.671 1.000 30.200 21 GLU B CA 1
ATOM 3445 C C . GLU B 1 84 ? 42.801 -56.493 -21.092 1.000 26.147 21 GLU B C 1
ATOM 3446 O O . GLU B 1 84 ? 42.101 -56.732 -22.072 1.000 29.008 21 GLU B O 1
ATOM 3458 N N . LEU B 1 85 ? 42.600 -55.431 -20.341 1.000 25.255 22 LEU B N 1
ATOM 3459 C CA . LEU B 1 85 ? 41.583 -54.442 -20.596 1.000 25.605 22 LEU B CA 1
ATOM 3460 C C . LEU B 1 85 ? 42.015 -53.402 -21.642 1.000 28.944 22 LEU B C 1
ATOM 3461 O O . LEU B 1 85 ? 41.238 -52.515 -21.985 1.000 30.784 22 LEU B O 1
ATOM 3477 N N . GLY B 1 86 ? 43.262 -53.480 -22.098 1.000 27.893 23 GLY B N 1
ATOM 3478 C CA . GLY B 1 86 ? 43.733 -52.503 -23.076 1.000 28.037 23 GLY B CA 1
ATOM 3479 C C . GLY B 1 86 ? 44.111 -51.157 -22.463 1.000 30.714 23 GLY B C 1
ATOM 3480 O O . GLY B 1 86 ? 44.129 -50.131 -23.145 1.000 33.762 23 GLY B O 1
ATOM 3484 N N . ALA B 1 87 ? 44.479 -51.155 -21.166 1.000 26.761 24 ALA B N 1
ATOM 3485 C CA . ALA B 1 87 ? 44.743 -49.940 -20.423 1.000 25.242 24 ALA B CA 1
ATOM 3486 C C . ALA B 1 87 ? 46.171 -49.917 -19.915 1.000 23.997 24 ALA B C 1
ATOM 3487 O O . ALA B 1 87 ? 46.783 -50.930 -19.568 1.000 26.963 24 ALA B O 1
ATOM 3494 N N . ASP B 1 88 ? 46.729 -48.727 -19.954 1.000 27.578 25 ASP B N 1
ATOM 3495 C CA . ASP B 1 88 ? 48.045 -48.504 -19.413 1.000 25.509 25 ASP B CA 1
ATOM 3496 C C . ASP B 1 88 ? 47.933 -48.338 -17.893 1.000 22.015 25 ASP B C 1
ATOM 3497 O O . ASP B 1 88 ? 47.326 -47.379 -17.438 1.000 22.750 25 ASP B O 1
ATOM 3506 N N . PRO B 1 89 ? 48.617 -49.187 -17.082 1.000 22.480 26 PRO B N 1
ATOM 3507 C CA . PRO B 1 89 ? 48.517 -49.045 -15.632 1.000 22.356 26 PRO B CA 1
ATOM 3508 C C . PRO B 1 89 ? 49.303 -47.888 -15.042 1.000 24.951 26 PRO B C 1
ATOM 3509 O O . PRO B 1 89 ? 48.927 -47.333 -14.027 1.000 22.585 26 PRO B O 1
ATOM 3520 N N . LEU B 1 90 ? 50.321 -47.407 -15.785 1.000 26.164 27 LEU B N 1
ATOM 3521 C CA . LEU B 1 90 ? 51.235 -46.455 -15.180 1.000 23.575 27 LEU B CA 1
ATOM 3522 C C . LEU B 1 90 ? 50.552 -45.175 -14.731 1.000 22.692 27 LEU B C 1
ATOM 3523 O O . LEU B 1 90 ? 50.883 -44.688 -13.658 1.000 22.849 27 LEU B O 1
ATOM 3539 N N . PRO B 1 91 ? 49.649 -44.510 -15.498 1.000 23.614 28 PRO B N 1
ATOM 3540 C CA . PRO B 1 91 ? 49.034 -43.289 -14.992 1.000 26.607 28 PRO B CA 1
ATOM 3541 C C . PRO B 1 91 ? 48.227 -43.496 -13.705 1.000 24.456 28 PRO B C 1
ATOM 3542 O O . PRO B 1 91 ? 48.165 -42.626 -12.850 1.000 22.744 28 PRO B O 1
ATOM 3553 N N . PHE B 1 92 ? 47.647 -44.694 -13.533 1.000 22.270 29 PHE B N 1
ATOM 3554 C CA . PHE B 1 92 ? 46.909 -44.959 -12.299 1.000 20.568 29 PHE B CA 1
ATOM 3555 C C . PHE B 1 92 ? 47.818 -45.144 -11.081 1.000 15.534 29 PHE B C 1
ATOM 3556 O O . PHE B 1 92 ? 47.538 -44.621 -10.019 1.000 19.567 29 PHE B O 1
ATOM 3573 N N . LEU B 1 93 ? 48.865 -45.930 -11.276 1.000 19.198 30 LEU B N 1
ATOM 3574 C CA . LEU B 1 93 ? 49.896 -46.135 -10.266 1.000 18.723 30 LEU B CA 1
ATOM 3575 C C . LEU B 1 93 ? 50.480 -44.798 -9.835 1.000 18.486 30 LEU B C 1
ATOM 3576 O O . LEU B 1 93 ? 50.551 -44.476 -8.640 1.000 19.725 30 LEU B O 1
ATOM 3592 N N . ARG B 1 94 ? 50.720 -43.900 -10.821 1.000 21.120 31 ARG B N 1
ATOM 3593 C CA . ARG B 1 94 ? 51.305 -42.602 -10.470 1.000 23.393 31 ARG B CA 1
ATOM 3594 C C . ARG B 1 94 ? 50.322 -41.708 -9.723 1.000 19.999 31 ARG B C 1
ATOM 3595 O O . ARG B 1 94 ? 50.645 -41.086 -8.709 1.000 23.103 31 ARG B O 1
ATOM 3616 N N . ARG B 1 95 ? 49.068 -41.671 -10.175 1.000 21.878 32 ARG B N 1
ATOM 3617 C CA . ARG B 1 95 ? 48.071 -40.845 -9.547 1.000 22.424 32 ARG B CA 1
ATOM 3618 C C . ARG B 1 95 ? 47.889 -41.227 -8.085 1.000 21.832 32 ARG B C 1
ATOM 3619 O O . ARG B 1 95 ? 47.658 -40.374 -7.237 1.000 25.776 32 ARG B O 1
ATOM 3640 N N . PHE B 1 96 ? 47.851 -42.536 -7.802 1.000 18.418 33 PHE B N 1
ATOM 3641 C CA . PHE B 1 96 ? 47.630 -42.931 -6.408 1.000 20.228 33 PHE B CA 1
ATOM 3642 C C . PHE B 1 96 ? 48.887 -43.260 -5.594 1.000 23.309 33 PHE B C 1
ATOM 3643 O O . PHE B 1 96 ? 48.777 -43.743 -4.456 1.000 24.186 33 PHE B O 1
ATOM 3660 N N . ASP B 1 97 ? 50.065 -42.826 -6.099 1.000 23.355 34 ASP B N 1
ATOM 3661 C CA . ASP B 1 97 ? 51.320 -42.816 -5.353 1.000 25.372 34 ASP B CA 1
ATOM 3662 C C . ASP B 1 97 ? 51.720 -44.244 -4.983 1.000 23.530 34 ASP B C 1
ATOM 3663 O O . ASP B 1 97 ? 52.124 -44.520 -3.849 1.000 28.601 34 ASP B O 1
ATOM 3672 N N . ILE B 1 98 ? 51.510 -45.163 -5.913 1.000 20.871 35 ILE B N 1
ATOM 3673 C CA . ILE B 1 98 ? 51.961 -46.523 -5.769 1.000 21.099 35 ILE B CA 1
ATOM 3674 C C . ILE B 1 98 ? 53.171 -46.662 -6.677 1.000 22.909 35 ILE B C 1
ATOM 3675 O O . ILE B 1 98 ? 53.083 -46.586 -7.903 1.000 24.416 35 ILE B O 1
ATOM 3691 N N . PRO B 1 99 ? 54.354 -46.956 -6.109 1.000 23.232 36 PRO B N 1
ATOM 3692 C CA . PRO B 1 99 ? 55.534 -47.064 -6.966 1.000 23.683 36 PRO B CA 1
ATOM 3693 C C . PRO B 1 99 ? 55.458 -48.204 -7.965 1.000 27.027 36 PRO B C 1
ATOM 3694 O O . PRO B 1 99 ? 55.215 -49.342 -7.602 1.000 23.430 36 PRO B O 1
ATOM 3705 N N . PRO B 1 100 ? 55.629 -47.970 -9.297 1.000 27.074 37 PRO B N 1
ATOM 3706 C CA . PRO B 1 100 ? 55.605 -49.047 -10.291 1.000 26.370 37 PRO B CA 1
ATOM 3707 C C . PRO B 1 100 ? 56.711 -50.009 -9.901 1.000 25.938 37 PRO B C 1
ATOM 3708 O O . PRO B 1 100 ? 57.743 -49.609 -9.371 1.000 28.573 37 PRO B O 1
ATOM 3719 N N . GLY B 1 101 ? 56.426 -51.281 -10.002 1.000 27.318 38 GLY B N 1
ATOM 3720 C CA . GLY B 1 101 ? 57.470 -52.245 -9.678 1.000 29.158 38 GLY B CA 1
ATOM 3721 C C . GLY B 1 101 ? 57.379 -52.784 -8.254 1.000 25.665 38 GLY B C 1
ATOM 3722 O O . GLY B 1 101 ? 57.906 -53.865 -8.016 1.000 26.395 38 GLY B O 1
ATOM 3726 N N . ILE B 1 102 ? 56.541 -52.159 -7.409 1.000 22.520 39 ILE B N 1
ATOM 3727 C CA . ILE B 1 102 ? 56.419 -52.591 -6.016 1.000 19.367 39 ILE B CA 1
ATOM 3728 C C . ILE B 1 102 ? 55.802 -53.979 -5.932 1.000 20.442 39 ILE B C 1
ATOM 3729 O O . ILE B 1 102 ? 56.083 -54.712 -4.941 1.000 19.863 39 ILE B O 1
ATOM 3745 N N . GLU B 1 103 ? 55.097 -54.398 -6.976 1.000 20.636 40 GLU B N 1
ATOM 3746 C CA . GLU B 1 103 ? 54.431 -55.702 -6.981 1.000 22.713 40 GLU B CA 1
ATOM 3747 C C . GLU B 1 103 ? 55.417 -56.875 -6.946 1.000 23.244 40 GLU B C 1
ATO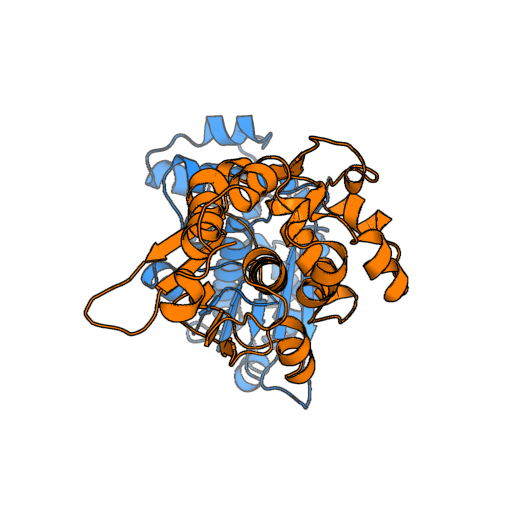M 3748 O O . GLU B 1 103 ? 55.060 -57.989 -6.601 1.000 23.529 40 GLU B O 1
ATOM 3760 N N . HIS B 1 104 ? 56.667 -56.630 -7.344 1.000 21.481 41 HIS B N 1
ATOM 3761 C CA . HIS B 1 104 ? 57.713 -57.636 -7.479 1.000 23.277 41 HIS B CA 1
ATOM 3762 C C . HIS B 1 104 ? 58.802 -57.480 -6.399 1.000 22.976 41 HIS B C 1
ATOM 3763 O O . HIS B 1 104 ? 59.846 -58.129 -6.516 1.000 25.706 41 HIS B O 1
ATOM 3778 N N . GLN B 1 105 ? 58.658 -56.603 -5.402 1.000 18.577 42 GLN B N 1
ATOM 3779 C CA . GLN B 1 105 ? 59.675 -56.316 -4.378 1.000 19.892 42 GLN B CA 1
ATOM 3780 C C . GLN B 1 105 ? 59.274 -57.018 -3.095 1.000 18.613 42 GLN B C 1
ATOM 3781 O O . GLN B 1 105 ? 58.250 -56.673 -2.468 1.000 16.800 42 GLN B O 1
ATOM 3795 N N . GLU B 1 106 ? 60.056 -58.009 -2.676 1.000 18.495 43 GLU B N 1
ATOM 3796 C CA . GLU B 1 106 ? 59.620 -58.784 -1.527 1.000 17.775 43 GLU B CA 1
ATOM 3797 C C . GLU B 1 106 ? 59.689 -57.892 -0.286 1.000 18.158 43 GLU B C 1
ATOM 3798 O O . GLU B 1 106 ? 60.468 -56.967 -0.060 1.000 17.241 43 GLU B O 1
ATOM 3810 N N . ASP B 1 107 ? 58.671 -58.119 0.538 1.000 15.908 44 ASP B N 1
ATOM 3811 C CA . ASP B 1 107 ? 58.460 -57.421 1.786 1.000 16.965 44 ASP B CA 1
ATOM 3812 C C . ASP B 1 107 ? 58.141 -55.940 1.653 1.000 15.182 44 ASP B C 1
ATOM 3813 O O . ASP B 1 107 ? 58.180 -55.238 2.647 1.000 16.716 44 ASP B O 1
ATOM 3822 N N . ALA B 1 108 ? 57.750 -55.465 0.450 1.000 16.581 45 ALA B N 1
ATOM 3823 C CA . ALA B 1 108 ? 57.302 -54.106 0.209 1.000 14.339 45 ALA B CA 1
ATOM 3824 C C . ALA B 1 108 ? 55.845 -53.964 0.654 1.000 14.741 45 ALA B C 1
ATOM 3825 O O . ALA B 1 108 ? 55.090 -54.941 0.558 1.000 13.412 45 ALA B O 1
ATOM 3832 N N . PHE B 1 109 ? 55.520 -52.773 1.123 1.000 15.283 46 PHE B N 1
ATOM 3833 C CA . PHE B 1 109 ? 54.166 -52.384 1.543 1.000 13.630 46 PHE B CA 1
ATOM 3834 C C . PHE B 1 109 ? 53.761 -51.140 0.774 1.000 15.540 46 PHE B C 1
ATOM 3835 O O . PHE B 1 109 ? 54.587 -50.271 0.444 1.000 17.473 46 PHE B O 1
ATOM 3852 N N . MET B 1 110 ? 52.489 -50.993 0.500 1.000 13.927 47 MET B N 1
ATOM 3853 C CA . MET B 1 110 ? 51.916 -49.860 -0.205 1.000 13.533 47 MET B CA 1
ATOM 3854 C C . MET B 1 110 ? 50.774 -49.275 0.616 1.000 13.931 47 MET B C 1
ATOM 3855 O O . MET B 1 110 ? 50.288 -49.895 1.572 1.000 13.084 47 MET B O 1
ATOM 3869 N N . SER B 1 111 ? 50.347 -48.049 0.269 1.000 13.656 48 SER B N 1
ATOM 3870 C CA . SER B 1 111 ? 49.220 -47.407 0.897 1.000 13.609 48 SER B CA 1
ATOM 3871 C C . SER B 1 111 ? 47.917 -48.188 0.654 1.000 12.629 48 SER B C 1
ATOM 3872 O O . SER B 1 111 ? 47.580 -48.426 -0.499 1.000 14.374 48 SER B O 1
ATOM 3880 N N . LEU B 1 112 ? 47.232 -48.549 1.737 1.000 13.764 49 LEU B N 1
ATOM 3881 C CA . LEU B 1 112 ? 45.940 -49.183 1.573 1.000 14.374 49 LEU B CA 1
ATOM 3882 C C . LEU B 1 112 ? 44.961 -48.250 0.909 1.000 12.331 49 LEU B C 1
ATOM 3883 O O . LEU B 1 112 ? 44.203 -48.653 -0.040 1.000 13.070 49 LEU B O 1
ATOM 3899 N N . ALA B 1 113 ? 44.897 -47.030 1.415 1.000 13.160 50 ALA B N 1
ATOM 3900 C CA . ALA B 1 113 ? 43.964 -46.050 0.860 1.000 12.438 50 ALA B CA 1
ATOM 3901 C C . ALA B 1 113 ? 44.245 -45.825 -0.613 1.000 14.636 50 ALA B C 1
ATOM 3902 O O . ALA B 1 113 ? 43.335 -45.817 -1.443 1.000 14.071 50 ALA B O 1
ATOM 3909 N N . GLY B 1 114 ? 45.528 -45.687 -1.017 1.000 13.741 51 GLY B N 1
ATOM 3910 C CA . GLY B 1 114 ? 45.893 -45.491 -2.393 1.000 15.216 51 GLY B CA 1
ATOM 3911 C C . GLY B 1 114 ? 45.457 -46.660 -3.253 1.000 15.310 51 GLY B C 1
ATOM 3912 O O . GLY B 1 114 ? 44.864 -46.512 -4.312 1.000 14.697 51 GLY B O 1
ATOM 3916 N N . PHE B 1 115 ? 45.653 -47.871 -2.701 1.000 13.206 52 PHE B N 1
ATOM 3917 C CA . PHE B 1 115 ? 45.336 -49.067 -3.401 1.000 12.819 52 PHE B CA 1
ATOM 3918 C C . PHE B 1 115 ? 43.827 -49.182 -3.650 1.000 13.357 52 PHE B C 1
ATOM 3919 O O . PHE B 1 115 ? 43.401 -49.413 -4.799 1.000 13.444 52 PHE B O 1
ATOM 3936 N N . VAL B 1 116 ? 43.002 -49.019 -2.646 1.000 13.076 53 VAL B N 1
ATOM 3937 C CA . VAL B 1 116 ? 41.585 -49.186 -2.857 1.000 12.946 53 VAL B CA 1
ATOM 3938 C C . VAL B 1 116 ? 40.987 -48.061 -3.694 1.000 12.558 53 VAL B C 1
ATOM 3939 O O . VAL B 1 116 ? 40.052 -48.317 -4.470 1.000 14.296 53 VAL B O 1
ATOM 3952 N N . ARG B 1 117 ? 41.547 -46.863 -3.569 1.000 13.096 54 ARG B N 1
ATOM 3953 C CA . ARG B 1 117 ? 41.092 -45.766 -4.408 1.000 13.488 54 ARG B CA 1
ATOM 3954 C C . ARG B 1 117 ? 41.449 -46.058 -5.862 1.000 15.180 54 ARG B C 1
ATOM 3955 O O . ARG B 1 117 ? 40.662 -45.754 -6.782 1.000 15.203 54 ARG B O 1
ATOM 3976 N N . MET B 1 118 ? 42.640 -46.610 -6.095 1.000 13.855 55 MET B N 1
ATOM 3977 C CA . MET B 1 118 ? 43.055 -47.017 -7.415 1.000 13.687 55 MET B CA 1
ATOM 3978 C C . MET B 1 118 ? 42.170 -48.098 -8.027 1.000 15.520 55 MET B C 1
ATOM 3979 O O . MET B 1 118 ? 41.827 -48.017 -9.215 1.000 13.972 55 MET B O 1
ATOM 3993 N N . LEU B 1 119 ? 41.719 -49.062 -7.218 1.000 15.181 56 LEU B N 1
ATOM 3994 C CA . LEU B 1 119 ? 40.792 -50.052 -7.767 1.000 14.520 56 LEU B CA 1
ATOM 3995 C C . LEU B 1 119 ? 39.476 -49.394 -8.173 1.000 13.555 56 LEU B C 1
ATOM 3996 O O . LEU B 1 119 ? 38.861 -49.771 -9.180 1.000 14.840 56 LEU B O 1
ATOM 4012 N N . GLU B 1 120 ? 38.985 -48.447 -7.367 1.000 14.632 57 GLU B N 1
ATOM 4013 C CA . GLU B 1 120 ? 37.736 -47.772 -7.713 1.000 15.213 57 GLU B CA 1
ATOM 4014 C C . GLU B 1 120 ? 37.901 -47.057 -9.070 1.000 16.942 57 GLU B C 1
ATOM 4015 O O . GLU B 1 120 ? 37.002 -47.047 -9.934 1.000 15.576 57 GLU B O 1
ATOM 4027 N N . ALA B 1 121 ? 38.997 -46.303 -9.189 1.000 16.105 58 ALA B N 1
ATOM 4028 C CA . ALA B 1 121 ? 39.169 -45.501 -10.395 1.000 17.803 58 ALA B CA 1
ATOM 4029 C C . ALA B 1 121 ? 39.348 -46.404 -11.610 1.000 16.329 58 ALA B C 1
ATOM 4030 O O . ALA B 1 121 ? 38.869 -46.122 -12.708 1.000 20.809 58 ALA B O 1
ATOM 4037 N N . SER B 1 122 ? 40.043 -47.531 -11.458 1.000 16.273 59 SER B N 1
ATOM 4038 C CA . SER B 1 122 ? 40.212 -48.472 -12.552 1.000 16.848 59 SER B CA 1
ATOM 4039 C C . SER B 1 122 ? 38.841 -49.000 -13.021 1.000 20.216 59 SER B C 1
ATOM 4040 O O . SER B 1 122 ? 38.504 -49.052 -14.233 1.000 19.693 59 SER B O 1
ATOM 4048 N N . ALA B 1 123 ? 38.056 -49.476 -12.053 1.000 18.041 60 ALA B N 1
ATOM 4049 C CA . ALA B 1 123 ? 36.751 -50.034 -12.375 1.000 18.637 60 ALA B CA 1
ATOM 4050 C C . ALA B 1 123 ? 35.868 -49.011 -13.067 1.000 19.806 60 ALA B C 1
ATOM 4051 O O . ALA B 1 123 ? 35.149 -49.375 -14.018 1.000 21.073 60 ALA B O 1
ATOM 4058 N N . ALA B 1 124 ? 35.883 -47.788 -12.562 1.000 17.853 61 ALA B N 1
ATOM 4059 C CA . ALA B 1 124 ? 35.001 -46.754 -13.097 1.000 20.058 61 ALA B CA 1
ATOM 4060 C C . ALA B 1 124 ? 35.469 -46.275 -14.477 1.000 21.616 61 ALA B C 1
ATOM 4061 O O . ALA B 1 124 ? 34.659 -46.254 -15.438 1.000 23.109 61 ALA B O 1
ATOM 4068 N N . GLU B 1 125 ? 36.757 -46.002 -14.625 1.000 23.366 62 GLU B N 1
ATOM 4069 C CA . GLU B 1 125 ? 37.213 -45.376 -15.859 1.000 25.174 62 GLU B CA 1
ATOM 4070 C C . GLU B 1 125 ? 37.211 -46.393 -16.978 1.000 27.747 62 GLU B C 1
ATOM 4071 O O . GLU B 1 125 ? 37.065 -46.012 -18.131 1.000 26.810 62 GLU B O 1
ATOM 4083 N N . LEU B 1 126 ? 37.367 -47.680 -16.673 1.000 22.936 63 LEU B N 1
ATOM 4084 C CA . LEU B 1 126 ? 37.420 -48.680 -17.728 1.000 23.695 63 LEU B CA 1
ATOM 4085 C C . LEU B 1 126 ? 36.074 -49.369 -17.948 1.000 21.182 63 LEU B C 1
ATOM 4086 O O . LEU B 1 126 ? 36.064 -50.348 -18.693 1.000 23.781 63 LEU B O 1
ATOM 4102 N N . ASP B 1 127 ? 35.045 -49.013 -17.168 1.000 20.491 64 ASP B N 1
ATOM 4103 C CA . ASP B 1 127 ? 33.723 -49.598 -17.242 1.000 25.070 64 ASP B CA 1
ATOM 4104 C C . ASP B 1 127 ? 33.867 -51.086 -16.987 1.000 23.658 64 ASP B C 1
ATOM 4105 O O . ASP B 1 127 ? 33.460 -51.920 -17.789 1.000 22.248 64 ASP B O 1
ATOM 4114 N N . CYS B 1 128 ? 34.569 -51.437 -15.897 1.000 20.698 65 CYS B N 1
ATOM 4115 C CA . CYS B 1 128 ? 34.897 -52.820 -15.590 1.000 18.593 65 CYS B CA 1
ATOM 4116 C C . CYS B 1 128 ? 34.427 -53.128 -14.151 1.000 19.524 65 CYS B C 1
ATOM 4117 O O . CYS B 1 128 ? 35.216 -53.030 -13.188 1.000 17.742 65 CYS B O 1
ATOM 4125 N N . PRO B 1 129 ? 33.116 -53.338 -13.947 1.000 18.679 66 PRO B N 1
ATOM 4126 C CA . PRO B 1 129 ? 32.545 -53.375 -12.594 1.000 16.002 66 PRO B CA 1
ATOM 4127 C C . PRO B 1 129 ? 33.082 -54.595 -11.798 1.000 15.429 66 PRO B C 1
ATOM 4128 O O . PRO B 1 129 ? 32.864 -54.598 -10.580 1.000 17.201 66 PRO B O 1
ATOM 4139 N N . ASP B 1 130 ? 33.599 -55.616 -12.478 1.000 15.204 67 ASP B N 1
ATOM 4140 C CA . ASP B 1 130 ? 34.096 -56.840 -11.892 1.000 17.409 67 ASP B CA 1
ATOM 4141 C C . ASP B 1 130 ? 35.626 -56.834 -11.807 1.000 16.039 67 ASP B C 1
ATOM 4142 O O . ASP B 1 130 ? 36.253 -57.886 -11.782 1.000 15.351 67 ASP B O 1
ATOM 4151 N N . PHE B 1 131 ? 36.250 -55.652 -11.780 1.000 15.914 68 PHE B N 1
ATOM 4152 C CA . PHE B 1 131 ? 37.704 -55.572 -11.740 1.000 14.951 68 PHE B CA 1
ATOM 4153 C C . PHE B 1 131 ? 38.307 -56.350 -10.574 1.000 14.347 68 PHE B C 1
ATOM 4154 O O . PHE B 1 131 ? 39.205 -57.184 -10.737 1.000 16.059 68 PHE B O 1
ATOM 4171 N N . GLY B 1 132 ? 37.785 -56.071 -9.383 1.000 14.223 69 GLY B N 1
ATOM 4172 C CA . GLY B 1 132 ? 38.335 -56.747 -8.214 1.000 14.091 69 GLY B CA 1
ATOM 4173 C C . GLY B 1 132 ? 38.136 -58.255 -8.238 1.000 14.484 69 GLY B C 1
ATOM 4174 O O . GLY B 1 132 ? 39.030 -59.034 -7.890 1.000 15.038 69 GLY B O 1
ATOM 4178 N N . LEU B 1 133 ? 36.911 -58.689 -8.588 1.000 13.255 70 LEU B N 1
ATOM 4179 C CA . LEU B 1 133 ? 36.719 -60.122 -8.692 1.000 15.397 70 LEU B CA 1
ATOM 4180 C C . LEU B 1 133 ? 37.740 -60.752 -9.646 1.000 14.793 70 LEU B C 1
ATOM 4181 O O . LEU B 1 133 ? 38.272 -61.813 -9.360 1.000 15.817 70 LEU B O 1
ATOM 4197 N N . ARG B 1 134 ? 37.952 -60.100 -10.787 1.000 14.493 71 ARG B N 1
ATOM 4198 C CA . ARG B 1 134 ? 38.854 -60.663 -11.792 1.000 15.211 71 ARG B CA 1
ATOM 4199 C C . ARG B 1 134 ? 40.312 -60.648 -11.338 1.000 15.736 71 ARG B C 1
ATOM 4200 O O . ARG B 1 134 ? 41.096 -61.517 -11.688 1.000 17.839 71 ARG B O 1
ATOM 4221 N N . LEU B 1 135 ? 40.681 -59.614 -10.565 1.000 15.283 72 LEU B N 1
ATOM 4222 C CA . LEU B 1 135 ? 42.096 -59.515 -10.177 1.000 15.064 72 LEU B CA 1
ATOM 4223 C C . LEU B 1 135 ? 42.519 -60.664 -9.272 1.000 15.118 72 LEU B C 1
ATOM 4224 O O . LEU B 1 135 ? 43.698 -61.034 -9.216 1.000 15.607 72 LEU B O 1
ATOM 4240 N N . ALA B 1 136 ? 41.584 -61.276 -8.515 1.000 14.881 73 ALA B N 1
ATOM 4241 C CA . ALA B 1 136 ? 41.958 -62.390 -7.649 1.000 15.388 73 ALA B CA 1
ATOM 4242 C C . ALA B 1 136 ? 42.550 -63.599 -8.379 1.000 14.295 73 ALA B C 1
ATOM 4243 O O . ALA B 1 136 ? 43.236 -64.408 -7.748 1.000 15.112 73 ALA B O 1
ATOM 4250 N N . ARG B 1 137 ? 42.304 -63.699 -9.709 1.000 16.949 74 ARG B N 1
ATOM 4251 C CA . ARG B 1 137 ? 42.923 -64.772 -10.523 1.000 19.458 74 ARG B CA 1
ATOM 4252 C C . ARG B 1 137 ? 44.449 -64.810 -10.466 1.000 18.637 74 ARG B C 1
ATOM 4253 O O . ARG B 1 137 ? 45.039 -65.881 -10.519 1.000 19.495 74 ARG B O 1
ATOM 4274 N N . TRP B 1 138 ? 45.093 -63.701 -10.152 1.000 17.075 75 TRP B N 1
ATOM 4275 C CA . TRP B 1 138 ? 46.520 -63.585 -10.041 1.000 17.078 75 TRP B CA 1
ATOM 4276 C C . TRP B 1 138 ? 47.024 -63.625 -8.599 1.000 19.095 75 TRP B C 1
ATOM 4277 O O . TRP B 1 138 ? 48.235 -63.400 -8.366 1.000 18.183 75 TRP B O 1
ATOM 4298 N N . GLN B 1 139 ? 46.121 -63.800 -7.633 1.000 16.627 76 GLN B N 1
ATOM 4299 C CA . GLN B 1 139 ? 46.420 -63.630 -6.201 1.000 14.842 76 GLN B CA 1
ATOM 4300 C C . GLN B 1 139 ? 46.242 -64.935 -5.448 1.000 18.219 76 GLN B C 1
ATOM 4301 O O . GLN B 1 139 ? 47.117 -65.794 -5.537 1.000 18.339 76 GLN B O 1
ATOM 4315 N N . GLY B 1 140 ? 45.239 -65.016 -4.579 1.000 15.280 77 GLY B N 1
ATOM 4316 C CA . GLY B 1 140 ? 44.988 -66.180 -3.750 1.000 16.786 77 GLY B CA 1
ATOM 4317 C C . GLY B 1 140 ? 45.876 -66.178 -2.512 1.000 14.740 77 GLY B C 1
ATOM 4318 O O . GLY B 1 140 ? 46.463 -65.141 -2.130 1.000 13.925 77 GLY B O 1
ATOM 4322 N N . LEU B 1 141 ? 46.054 -67.355 -1.895 1.000 15.929 78 LEU B N 1
ATOM 4323 C CA . LEU B 1 141 ? 46.637 -67.453 -0.575 1.000 14.345 78 LEU B CA 1
ATOM 4324 C C . LEU B 1 141 ? 48.057 -66.870 -0.486 1.000 14.020 78 LEU B C 1
ATOM 4325 O O . LEU B 1 141 ? 48.450 -66.281 0.520 1.000 15.431 78 LEU B O 1
ATOM 4341 N N . GLY B 1 142 ? 48.804 -67.046 -1.578 1.000 17.414 79 GLY B N 1
ATOM 4342 C CA . GLY B 1 142 ? 50.196 -66.636 -1.665 1.000 16.983 79 GLY B CA 1
ATOM 4343 C C . GLY B 1 142 ? 50.462 -65.186 -1.324 1.000 15.234 79 GLY B C 1
ATOM 4344 O O . GLY B 1 142 ? 51.504 -64.775 -0.799 1.000 16.755 79 GLY B O 1
ATOM 4348 N N . ILE B 1 143 ? 49.451 -64.332 -1.490 1.000 13.610 80 ILE B N 1
ATOM 4349 C CA . ILE B 1 143 ? 49.645 -62.914 -1.207 1.000 13.640 80 ILE B CA 1
ATOM 4350 C C . ILE B 1 143 ? 49.823 -62.646 0.282 1.000 13.750 80 ILE B C 1
ATOM 4351 O O . ILE B 1 143 ? 50.309 -61.591 0.682 1.000 14.202 80 ILE B O 1
ATOM 4367 N N . LEU B 1 144 ? 49.403 -63.593 1.143 1.000 12.342 81 LEU B N 1
ATOM 4368 C CA . LEU B 1 144 ? 49.467 -63.379 2.578 1.000 13.101 81 LEU B CA 1
ATOM 4369 C C . LEU B 1 144 ? 50.892 -63.625 3.106 1.000 13.170 81 LEU B C 1
ATOM 4370 O O . LEU B 1 144 ? 51.202 -63.281 4.239 1.000 13.770 81 LEU B O 1
ATOM 4386 N N . GLY B 1 145 ? 51.784 -64.117 2.234 1.000 14.232 82 GLY B N 1
ATOM 4387 C CA . GLY B 1 145 ? 53.212 -64.139 2.600 1.000 16.847 82 GLY B CA 1
ATOM 4388 C C . GLY B 1 145 ? 53.445 -64.881 3.923 1.000 14.893 82 GLY B C 1
ATOM 4389 O O . GLY B 1 145 ? 53.069 -66.053 3.963 1.000 14.269 82 GLY B O 1
ATOM 4393 N N . PRO B 1 146 ? 54.023 -64.241 4.991 1.000 14.487 83 PRO B N 1
ATOM 4394 C CA . PRO B 1 146 ? 54.294 -64.970 6.254 1.000 16.896 83 PRO B CA 1
ATOM 4395 C C . PRO B 1 146 ? 53.012 -65.542 6.888 1.000 14.888 83 PRO B C 1
ATOM 4396 O O . PRO B 1 146 ? 52.998 -66.614 7.496 1.000 16.971 83 PRO B O 1
ATOM 4407 N N . VAL B 1 147 ? 51.894 -64.841 6.661 1.000 13.978 84 VAL B N 1
ATOM 4408 C CA . VAL B 1 147 ? 50.630 -65.335 7.237 1.000 15.062 84 VAL B CA 1
ATOM 4409 C C . VAL B 1 147 ? 50.149 -66.589 6.530 1.000 13.246 84 VAL B C 1
ATOM 4410 O O . VAL B 1 147 ? 49.521 -67.442 7.154 1.000 14.811 84 VAL B O 1
ATOM 4423 N N . ALA B 1 148 ? 50.454 -66.752 5.235 1.000 14.221 85 ALA B N 1
ATOM 4424 C CA . ALA B 1 148 ? 50.165 -67.961 4.474 1.000 13.907 85 ALA B CA 1
ATOM 4425 C C . ALA B 1 148 ? 50.968 -69.159 4.990 1.000 16.376 85 ALA B C 1
ATOM 4426 O O . ALA B 1 148 ? 50.407 -70.243 5.036 1.000 16.620 85 ALA B O 1
ATOM 4433 N N . VAL B 1 149 ? 52.220 -68.895 5.408 1.000 17.489 86 VAL B N 1
ATOM 4434 C CA . VAL B 1 149 ? 53.023 -69.977 6.002 1.000 20.948 86 VAL B CA 1
ATOM 4435 C C . VAL B 1 149 ? 52.345 -70.525 7.242 1.000 19.316 86 VAL B C 1
ATOM 4436 O O . VAL B 1 149 ? 52.164 -71.743 7.446 1.000 21.677 86 VAL B O 1
ATOM 4449 N N . ILE B 1 150 ? 51.887 -69.620 8.101 1.000 17.782 87 ILE B N 1
ATOM 4450 C CA . ILE B 1 150 ? 51.176 -69.973 9.286 1.000 16.508 87 ILE B CA 1
ATOM 4451 C C . ILE B 1 150 ? 49.873 -70.728 8.984 1.000 19.654 87 ILE B C 1
ATOM 4452 O O . ILE B 1 150 ? 49.597 -71.811 9.536 1.000 20.360 87 ILE B O 1
ATOM 4468 N N . ALA B 1 151 ? 49.026 -70.247 8.057 1.000 16.255 88 ALA B N 1
ATOM 4469 C CA . ALA B 1 151 ? 47.769 -70.871 7.783 1.000 16.495 88 ALA B CA 1
ATOM 4470 C C . ALA B 1 151 ? 47.975 -72.287 7.243 1.000 18.229 88 ALA B C 1
ATOM 4471 O O . ALA B 1 151 ? 47.186 -73.186 7.526 1.000 18.286 88 ALA B O 1
ATOM 4478 N N . ARG B 1 152 ? 48.926 -72.454 6.331 1.000 18.297 89 ARG B N 1
ATOM 4479 C CA . ARG B 1 152 ? 49.141 -73.746 5.663 1.000 22.602 89 ARG B CA 1
ATOM 4480 C C . ARG B 1 152 ? 49.522 -74.835 6.658 1.000 22.940 89 ARG B C 1
ATOM 4481 O O . ARG B 1 152 ? 49.241 -76.019 6.321 1.000 22.329 89 ARG B O 1
ATOM 4502 N N . ASN B 1 153 ? 50.092 -74.427 7.803 1.000 21.029 90 ASN B N 1
ATOM 4503 C CA . ASN B 1 153 ? 50.533 -75.348 8.853 1.000 27.328 90 ASN B CA 1
ATOM 4504 C C . ASN B 1 153 ? 49.501 -75.644 9.941 1.000 26.208 90 ASN B C 1
ATOM 4505 O O . ASN B 1 153 ? 49.723 -76.448 10.847 1.000 26.606 90 ASN B O 1
ATOM 4516 N N . ALA B 1 154 ? 48.316 -75.061 9.874 1.000 20.622 91 ALA B N 1
ATOM 4517 C CA . ALA B 1 154 ? 47.294 -75.348 10.861 1.000 19.692 91 ALA B CA 1
ATOM 4518 C C . ALA B 1 154 ? 46.715 -76.760 10.652 1.000 19.739 91 ALA B C 1
ATOM 4519 O O . ALA B 1 154 ? 46.869 -77.406 9.605 1.000 20.477 91 ALA B O 1
ATOM 4526 N N . ALA B 1 155 ? 45.969 -77.236 11.661 1.000 23.331 92 ALA B N 1
ATOM 4527 C CA . ALA B 1 155 ? 45.477 -78.609 11.618 1.000 24.596 92 ALA B CA 1
ATOM 4528 C C . ALA B 1 155 ? 44.239 -78.771 10.744 1.000 24.609 92 ALA B C 1
ATOM 4529 O O . ALA B 1 155 ? 44.009 -79.806 10.131 1.000 23.251 92 ALA B O 1
ATOM 4536 N N . THR B 1 156 ? 43.323 -77.791 10.780 1.000 20.567 93 THR B N 1
ATOM 4537 C CA . THR B 1 156 ? 42.043 -77.913 10.094 1.000 17.523 93 THR B CA 1
ATOM 4538 C C . THR B 1 156 ? 41.811 -76.621 9.302 1.000 19.326 93 THR B C 1
ATOM 4539 O O . THR B 1 156 ? 42.440 -75.607 9.616 1.000 17.907 93 THR B O 1
ATOM 4550 N N . LEU B 1 157 ? 40.855 -76.664 8.387 1.000 18.619 94 LEU B N 1
ATOM 4551 C CA . LEU B 1 157 ? 40.466 -75.488 7.610 1.000 17.350 94 LEU B CA 1
ATOM 4552 C C . LEU B 1 157 ? 40.089 -74.376 8.576 1.000 15.478 94 LEU B C 1
ATOM 4553 O O . LEU B 1 157 ? 40.522 -73.220 8.364 1.000 15.147 94 LEU B O 1
ATOM 4569 N N . PHE B 1 158 ? 39.276 -74.625 9.620 1.000 15.828 95 PHE B N 1
ATOM 4570 C CA . PHE B 1 158 ? 38.935 -73.604 10.584 1.000 16.120 95 PHE B CA 1
ATOM 4571 C C . PHE B 1 158 ? 40.203 -72.978 11.219 1.000 16.649 95 PHE B C 1
ATOM 4572 O O . PHE B 1 158 ? 40.394 -71.761 11.336 1.000 15.215 95 PHE B O 1
ATOM 4589 N N . GLY B 1 159 ? 41.170 -73.810 11.584 1.000 14.187 96 GLY B N 1
ATOM 4590 C CA . GLY B 1 159 ? 42.417 -73.355 12.151 1.000 16.159 96 GLY B CA 1
ATOM 4591 C C . GLY B 1 159 ? 43.222 -72.470 11.201 1.000 14.001 96 GLY B C 1
ATOM 4592 O O . GLY B 1 159 ? 43.833 -71.496 11.667 1.000 14.967 96 GLY B O 1
ATOM 4596 N N . GLY B 1 160 ? 43.196 -72.781 9.914 1.000 14.612 97 GLY B N 1
ATOM 4597 C CA . GLY B 1 160 ? 43.926 -72.005 8.932 1.000 15.188 97 GLY B CA 1
ATOM 4598 C C . GLY B 1 160 ? 43.283 -70.638 8.741 1.000 14.968 97 GLY B C 1
ATOM 4599 O O . GLY B 1 160 ? 43.980 -69.623 8.744 1.000 13.903 97 GLY B O 1
ATOM 4603 N N . LEU B 1 161 ? 41.963 -70.653 8.547 1.000 14.815 98 LEU B N 1
ATOM 4604 C CA . LEU B 1 161 ? 41.252 -69.404 8.384 1.000 13.690 98 LEU B CA 1
ATOM 4605 C C . LEU B 1 161 ? 41.352 -68.559 9.663 1.000 14.118 98 LEU B C 1
ATOM 4606 O O . LEU B 1 161 ? 41.451 -67.317 9.574 1.000 14.331 98 LEU B O 1
ATOM 4622 N N . GLU B 1 162 ? 41.239 -69.140 10.880 1.000 13.332 99 GLU B N 1
ATOM 4623 C CA . GLU B 1 162 ? 41.276 -68.383 12.116 1.000 14.868 99 GLU B CA 1
ATOM 4624 C C . GLU B 1 162 ? 42.677 -67.800 12.366 1.000 13.125 99 GLU B C 1
ATOM 4625 O O . GLU B 1 162 ? 42.764 -66.732 12.986 1.000 14.480 99 GLU B O 1
ATOM 4637 N N . ALA B 1 163 ? 43.726 -68.483 11.899 1.000 13.659 100 ALA B N 1
ATOM 4638 C CA . ALA B 1 163 ? 45.063 -67.938 12.019 1.000 13.815 100 ALA B CA 1
ATOM 4639 C C . ALA B 1 163 ? 45.206 -66.712 11.127 1.000 13.970 100 ALA B C 1
ATOM 4640 O O . ALA B 1 163 ? 45.800 -65.700 11.562 1.000 14.070 100 ALA B O 1
ATOM 4647 N N . ILE B 1 164 ? 44.649 -66.830 9.914 1.000 12.500 101 ILE B N 1
ATOM 4648 C CA . ILE B 1 164 ? 44.614 -65.640 9.036 1.000 12.617 101 ILE B CA 1
ATOM 4649 C C . ILE B 1 164 ? 43.934 -64.499 9.769 1.000 12.535 101 ILE B C 1
ATOM 4650 O O . ILE B 1 164 ? 44.383 -63.341 9.776 1.000 14.047 101 ILE B O 1
ATOM 4666 N N . GLY B 1 165 ? 42.757 -64.741 10.337 1.000 12.928 102 GLY B N 1
ATOM 4667 C CA . GLY B 1 165 ? 42.072 -63.724 11.098 1.000 12.762 102 GLY B CA 1
ATOM 4668 C C . GLY B 1 165 ? 42.895 -63.148 12.248 1.000 12.588 102 GLY B C 1
ATOM 4669 O O . GLY B 1 165 ? 42.943 -61.901 12.481 1.000 13.572 102 GLY B O 1
ATOM 4673 N N . ARG B 1 166 ? 43.499 -64.054 13.025 1.000 13.038 103 ARG B N 1
ATOM 4674 C CA . ARG B 1 166 ? 44.281 -63.556 14.154 1.000 13.772 103 ARG B CA 1
ATOM 4675 C C . ARG B 1 166 ? 45.437 -62.630 13.714 1.000 13.677 103 ARG B C 1
ATOM 4676 O O . ARG B 1 166 ? 45.660 -61.613 14.402 1.000 14.156 103 ARG B O 1
ATOM 4697 N N . TYR B 1 167 ? 46.070 -63.005 12.616 1.000 12.209 104 TYR B N 1
ATOM 4698 C CA . TYR B 1 167 ? 47.275 -62.258 12.232 1.000 12.153 104 TYR B CA 1
ATOM 4699 C C . TYR B 1 167 ? 47.013 -61.348 11.043 1.000 14.103 104 TYR B C 1
ATOM 4700 O O . TYR B 1 167 ? 47.933 -60.903 10.372 1.000 14.054 104 TYR B O 1
ATOM 4718 N N . LEU B 1 168 ? 45.774 -60.961 10.772 1.000 12.912 105 LEU B N 1
ATOM 4719 C CA . LEU B 1 168 ? 45.549 -60.243 9.516 1.000 12.052 105 LEU B CA 1
ATOM 4720 C C . LEU B 1 168 ? 46.188 -58.862 9.542 1.000 12.892 105 LEU B C 1
ATOM 4721 O O . LEU B 1 168 ? 46.511 -58.324 8.475 1.000 13.064 105 LEU B O 1
ATOM 4737 N N . TYR B 1 169 ? 46.398 -58.331 10.759 1.000 13.433 106 TYR B N 1
ATOM 4738 C CA . TYR B 1 169 ? 47.046 -57.030 10.915 1.000 13.424 106 TYR B CA 1
ATOM 4739 C C . TYR B 1 169 ? 48.463 -57.074 10.367 1.000 14.351 106 TYR B C 1
ATOM 4740 O O . TYR B 1 169 ? 48.955 -56.001 9.970 1.000 14.349 106 TYR B O 1
ATOM 4758 N N . VAL B 1 170 ? 49.085 -58.238 10.264 1.000 12.725 107 VAL B N 1
ATOM 4759 C CA . VAL B 1 170 ? 50.394 -58.372 9.603 1.000 14.480 107 VAL B CA 1
ATOM 4760 C C . VAL B 1 170 ? 50.350 -58.026 8.121 1.000 14.581 107 VAL B C 1
ATOM 4761 O O . VAL B 1 170 ? 51.292 -57.438 7.524 1.000 15.965 107 VAL B O 1
ATOM 4774 N N . HIS B 1 171 ? 49.257 -58.359 7.457 1.000 11.625 108 HIS B N 1
ATOM 4775 C CA . HIS B 1 171 ? 48.975 -58.023 6.065 1.000 12.114 108 HIS B CA 1
ATOM 4776 C C . HIS B 1 171 ? 48.605 -56.545 5.945 1.000 13.477 108 HIS B C 1
ATOM 4777 O O . HIS B 1 171 ? 49.145 -55.841 5.084 1.000 13.180 108 HIS B O 1
ATOM 4792 N N . SER B 1 172 ? 47.659 -56.089 6.740 1.000 11.887 109 SER B N 1
ATOM 4793 C CA . SER B 1 172 ? 47.310 -54.687 6.815 1.000 12.115 109 SER B CA 1
ATOM 4794 C C . SER B 1 172 ? 46.636 -54.422 8.158 1.000 14.324 109 SER B C 1
ATOM 4795 O O . SER B 1 172 ? 45.599 -55.067 8.461 1.000 13.491 109 SER B O 1
ATOM 4803 N N . PRO B 1 173 ? 47.030 -53.433 8.965 1.000 13.928 110 PRO B N 1
ATOM 4804 C CA . PRO B 1 173 ? 46.310 -53.100 10.166 1.000 15.242 110 PRO B CA 1
ATOM 4805 C C . PRO B 1 173 ? 44.901 -52.595 9.961 1.000 15.344 110 PRO B C 1
ATOM 4806 O O . PRO B 1 173 ? 44.136 -52.591 10.933 1.000 18.770 110 PRO B O 1
ATOM 4817 N N . ALA B 1 174 ? 44.547 -52.267 8.723 1.000 12.993 111 ALA B N 1
ATOM 4818 C CA . ALA B 1 174 ? 43.207 -51.761 8.468 1.000 15.990 111 ALA B CA 1
ATOM 4819 C C . ALA B 1 174 ? 42.195 -52.819 8.061 1.000 13.909 111 ALA B C 1
ATOM 4820 O O . ALA B 1 174 ? 41.114 -52.464 7.565 1.000 15.381 111 ALA B O 1
ATOM 4827 N N . LEU B 1 175 ? 42.580 -54.084 8.156 1.000 11.632 112 LEU B N 1
ATOM 4828 C CA . LEU B 1 175 ? 41.641 -55.166 7.847 1.000 11.729 112 LEU B CA 1
ATOM 4829 C C . LEU B 1 175 ? 41.330 -55.980 9.093 1.000 12.561 112 LEU B C 1
ATOM 4830 O O . LEU B 1 175 ? 42.248 -56.350 9.840 1.000 14.286 112 LEU B O 1
ATOM 4846 N N . THR B 1 176 ? 40.051 -56.328 9.249 1.000 13.401 113 THR B N 1
ATOM 4847 C CA . THR B 1 176 ? 39.598 -57.066 10.439 1.000 14.488 113 THR B CA 1
ATOM 4848 C C . THR B 1 176 ? 38.757 -58.259 9.986 1.000 13.779 113 THR B C 1
ATOM 4849 O O . THR B 1 176 ? 37.844 -58.084 9.175 1.000 15.392 113 THR B O 1
ATOM 4860 N N . LEU B 1 177 ? 39.109 -59.452 10.441 1.000 11.849 114 LEU B N 1
ATOM 4861 C CA . LEU B 1 177 ? 38.278 -60.649 10.279 1.000 12.371 114 LEU B CA 1
ATOM 4862 C C . LEU B 1 177 ? 37.738 -61.040 11.654 1.000 14.441 114 LEU B C 1
ATOM 4863 O O . LEU B 1 177 ? 38.496 -61.143 12.667 1.000 15.184 114 LEU B O 1
ATOM 4879 N N . THR B 1 178 ? 36.401 -61.250 11.727 1.000 12.990 115 THR B N 1
ATOM 4880 C CA . THR B 1 178 ? 35.729 -61.745 12.923 1.000 13.288 115 THR B CA 1
ATOM 4881 C C . THR B 1 178 ? 35.208 -63.179 12.686 1.000 12.023 115 THR B C 1
ATOM 4882 O O . THR B 1 178 ? 34.411 -63.343 11.771 1.000 15.361 115 THR B O 1
ATOM 4893 N N . VAL B 1 179 ? 35.694 -64.121 13.433 1.000 12.292 116 VAL B N 1
ATOM 4894 C CA . VAL B 1 179 ? 35.350 -65.504 13.195 1.000 11.615 116 VAL B CA 1
ATOM 4895 C C . VAL B 1 179 ? 34.372 -65.845 14.331 1.000 14.476 116 VAL B C 1
ATOM 4896 O O . VAL B 1 179 ? 34.759 -65.744 15.471 1.000 15.973 116 VAL B O 1
ATOM 4909 N N . SER B 1 180 ? 33.145 -66.249 14.017 1.000 13.912 117 SER B N 1
ATOM 4910 C CA . SER B 1 180 ? 32.165 -66.449 15.089 1.000 13.578 117 SER B CA 1
ATOM 4911 C C . SER B 1 180 ? 31.269 -67.666 14.803 1.000 15.452 117 SER B C 1
ATOM 4912 O O . SER B 1 180 ? 30.999 -68.021 13.679 1.000 14.540 117 SER B O 1
ATOM 4920 N N . SER B 1 181 ? 30.798 -68.272 15.902 1.000 13.536 118 SER B N 1
ATOM 4921 C CA . SER B 1 181 ? 29.799 -69.338 15.803 1.000 13.140 118 SER B CA 1
ATOM 4922 C C . SER B 1 181 ? 28.908 -69.144 17.009 1.000 15.945 118 SER B C 1
ATOM 4923 O O . SER B 1 181 ? 29.360 -68.771 18.074 1.000 17.103 118 SER B O 1
ATOM 4931 N N . THR B 1 182 ? 27.624 -69.466 16.832 1.000 13.650 119 THR B N 1
ATOM 4932 C CA . THR B 1 182 ? 26.662 -69.270 17.903 1.000 14.532 119 THR B CA 1
ATOM 4933 C C . THR B 1 182 ? 25.705 -70.476 17.945 1.000 13.802 119 THR B C 1
ATOM 4934 O O . THR B 1 182 ? 25.373 -71.081 16.939 1.000 14.070 119 THR B O 1
ATOM 4945 N N . THR B 1 183 ? 25.186 -70.753 19.149 1.000 12.272 120 THR B N 1
ATOM 4946 C CA . THR B 1 183 ? 24.163 -71.769 19.308 1.000 10.647 120 THR B CA 1
ATOM 4947 C C . THR B 1 183 ? 22.987 -71.467 18.410 1.000 12.655 120 THR B C 1
ATOM 4948 O O . THR B 1 183 ? 22.302 -72.401 18.021 1.000 14.689 120 THR B O 1
ATOM 4959 N N . ALA B 1 184 ? 22.679 -70.190 18.223 1.000 12.798 121 ALA B N 1
ATOM 4960 C CA . ALA B 1 184 ? 21.423 -69.785 17.627 1.000 15.004 121 ALA B CA 1
ATOM 4961 C C . ALA B 1 184 ? 21.402 -69.887 16.109 1.000 15.899 121 ALA B C 1
ATOM 4962 O O . ALA B 1 184 ? 20.308 -69.653 15.534 1.000 19.177 121 ALA B O 1
ATOM 4969 N N . ARG B 1 185 ? 22.518 -70.069 15.441 1.000 15.869 122 ARG B N 1
ATOM 4970 C CA . ARG B 1 185 ? 22.543 -70.018 13.983 1.000 17.654 122 ARG B CA 1
ATOM 4971 C C . ARG B 1 185 ? 23.404 -71.161 13.447 1.000 15.865 122 ARG B C 1
ATOM 4972 O O . ARG B 1 185 ? 24.376 -71.561 14.120 1.000 15.382 122 ARG B O 1
ATOM 4993 N N . SER B 1 186 ? 23.143 -71.592 12.192 1.000 15.571 123 SER B N 1
ATOM 4994 C CA . SER B 1 186 ? 24.031 -72.523 11.512 1.000 16.090 123 SER B CA 1
ATOM 4995 C C . SER B 1 186 ? 25.359 -71.864 11.136 1.000 13.785 123 SER B C 1
ATOM 4996 O O . SER B 1 186 ? 25.430 -70.623 10.918 1.000 15.589 123 SER B O 1
ATOM 5004 N N . ASN B 1 187 ? 26.365 -72.693 11.061 1.000 13.991 124 ASN B N 1
ATOM 5005 C CA . ASN B 1 187 ? 27.630 -72.483 10.370 1.000 14.345 124 ASN B CA 1
ATOM 5006 C C . ASN B 1 187 ? 28.605 -71.592 11.173 1.000 13.785 124 ASN B C 1
ATOM 5007 O O . ASN B 1 187 ? 28.302 -70.994 12.187 1.000 18.752 124 ASN B O 1
ATOM 5018 N N . VAL B 1 188 ? 29.858 -71.554 10.687 1.000 13.108 125 VAL B N 1
ATOM 5019 C CA . VAL B 1 188 ? 30.871 -70.651 11.217 1.000 13.513 125 VAL B CA 1
ATOM 5020 C C . VAL B 1 188 ? 30.964 -69.466 10.263 1.000 12.332 125 VAL B C 1
ATOM 5021 O O . VAL B 1 188 ? 31.029 -69.653 9.053 1.000 13.955 125 VAL B O 1
ATOM 5034 N N . ARG B 1 189 ? 30.901 -68.271 10.831 1.000 12.611 126 ARG B N 1
ATOM 5035 C CA . ARG B 1 189 ? 30.882 -67.044 10.045 1.000 12.694 126 ARG B CA 1
ATOM 5036 C C . ARG B 1 189 ? 32.258 -66.358 10.102 1.000 14.211 126 ARG B C 1
ATOM 5037 O O . ARG B 1 189 ? 32.882 -66.280 11.179 1.000 13.206 126 ARG B O 1
ATOM 5058 N N . PHE B 1 190 ? 32.671 -65.871 8.927 1.000 12.697 127 PHE B N 1
ATOM 5059 C CA . PHE B 1 190 ? 33.936 -65.160 8.744 1.000 12.034 127 PHE B CA 1
ATOM 5060 C C . PHE B 1 190 ? 33.563 -63.791 8.239 1.000 12.351 127 PHE B C 1
ATOM 5061 O O . PHE B 1 190 ? 33.240 -63.633 7.070 1.000 14.143 127 PHE B O 1
ATOM 5078 N N . GLY B 1 191 ? 33.480 -62.844 9.179 1.000 11.888 128 GLY B N 1
ATOM 5079 C CA . GLY B 1 191 ? 33.017 -61.487 8.921 1.000 12.646 128 GLY B CA 1
ATOM 5080 C C . GLY B 1 191 ? 34.211 -60.559 8.671 1.000 13.687 128 GLY B C 1
ATOM 5081 O O . GLY B 1 191 ? 35.132 -60.560 9.457 1.000 17.004 128 GLY B O 1
ATOM 5085 N N . TYR B 1 192 ? 34.145 -59.784 7.598 1.000 11.934 129 TYR B N 1
ATOM 5086 C CA . TYR B 1 192 ? 35.350 -59.083 7.163 1.000 11.939 129 TYR B CA 1
ATOM 5087 C C . TYR B 1 192 ? 35.007 -57.604 7.064 1.000 12.748 129 TYR B C 1
ATOM 5088 O O . TYR B 1 192 ? 33.998 -57.210 6.473 1.000 13.311 129 TYR B O 1
ATOM 5106 N N . GLU B 1 193 ? 35.935 -56.750 7.504 1.000 12.647 130 GLU B N 1
ATOM 5107 C CA . GLU B 1 193 ? 35.729 -55.310 7.401 1.000 14.164 130 GLU B CA 1
ATOM 5108 C C . GLU B 1 193 ? 37.023 -54.640 6.999 1.000 14.974 130 GLU B C 1
ATOM 5109 O O . GLU B 1 193 ? 38.094 -54.975 7.502 1.000 13.995 130 GLU B O 1
ATOM 5121 N N . VAL B 1 194 ? 36.954 -53.673 6.065 1.000 13.526 131 VAL B N 1
ATOM 5122 C CA . VAL B 1 194 ? 38.025 -52.718 5.853 1.000 13.699 131 VAL B CA 1
ATOM 5123 C C . VAL B 1 194 ? 37.743 -51.537 6.780 1.000 13.534 131 VAL B C 1
ATOM 5124 O O . VAL B 1 194 ? 36.765 -50.821 6.538 1.000 15.815 131 VAL B O 1
ATOM 5137 N N . THR B 1 195 ? 38.576 -51.360 7.806 1.000 15.187 132 THR B N 1
ATOM 5138 C CA . THR B 1 195 ? 38.334 -50.339 8.834 1.000 16.603 132 THR B CA 1
ATOM 5139 C C . THR B 1 195 ? 39.028 -49.019 8.537 1.000 19.422 132 THR B C 1
ATOM 5140 O O . THR B 1 195 ? 38.813 -48.070 9.303 1.000 24.414 132 THR B O 1
ATOM 5151 N N . GLU B 1 196 ? 39.755 -48.908 7.441 1.000 20.133 133 GLU B N 1
ATOM 5152 C CA . GLU B 1 196 ? 40.502 -47.674 7.128 1.000 18.271 133 GLU B CA 1
ATOM 5153 C C . GLU B 1 196 ? 39.484 -46.535 7.095 1.000 20.060 133 GLU B C 1
ATOM 5154 O O . GLU B 1 196 ? 38.490 -46.629 6.344 1.000 17.657 133 GLU B O 1
ATOM 5166 N N . PRO B 1 197 ? 39.750 -45.448 7.857 1.000 22.303 134 PRO B N 1
ATOM 5167 C CA . PRO B 1 197 ? 38.884 -44.266 7.790 1.000 19.687 134 PRO B CA 1
ATOM 5168 C C . PRO B 1 197 ? 39.273 -43.429 6.593 1.000 17.305 134 PRO B C 1
ATOM 5169 O O . PRO B 1 197 ? 40.359 -43.571 6.010 1.000 18.131 134 PRO B O 1
ATOM 5180 N N . GLY B 1 198 ? 38.299 -42.612 6.143 1.000 17.573 135 GLY B N 1
ATOM 5181 C CA . GLY B 1 198 ? 38.613 -41.498 5.254 1.000 17.052 135 GLY B CA 1
ATOM 5182 C C . GLY B 1 198 ? 38.917 -41.959 3.839 1.000 14.706 135 GLY B C 1
ATOM 5183 O O . GLY B 1 198 ? 39.766 -41.432 3.115 1.000 19.417 135 GLY B O 1
ATOM 5187 N N . ILE B 1 199 ? 38.176 -42.992 3.370 1.000 15.591 136 ILE B N 1
ATOM 5188 C CA . ILE B 1 199 ? 38.306 -43.496 2.019 1.000 15.010 136 ILE B CA 1
ATOM 5189 C C . ILE B 1 199 ? 36.907 -43.607 1.387 1.000 13.376 136 ILE B C 1
ATOM 5190 O O . ILE B 1 199 ? 35.900 -43.736 2.083 1.000 15.350 136 ILE B O 1
ATOM 5206 N N . PRO B 1 200 ? 36.851 -43.646 0.065 1.000 14.793 137 PRO B N 1
ATOM 5207 C CA . PRO B 1 200 ? 35.615 -44.118 -0.562 1.000 14.463 137 PRO B CA 1
ATOM 5208 C C . PRO B 1 200 ? 35.363 -45.554 -0.092 1.000 14.163 137 PRO B C 1
ATOM 5209 O O . PRO B 1 200 ? 36.307 -46.277 0.132 1.000 14.553 137 PRO B O 1
ATOM 5220 N N . TYR B 1 201 ? 34.109 -45.903 -0.001 1.000 12.152 138 TYR B N 1
ATOM 5221 C CA . TYR B 1 201 ? 33.708 -47.279 0.299 1.000 12.985 138 TYR B CA 1
ATOM 5222 C C . TYR B 1 201 ? 34.404 -48.162 -0.719 1.000 12.069 138 TYR B C 1
ATOM 5223 O O . TYR B 1 201 ? 34.293 -47.955 -1.953 1.000 13.268 138 TYR B O 1
ATOM 5241 N N . PRO B 1 202 ? 35.241 -49.154 -0.258 1.000 11.632 139 PRO B N 1
ATOM 5242 C CA . PRO B 1 202 ? 36.055 -49.903 -1.195 1.000 12.448 139 PRO B CA 1
ATOM 5243 C C . PRO B 1 202 ? 35.366 -51.121 -1.773 1.000 12.936 139 PRO B C 1
ATOM 5244 O O . PRO B 1 202 ? 35.741 -52.302 -1.511 1.000 12.148 139 PRO B O 1
ATOM 5255 N N . LEU B 1 203 ? 34.426 -50.823 -2.675 1.000 12.636 140 LEU B N 1
ATOM 5256 C CA . LEU B 1 203 ? 33.620 -51.930 -3.221 1.000 13.214 140 LEU B CA 1
ATOM 5257 C C . LEU B 1 203 ? 34.525 -52.927 -3.916 1.000 11.703 140 LEU B C 1
ATOM 5258 O O . LEU B 1 203 ? 34.423 -54.164 -3.709 1.000 12.072 140 LEU B O 1
ATOM 5274 N N . GLN B 1 204 ? 35.361 -52.458 -4.840 1.000 11.772 141 GLN B N 1
ATOM 5275 C CA . GLN B 1 204 ? 36.217 -53.378 -5.567 1.000 12.413 141 GLN B CA 1
ATOM 5276 C C . GLN B 1 204 ? 37.160 -54.114 -4.633 1.000 11.691 141 GLN B C 1
ATOM 5277 O O . GLN B 1 204 ? 37.447 -55.284 -4.825 1.000 12.019 141 GLN B O 1
ATOM 5291 N N . GLY B 1 205 ? 37.680 -53.399 -3.618 1.000 11.804 142 GLY B N 1
ATOM 5292 C CA . GLY B 1 205 ? 38.534 -54.073 -2.643 1.000 12.658 142 GLY B CA 1
ATOM 5293 C C . GLY B 1 205 ? 37.832 -55.192 -1.864 1.000 12.324 142 GLY B C 1
ATOM 5294 O O . GLY B 1 205 ? 38.454 -56.209 -1.586 1.000 11.642 142 GLY B O 1
ATOM 5298 N N . TYR B 1 206 ? 36.588 -5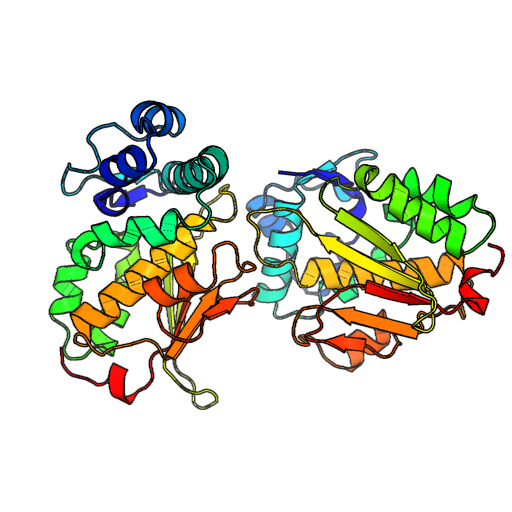4.949 -1.478 1.000 11.228 143 TYR B N 1
ATOM 5299 C CA . TYR B 1 206 ? 35.800 -55.989 -0.850 1.000 11.074 143 TYR B CA 1
ATOM 5300 C C . TYR B 1 206 ? 35.601 -57.196 -1.760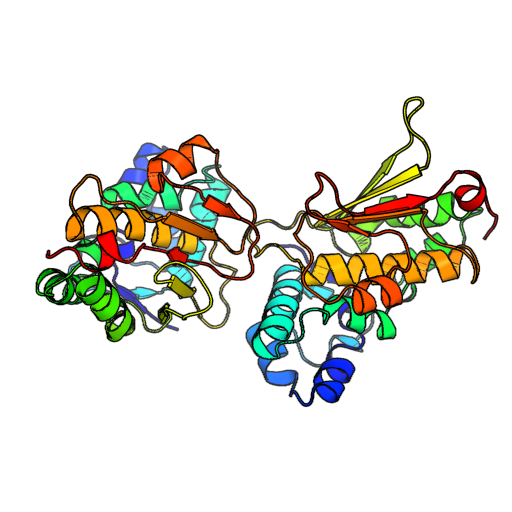 1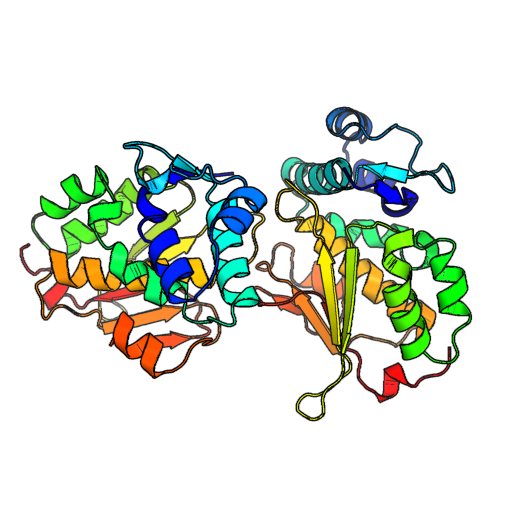.000 11.378 143 TYR B C 1
ATOM 5301 O O . TYR B 1 206 ? 35.661 -58.301 -1.278 1.000 10.818 143 TYR B O 1
ATOM 5319 N N . GLU B 1 207 ? 35.305 -56.961 -3.037 1.000 11.022 144 GLU B N 1
ATOM 5320 C CA . GLU B 1 207 ? 35.050 -58.052 -3.973 1.000 11.323 144 GLU B CA 1
ATOM 5321 C C . GLU B 1 207 ? 36.348 -58.792 -4.240 1.000 12.327 144 GLU B C 1
ATOM 5322 O O . GLU B 1 207 ? 36.371 -60.026 -4.310 1.000 11.843 144 GLU B O 1
ATOM 5334 N N . LEU B 1 208 ? 37.468 -58.106 -4.431 1.000 11.952 145 LEU B N 1
ATOM 5335 C CA . LEU B 1 208 ? 38.767 -58.767 -4.518 1.000 11.018 145 LEU B CA 1
ATOM 5336 C C . LEU B 1 208 ? 39.065 -59.609 -3.249 1.000 11.657 145 LEU B C 1
ATOM 5337 O O . LEU B 1 208 ? 39.509 -60.759 -3.365 1.000 12.014 145 LEU B O 1
ATOM 5353 N N . SER B 1 209 ? 38.755 -59.067 -2.064 1.000 11.610 146 SER B N 1
ATOM 5354 C CA . SER B 1 209 ? 38.983 -59.783 -0.817 1.000 10.625 146 SER B CA 1
ATOM 5355 C C . SER B 1 209 ? 38.187 -61.096 -0.818 1.000 12.390 146 SER B C 1
ATOM 5356 O O . SER B 1 209 ? 38.710 -62.107 -0.387 1.000 12.262 146 SER B O 1
ATOM 5364 N N . MET B 1 210 ? 36.918 -61.032 -1.214 1.000 11.433 147 MET B N 1
ATOM 5365 C CA . MET B 1 210 ? 36.129 -62.242 -1.135 1.000 11.382 147 MET B CA 1
ATOM 5366 C C . MET B 1 210 ? 36.446 -63.210 -2.260 1.000 10.935 147 MET B C 1
ATOM 5367 O O . MET B 1 210 ? 36.386 -64.427 -2.021 1.000 11.863 147 MET B O 1
ATOM 5381 N N . ALA B 1 211 ? 36.807 -62.730 -3.433 1.000 11.355 148 ALA B N 1
ATOM 5382 C CA . ALA B 1 211 ? 37.269 -63.636 -4.488 1.000 11.910 148 ALA B CA 1
ATOM 5383 C C . ALA B 1 211 ? 38.547 -64.345 -4.093 1.000 13.207 148 ALA B C 1
ATOM 5384 O O . ALA B 1 211 ? 38.753 -65.525 -4.353 1.000 14.416 148 ALA B O 1
ATOM 5391 N N . ASN B 1 212 ? 39.425 -63.616 -3.388 1.000 12.054 149 ASN B N 1
ATOM 5392 C CA . ASN B 1 212 ? 40.611 -64.227 -2.797 1.000 11.700 149 ASN B CA 1
ATOM 5393 C C . ASN B 1 212 ? 40.262 -65.256 -1.723 1.000 13.042 149 ASN B C 1
ATOM 5394 O O . ASN B 1 212 ? 40.840 -66.304 -1.666 1.000 13.997 149 ASN B O 1
ATOM 5405 N N . ALA B 1 213 ? 39.297 -64.956 -0.877 1.000 14.291 150 ALA B N 1
ATOM 5406 C CA . ALA B 1 213 ? 38.882 -65.885 0.178 1.000 13.748 150 ALA B CA 1
ATOM 5407 C C . ALA B 1 213 ? 38.386 -67.162 -0.480 1.000 13.808 150 ALA B C 1
ATOM 5408 O O . ALA B 1 213 ? 38.656 -68.270 0.054 1.000 13.295 150 ALA B O 1
ATOM 5415 N N . ALA B 1 214 ? 37.603 -67.075 -1.539 1.000 13.847 151 ALA B N 1
ATOM 5416 C CA . ALA B 1 214 ? 37.108 -68.270 -2.215 1.000 14.620 151 ALA B CA 1
ATOM 5417 C C . ALA B 1 214 ? 38.282 -69.132 -2.654 1.000 16.493 151 ALA B C 1
ATOM 5418 O O . ALA B 1 214 ? 38.235 -70.361 -2.518 1.000 15.455 151 ALA B O 1
ATOM 5425 N N . ARG B 1 215 ? 39.341 -68.527 -3.193 1.000 15.222 152 ARG B N 1
ATOM 5426 C CA . ARG B 1 215 ? 40.526 -69.273 -3.593 1.000 17.146 152 ARG B CA 1
ATOM 5427 C C . ARG B 1 215 ? 41.181 -69.925 -2.386 1.000 17.725 152 ARG B C 1
ATOM 5428 O O . ARG B 1 215 ? 41.683 -71.066 -2.517 1.000 18.459 152 ARG B O 1
ATOM 5449 N N . MET B 1 216 ? 41.278 -69.204 -1.286 1.000 14.939 153 MET B N 1
ATOM 5450 C CA . MET B 1 216 ? 41.930 -69.657 -0.065 1.000 15.188 153 MET B CA 1
ATOM 5451 C C . MET B 1 216 ? 41.206 -70.864 0.505 1.000 15.099 153 MET B C 1
ATOM 5452 O O . MET B 1 216 ? 41.844 -71.837 0.923 1.000 16.447 153 MET B O 1
ATOM 5466 N N . ILE B 1 217 ? 39.864 -70.887 0.401 1.000 14.837 154 ILE B N 1
ATOM 5467 C CA . ILE B 1 217 ? 39.017 -71.981 0.866 1.000 15.386 154 ILE B CA 1
ATOM 5468 C C . ILE B 1 217 ? 39.350 -73.212 0.053 1.000 17.602 154 ILE B C 1
ATOM 5469 O O . ILE B 1 217 ? 39.494 -74.280 0.663 1.000 16.351 154 ILE B O 1
ATOM 5485 N N . ARG B 1 218 ? 39.493 -73.029 -1.251 1.000 16.927 155 ARG B N 1
ATOM 5486 C CA . ARG B 1 218 ? 39.780 -74.159 -2.146 1.000 21.888 155 ARG B CA 1
ATOM 5487 C C . ARG B 1 218 ? 41.162 -74.691 -1.862 1.000 22.796 155 ARG B C 1
ATOM 5488 O O . ARG B 1 218 ? 41.382 -75.900 -1.796 1.000 24.697 155 ARG B O 1
ATOM 5509 N N . LEU B 1 219 ? 42.117 -73.815 -1.615 1.000 19.390 156 LEU B N 1
ATOM 5510 C CA . LEU B 1 219 ? 43.476 -74.295 -1.434 1.000 21.186 156 LEU B CA 1
ATOM 5511 C C . LEU B 1 219 ? 43.660 -75.000 -0.082 1.000 23.690 156 LEU B C 1
ATOM 5512 O O . LEU B 1 219 ? 44.211 -76.106 -0.042 1.000 23.478 156 LEU B O 1
ATOM 5528 N N . LEU B 1 220 ? 43.108 -74.442 1.011 1.000 19.003 157 LEU B N 1
ATOM 5529 C CA . LEU B 1 220 ? 43.262 -75.021 2.333 1.000 18.779 157 LEU B CA 1
ATOM 5530 C C . LEU B 1 220 ? 42.256 -76.154 2.522 1.000 20.613 157 LEU B C 1
ATOM 5531 O O . LEU B 1 220 ? 42.513 -77.124 3.262 1.000 22.331 157 LEU B O 1
ATOM 5547 N N . GLY B 1 221 ? 41.110 -76.079 1.888 1.000 19.515 158 GLY B N 1
ATOM 5548 C CA . GLY B 1 221 ? 40.020 -77.017 2.088 1.000 22.031 158 GLY B CA 1
ATOM 5549 C C . GLY B 1 221 ? 39.904 -78.091 1.020 1.000 25.425 158 GLY B C 1
ATOM 5550 O O . GLY B 1 221 ? 39.004 -78.929 1.128 1.000 30.588 158 GLY B O 1
ATOM 5554 N N . GLY B 1 222 ? 40.716 -78.039 -0.040 1.000 26.324 159 GLY B N 1
ATOM 5555 C CA . GLY B 1 222 ? 40.542 -78.986 -1.132 1.000 31.517 159 GLY B CA 1
ATOM 5556 C C . GLY B 1 222 ? 39.629 -78.507 -2.263 1.000 33.924 159 GLY B C 1
ATOM 5557 O O . GLY B 1 222 ? 38.833 -77.569 -2.170 1.000 26.792 159 GLY B O 1
ATOM 5561 N N . PRO B 1 223 ? 39.783 -79.061 -3.479 1.000 40.213 160 PRO B N 1
ATOM 5562 C CA . PRO B 1 223 ? 39.282 -78.361 -4.664 1.000 39.734 160 PRO B CA 1
ATOM 5563 C C . PRO B 1 223 ? 37.755 -78.300 -4.738 1.000 37.195 160 PRO B C 1
ATOM 5564 O O . PRO B 1 223 ? 37.222 -77.449 -5.448 1.000 39.654 160 PRO B O 1
ATOM 5575 N N . GLN B 1 224 ? 37.051 -79.145 -3.962 1.000 33.570 161 GLN B N 1
ATOM 5576 C CA . GLN B 1 224 ? 35.600 -79.077 -3.883 1.000 33.120 161 GLN B CA 1
ATOM 5577 C C . GLN B 1 224 ? 35.088 -78.170 -2.739 1.000 28.679 161 GLN B C 1
ATOM 5578 O O . GLN B 1 224 ? 33.896 -78.024 -2.547 1.000 26.811 161 GLN B O 1
ATOM 5592 N N . ALA B 1 225 ? 35.972 -77.582 -1.944 1.000 24.962 162 ALA B N 1
ATOM 5593 C CA . ALA B 1 225 ? 35.527 -76.792 -0.786 1.000 20.725 162 ALA B CA 1
ATOM 5594 C C . ALA B 1 225 ? 34.916 -75.478 -1.263 1.000 22.982 162 ALA B C 1
ATOM 5595 O O . ALA B 1 225 ? 35.501 -74.790 -2.072 1.000 23.435 162 ALA B O 1
ATOM 5602 N N . ARG B 1 226 ? 33.762 -75.134 -0.713 1.000 21.641 163 ARG B N 1
ATOM 5603 C CA . ARG B 1 226 ? 33.006 -73.937 -1.033 1.000 22.178 163 ARG B CA 1
ATOM 5604 C C . ARG B 1 226 ? 32.439 -73.375 0.271 1.000 20.416 163 ARG B C 1
ATOM 5605 O O . ARG B 1 226 ? 31.979 -74.116 1.131 1.000 19.663 163 ARG B O 1
ATOM 5626 N N . ALA B 1 227 ? 32.372 -72.060 0.359 1.000 18.256 164 ALA B N 1
ATOM 5627 C CA . ALA B 1 227 ? 31.553 -71.435 1.364 1.000 18.061 164 ALA B CA 1
ATOM 5628 C C . ALA B 1 227 ? 30.091 -71.803 1.126 1.000 17.066 164 ALA B C 1
ATOM 5629 O O . ALA B 1 227 ? 29.644 -72.031 -0.008 1.000 18.309 164 ALA B O 1
ATOM 5636 N N . ARG B 1 228 ? 29.294 -71.711 2.174 1.000 15.853 165 ARG B N 1
ATOM 5637 C CA . ARG B 1 228 ? 27.855 -71.785 2.054 1.000 17.524 165 ARG B CA 1
ATOM 5638 C C . ARG B 1 228 ? 27.250 -70.514 1.480 1.000 18.601 165 ARG B C 1
ATOM 5639 O O . ARG B 1 228 ? 26.166 -70.542 0.902 1.000 18.643 165 ARG B O 1
ATOM 5660 N N . VAL B 1 229 ? 27.818 -69.321 1.762 1.000 15.118 166 VAL B N 1
ATOM 5661 C CA . VAL B 1 229 ? 27.306 -68.033 1.297 1.000 14.218 166 VAL B CA 1
ATOM 5662 C C . VAL B 1 229 ? 28.475 -67.035 1.372 1.000 13.823 166 VAL B C 1
ATOM 5663 O O . VAL B 1 229 ? 29.341 -67.212 2.231 1.000 15.089 166 VAL B O 1
ATOM 5676 N N . PHE B 1 230 ? 28.475 -66.096 0.427 1.000 13.474 167 PHE B N 1
ATOM 5677 C CA . PHE B 1 230 ? 29.213 -64.820 0.505 1.000 13.105 167 PHE B CA 1
ATOM 5678 C C . PHE B 1 230 ? 28.217 -63.691 0.723 1.000 14.211 167 PHE B C 1
ATOM 5679 O O . PHE B 1 230 ? 27.100 -63.711 0.165 1.000 15.175 167 PHE B O 1
ATOM 5696 N N . SER B 1 231 ? 28.571 -62.684 1.537 1.000 12.402 168 SER B N 1
ATOM 5697 C CA . SER B 1 231 ? 27.730 -61.578 1.851 1.000 12.884 168 SER B CA 1
ATOM 5698 C C . SER B 1 231 ? 28.510 -60.265 1.607 1.000 12.926 168 SER B C 1
ATOM 5699 O O . SER B 1 231 ? 29.707 -60.169 1.929 1.000 13.706 168 SER B O 1
ATOM 5707 N N . PHE B 1 232 ? 27.856 -59.265 1.010 1.000 13.171 169 PHE B N 1
ATOM 5708 C CA . PHE B 1 232 ? 28.398 -57.914 0.866 1.000 12.406 169 PHE B CA 1
ATOM 5709 C C . PHE B 1 232 ? 27.476 -56.858 1.435 1.000 15.306 169 PHE B C 1
ATOM 5710 O O . PHE B 1 232 ? 26.244 -57.021 1.357 1.000 14.465 169 PHE B O 1
ATOM 5727 N N . ARG B 1 233 ? 28.029 -55.724 1.828 1.000 13.606 170 ARG B N 1
ATOM 5728 C CA . ARG B 1 233 ? 27.262 -54.592 2.310 1.000 14.896 170 ARG B CA 1
ATOM 5729 C C . ARG B 1 233 ? 26.592 -53.841 1.154 1.000 15.391 170 ARG B C 1
ATOM 5730 O O . ARG B 1 233 ? 25.520 -53.266 1.357 1.000 18.561 170 ARG B O 1
ATOM 5751 N N . HIS B 1 234 ? 27.240 -53.790 -0.022 1.000 14.247 171 HIS B N 1
ATOM 5752 C CA . HIS B 1 234 ? 26.825 -52.980 -1.147 1.000 14.359 171 HIS B CA 1
ATOM 5753 C C . HIS B 1 234 ? 25.825 -53.725 -2.035 1.000 15.043 171 HIS B C 1
ATOM 5754 O O . HIS B 1 234 ? 25.652 -54.931 -1.937 1.000 15.378 171 HIS B O 1
ATOM 5769 N N . ALA B 1 235 ? 25.199 -52.953 -2.908 1.000 16.386 172 ALA B N 1
ATOM 5770 C CA . ALA B 1 235 ? 24.301 -53.502 -3.908 1.000 17.802 172 ALA B CA 1
ATOM 5771 C C . ALA B 1 235 ? 25.132 -54.182 -4.981 1.000 16.744 172 ALA B C 1
ATOM 5772 O O . ALA B 1 235 ? 26.279 -53.809 -5.228 1.000 18.095 172 ALA B O 1
ATOM 5779 N N . GLN B 1 236 ? 24.591 -55.224 -5.647 1.000 17.188 173 GLN B N 1
ATOM 5780 C CA . GLN B 1 236 ? 25.290 -55.874 -6.724 1.000 13.995 173 GLN B CA 1
ATOM 5781 C C . GLN B 1 236 ? 25.714 -54.956 -7.877 1.000 16.470 173 GLN B C 1
ATOM 5782 O O . GLN B 1 236 ? 24.892 -54.086 -8.278 1.000 19.518 173 GLN B O 1
ATOM 5796 N N . LEU B 1 237 ? 26.969 -55.072 -8.310 1.000 16.019 174 LEU B N 1
ATOM 5797 C CA . LEU B 1 237 ? 27.465 -54.205 -9.358 1.000 17.204 174 LEU B CA 1
ATOM 5798 C C . LEU B 1 237 ? 27.654 -54.976 -10.643 1.000 19.210 174 LEU B C 1
ATOM 5799 O O . LEU B 1 237 ? 27.047 -54.634 -11.678 1.000 22.114 174 LEU B O 1
ATOM 5815 N N . GLY B 1 238 ? 28.496 -55.973 -10.653 1.000 17.216 175 GLY B N 1
ATOM 5816 C CA . GLY B 1 238 ? 28.757 -56.756 -11.840 1.000 20.208 175 GLY B CA 1
ATOM 5817 C C . GLY B 1 238 ? 27.583 -57.695 -12.148 1.000 18.544 175 GLY B C 1
ATOM 5818 O O . GLY B 1 238 ? 26.587 -57.744 -11.433 1.000 18.737 175 GLY B O 1
ATOM 5822 N N . THR B 1 239 ? 27.811 -58.517 -13.177 1.000 19.840 176 THR B N 1
ATOM 5823 C CA . THR B 1 239 ? 26.798 -59.420 -13.630 1.000 21.673 176 THR B CA 1
ATOM 5824 C C . THR B 1 239 ? 26.663 -60.612 -12.700 1.000 20.559 176 THR B C 1
ATOM 5825 O O . THR B 1 239 ? 27.590 -61.029 -12.023 1.000 19.373 176 THR B O 1
ATOM 5836 N N . ASP B 1 240 ? 25.510 -61.287 -12.760 1.000 21.409 177 ASP B N 1
ATOM 5837 C CA . ASP B 1 240 ? 25.351 -62.510 -11.999 1.000 21.711 177 ASP B CA 1
ATOM 5838 C C . ASP B 1 240 ? 26.446 -63.507 -12.377 1.000 19.302 177 ASP B C 1
ATOM 5839 O O . ASP B 1 240 ? 26.943 -64.192 -11.525 1.000 20.692 177 ASP B O 1
ATOM 5848 N N . ALA B 1 241 ? 26.840 -63.582 -13.661 1.000 20.467 178 ALA B N 1
ATOM 5849 C CA . ALA B 1 241 ? 27.842 -64.557 -14.058 1.000 19.087 178 ALA B CA 1
ATOM 5850 C C . ALA B 1 241 ? 29.214 -64.271 -13.429 1.000 19.794 178 ALA B C 1
ATOM 5851 O O . ALA B 1 241 ? 29.928 -65.203 -13.069 1.000 21.418 178 ALA B O 1
ATOM 5858 N N . ALA B 1 242 ? 29.534 -62.979 -13.306 1.000 21.342 179 ALA B N 1
ATOM 5859 C CA . ALA B 1 242 ? 30.847 -62.671 -12.737 1.000 17.953 179 ALA B CA 1
ATOM 5860 C C . ALA B 1 242 ? 30.927 -63.134 -11.285 1.000 16.329 179 ALA B C 1
ATOM 5861 O O . ALA B 1 242 ? 31.938 -63.678 -10.807 1.000 17.712 179 ALA B O 1
ATOM 5868 N N . TYR B 1 243 ? 29.840 -62.854 -10.509 1.000 17.088 180 TYR B N 1
ATOM 5869 C CA . TYR B 1 243 ? 29.845 -63.274 -9.125 1.000 16.949 180 TYR B CA 1
ATOM 5870 C C . TYR B 1 243 ? 29.870 -64.798 -8.985 1.000 16.845 180 TYR B C 1
ATOM 5871 O O . TYR B 1 243 ? 30.519 -65.398 -8.132 1.000 16.456 180 TYR B O 1
ATOM 5889 N N . ARG B 1 244 ? 29.138 -65.496 -9.855 1.000 18.844 181 ARG B N 1
ATOM 5890 C CA . ARG B 1 244 ? 29.071 -66.955 -9.786 1.000 22.303 181 ARG B CA 1
ATOM 5891 C C . ARG B 1 244 ? 30.437 -67.596 -10.059 1.000 18.663 181 ARG B C 1
ATOM 5892 O O . ARG B 1 244 ? 30.854 -68.534 -9.396 1.000 20.897 181 ARG B O 1
ATOM 5913 N N . GLU B 1 245 ? 31.145 -67.063 -11.051 1.000 19.161 182 GLU B N 1
ATOM 5914 C CA . GLU B 1 245 ? 32.438 -67.581 -11.454 1.000 20.080 182 GLU B CA 1
ATOM 5915 C C . GLU B 1 245 ? 33.428 -67.389 -10.319 1.000 21.418 182 GLU B C 1
ATOM 5916 O O . GLU B 1 245 ? 34.231 -68.261 -10.069 1.000 22.395 182 GLU B O 1
ATOM 5928 N N . ALA B 1 246 ? 33.412 -66.219 -9.665 1.000 19.688 183 ALA B N 1
ATOM 5929 C CA . ALA B 1 246 ? 34.410 -65.972 -8.630 1.000 20.812 183 ALA B CA 1
ATOM 5930 C C . ALA B 1 246 ? 34.037 -66.606 -7.301 1.000 17.815 183 ALA B C 1
ATOM 5931 O O . ALA B 1 246 ? 34.943 -66.958 -6.575 1.000 20.570 183 ALA B O 1
ATOM 5938 N N . LEU B 1 247 ? 32.742 -66.625 -6.913 1.000 18.028 184 LEU B N 1
ATOM 5939 C CA . LEU B 1 247 ? 32.328 -66.959 -5.553 1.000 19.538 184 LEU B CA 1
ATOM 5940 C C . LEU B 1 247 ? 31.418 -68.207 -5.485 1.000 28.757 184 LEU B C 1
ATOM 5941 O O . LEU B 1 247 ? 31.382 -68.820 -4.432 1.000 36.230 184 LEU B O 1
ATOM 5957 N N . GLY B 1 248 ? 30.721 -68.520 -6.599 1.000 30.025 185 GLY B N 1
ATOM 5958 C CA . GLY B 1 248 ? 29.943 -69.741 -6.816 1.000 40.139 185 GLY B CA 1
ATOM 5959 C C . GLY B 1 248 ? 28.671 -69.825 -5.983 1.000 53.455 185 GLY B C 1
ATOM 5960 O O . GLY B 1 248 ? 27.509 -69.848 -6.439 1.000 51.212 185 GLY B O 1
ATOM 5964 N N . CYS B 1 249 ? 28.932 -69.987 -4.698 1.000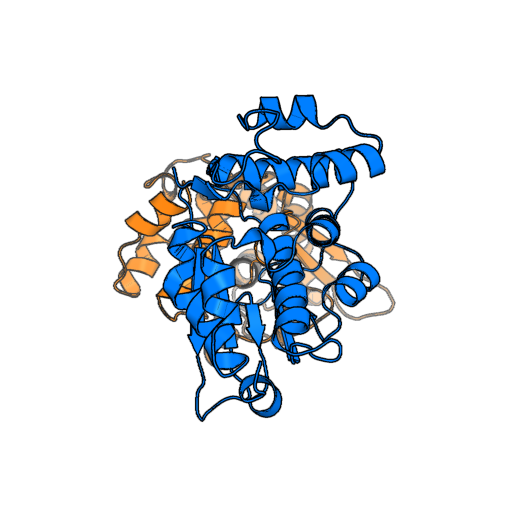 54.273 186 CYS B N 1
ATOM 5965 C CA . CYS B 1 249 ? 27.965 -69.579 -3.708 1.000 41.672 186 CYS B CA 1
ATOM 5966 C C . CYS B 1 249 ? 26.892 -68.659 -4.287 1.000 34.048 186 CYS B C 1
ATOM 5967 O O . CYS B 1 249 ? 27.102 -67.795 -5.132 1.000 58.697 186 CYS B O 1
ATOM 5975 N N . THR B 1 250 ? 25.719 -68.940 -3.814 1.000 24.339 187 THR B N 1
ATOM 5976 C CA . THR B 1 250 ? 24.866 -67.986 -3.148 1.000 20.839 187 THR B CA 1
ATOM 5977 C C . THR B 1 250 ? 25.666 -66.766 -2.659 1.000 17.747 187 THR B C 1
ATOM 5978 O O . THR B 1 250 ? 26.583 -66.867 -1.808 1.000 18.720 187 THR B O 1
ATOM 5989 N N . VAL B 1 251 ? 25.299 -65.674 -3.262 1.000 16.729 188 VAL B N 1
ATOM 5990 C CA . VAL B 1 251 ? 25.880 -64.363 -2.952 1.000 16.327 188 VAL B CA 1
ATOM 5991 C C . VAL B 1 251 ? 24.749 -63.471 -2.577 1.000 18.695 188 VAL B C 1
ATOM 5992 O O . VAL B 1 251 ? 23.750 -63.391 -3.322 1.000 19.761 188 VAL B O 1
ATOM 6005 N N . ARG B 1 252 ? 24.895 -62.805 -1.442 1.000 16.274 189 ARG B N 1
ATOM 6006 C CA . ARG B 1 252 ? 23.921 -61.875 -0.932 1.000 16.152 189 ARG B CA 1
ATOM 6007 C C . ARG B 1 252 ? 24.440 -60.436 -0.834 1.000 16.467 189 ARG B C 1
ATOM 6008 O O . ARG B 1 252 ? 25.618 -60.174 -0.560 1.000 15.956 189 ARG B O 1
ATOM 6029 N N . PHE B 1 253 ? 23.597 -59.470 -1.170 1.000 15.741 190 PHE B N 1
ATOM 6030 C CA . PHE B 1 253 ? 23.936 -58.074 -1.309 1.000 15.418 190 PHE B CA 1
ATOM 6031 C C . PHE B 1 253 ? 23.064 -57.205 -0.413 1.000 15.340 190 PHE B C 1
ATOM 6032 O O . PHE B 1 253 ? 21.976 -57.618 0.045 1.000 17.415 190 PHE B O 1
ATOM 6049 N N . GLY B 1 254 ? 23.585 -56.030 -0.150 1.000 14.858 191 GLY B N 1
ATOM 6050 C CA . GLY B 1 254 ? 22.883 -55.040 0.651 1.000 16.768 191 GLY B CA 1
ATOM 6051 C C . GLY B 1 254 ? 22.696 -55.513 2.072 1.000 18.065 191 GLY B C 1
ATOM 6052 O O . GLY B 1 254 ? 21.724 -55.141 2.725 1.000 21.114 191 GLY B O 1
ATOM 6056 N N . ARG B 1 255 ? 23.627 -56.304 2.627 1.000 16.283 192 ARG B N 1
ATOM 6057 C CA . ARG B 1 255 ? 23.483 -56.913 3.945 1.000 17.606 192 ARG B CA 1
ATOM 6058 C C . ARG B 1 255 ? 24.150 -56.091 5.058 1.000 17.472 192 ARG B C 1
ATOM 6059 O O . ARG B 1 255 ? 24.899 -55.171 4.766 1.000 18.487 192 ARG B O 1
ATOM 6080 N N . THR B 1 256 ? 23.972 -56.542 6.306 1.000 19.860 193 THR B N 1
ATOM 6081 C CA . THR B 1 256 ? 24.510 -55.858 7.471 1.000 20.709 193 THR B CA 1
ATOM 6082 C C . THR B 1 256 ? 25.956 -56.252 7.752 1.000 18.875 193 THR B C 1
ATOM 6083 O O . THR B 1 256 ? 26.593 -55.617 8.591 1.000 18.958 193 THR B O 1
ATOM 6094 N N . TRP B 1 257 ? 26.494 -57.239 6.982 1.000 17.364 194 TRP B N 1
ATOM 6095 C CA . TRP B 1 257 ? 27.829 -57.752 7.209 1.000 17.066 194 TRP B CA 1
ATOM 6096 C C . TRP B 1 257 ? 28.378 -58.229 5.866 1.000 15.589 194 TRP B C 1
ATOM 6097 O O . TRP B 1 257 ? 27.637 -58.561 4.968 1.000 15.634 194 TRP B O 1
ATOM 6118 N N . CYS B 1 258 ? 29.704 -58.263 5.776 1.000 14.689 195 CYS B N 1
ATOM 6119 C CA . CYS B 1 258 ? 30.456 -58.772 4.652 1.000 13.511 195 CYS B CA 1
ATOM 6120 C C . CYS B 1 258 ? 31.238 -59.967 5.098 1.000 13.288 195 CYS B C 1
ATOM 6121 O O . CYS B 1 258 ? 31.836 -59.957 6.186 1.000 14.201 195 CYS B O 1
ATOM 6129 N N . GLY B 1 259 ? 31.309 -60.998 4.260 1.000 12.429 196 GLY B N 1
ATOM 6130 C CA . GLY B 1 259 ? 32.165 -62.134 4.514 1.000 12.561 196 GLY B CA 1
ATOM 6131 C C . GLY B 1 259 ? 31.521 -63.417 3.967 1.000 13.034 196 GLY B C 1
ATOM 6132 O O . GLY B 1 259 ? 30.921 -63.420 2.906 1.000 13.752 196 GLY B O 1
ATOM 6136 N N . PHE B 1 260 ? 31.811 -64.531 4.639 1.000 13.299 197 PHE B N 1
ATOM 6137 C CA . PHE B 1 260 ? 31.323 -65.825 4.180 1.000 13.195 197 PHE B CA 1
ATOM 6138 C C . PHE B 1 260 ? 31.030 -66.696 5.376 1.000 12.999 197 PHE B C 1
ATOM 6139 O O . PHE B 1 260 ? 31.437 -66.453 6.505 1.000 11.556 197 PHE B O 1
ATOM 6156 N N . GLU B 1 261 ? 30.341 -67.816 5.106 1.000 13.413 198 GLU B N 1
ATOM 6157 C CA . GLU B 1 261 ? 30.116 -68.857 6.109 1.000 13.357 198 GLU B CA 1
ATOM 6158 C C . GLU B 1 261 ? 30.566 -70.201 5.568 1.000 12.562 198 GLU B C 1
ATOM 6159 O O . GLU B 1 261 ? 30.466 -70.457 4.365 1.000 15.210 198 GLU B O 1
ATOM 6171 N N . VAL B 1 262 ? 31.043 -71.050 6.488 1.000 12.654 199 VAL B N 1
ATOM 6172 C CA . VAL B 1 262 ? 31.393 -72.434 6.180 1.000 15.824 199 VAL B CA 1
ATOM 6173 C C . VAL B 1 262 ? 30.685 -73.321 7.193 1.000 15.805 199 VAL B C 1
ATOM 6174 O O . VAL B 1 262 ? 30.510 -72.943 8.315 1.000 14.935 199 VAL B O 1
ATOM 6187 N N . ASP B 1 263 ? 30.205 -74.471 6.743 1.000 16.628 200 ASP B N 1
ATOM 6188 C CA . ASP B 1 263 ? 29.613 -75.323 7.749 1.000 17.078 200 ASP B CA 1
ATOM 6189 C C . ASP B 1 263 ? 30.679 -76.061 8.513 1.000 13.815 200 ASP B C 1
ATOM 6190 O O . ASP B 1 263 ? 31.880 -76.046 8.242 1.000 14.519 200 ASP B O 1
ATOM 6199 N N . HIS B 1 264 ? 30.246 -76.610 9.686 1.000 14.861 201 HIS B N 1
ATOM 6200 C CA . HIS B 1 264 ? 31.193 -77.251 10.588 1.000 13.368 201 HIS B CA 1
ATOM 6201 C C . HIS B 1 264 ? 31.878 -78.482 10.000 1.000 14.570 201 HIS B C 1
ATOM 6202 O O . HIS B 1 264 ? 33.030 -78.757 10.274 1.000 16.341 201 HIS B O 1
ATOM 6217 N N . ARG B 1 265 ? 31.175 -79.203 9.124 1.000 16.425 202 ARG B N 1
ATOM 6218 C CA . ARG B 1 265 ? 31.812 -80.367 8.506 1.000 18.658 202 ARG B CA 1
ATOM 6219 C C . ARG B 1 265 ? 33.040 -79.963 7.678 1.000 18.900 202 ARG B C 1
ATOM 6220 O O . ARG B 1 265 ? 34.112 -80.512 7.836 1.000 22.436 202 ARG B O 1
ATOM 6241 N N . LEU B 1 266 ? 32.939 -78.875 6.900 1.000 18.775 203 LEU B N 1
ATOM 6242 C CA . LEU B 1 266 ? 34.074 -78.378 6.128 1.000 16.686 203 LEU B CA 1
ATOM 6243 C C . LEU B 1 266 ? 35.087 -77.683 7.010 1.000 16.903 203 LEU B C 1
ATOM 6244 O O . LEU B 1 266 ? 36.268 -77.919 6.888 1.000 16.767 203 LEU B O 1
ATOM 6260 N N . ALA B 1 267 ? 34.629 -76.909 8.002 1.000 16.312 204 ALA B N 1
ATOM 6261 C CA . ALA B 1 267 ? 35.548 -76.261 8.929 1.000 17.005 204 ALA B CA 1
ATOM 6262 C C . ALA B 1 267 ? 36.468 -77.219 9.655 1.000 16.597 204 ALA B C 1
ATOM 6263 O O . ALA B 1 267 ? 37.621 -76.949 9.907 1.000 16.355 204 ALA B O 1
ATOM 6270 N N . GLY B 1 268 ? 35.940 -78.408 10.015 1.000 17.383 205 GLY B N 1
ATOM 6271 C CA . GLY B 1 268 ? 36.757 -79.381 10.734 1.000 18.083 205 GLY B CA 1
ATOM 6272 C C . GLY B 1 268 ? 37.626 -80.292 9.845 1.000 18.405 205 GLY B C 1
ATOM 6273 O O . GLY B 1 268 ? 38.392 -81.091 10.390 1.000 20.781 205 GLY B O 1
ATOM 6277 N N . ARG B 1 269 ? 37.571 -80.085 8.522 1.000 19.773 206 ARG B N 1
ATOM 6278 C CA . ARG B 1 269 ? 38.353 -80.894 7.603 1.000 20.916 206 ARG B CA 1
ATOM 6279 C C . ARG B 1 269 ? 39.836 -80.686 7.843 1.000 23.301 206 ARG B C 1
ATOM 6280 O O . ARG B 1 269 ? 40.341 -79.549 7.925 1.000 20.198 206 ARG B O 1
ATOM 6301 N N . PRO B 1 270 ? 40.668 -81.736 7.977 1.000 23.937 207 PRO B N 1
ATOM 6302 C CA . PRO B 1 270 ? 42.112 -81.550 8.069 1.000 22.051 207 PRO B CA 1
ATOM 6303 C C . PRO B 1 270 ? 42.692 -80.914 6.796 1.000 22.406 207 PRO B C 1
ATOM 6304 O O . PRO B 1 270 ? 42.180 -81.104 5.703 1.000 28.740 207 PRO B O 1
ATOM 6315 N N . ILE B 1 271 ? 43.686 -80.042 6.964 1.000 23.724 208 ILE B N 1
ATOM 6316 C CA . ILE B 1 271 ? 44.358 -79.460 5.817 1.000 23.673 208 ILE B CA 1
ATOM 6317 C C . ILE B 1 271 ? 45.259 -80.545 5.137 1.000 27.019 208 ILE B C 1
ATOM 6318 O O . ILE B 1 271 ? 45.987 -81.119 6.019 1.000 31.637 208 ILE B O 1
#

Sequence (410 aa):
GSLIRATNLWGYTDLMRELGADPLPFLRRFDIPPGIEHQEDAFMSLAGFVRMLEASAAELDCPDFGLRLARWQGLGILGPVAVIARNAATLFGGLEAIGRYLYVHSPALTLTVSSTTARSNVRFGYEVTEPGIPYPLQGYELSMANAARMIRLLGGPQARARVFSFRHAQLGTDAAYREALGCTVRFGRTWCGFEVVDHRLAGRPIGSLIRATNLWGYTDLMRELGADPLPFLRRFDIPPGIEHQEDAFMSLAGFVRMLEASAAELDCPDFGLRLARWQGLGILGPVAVIARNAATLFGGLEAIGRYLYVHSPALTLTVSSTTARSNVRFGYEVTEPGIPYPLQGYELSMANAARMIRLLGGPQARARVFSFRHAQLGTDAAYREALGCTVRFGRTWCGFEVDHRLAGRPI

Secondary structure (DSSP, 8-state):
--EEEGGGGTTHHHHHHHTT--HHHHHHHTT--TTGGG-TT-EEEHHHHHHHHHHHHHHTT-TTHHHHHGGG-SGGGGTHHHHHHHTSSBHHHHHHHHHHTHHHH-TTEEEEEE--TTSSSEEEEEEE--TTPPP-HHHHHHHHHHHHHHHHHHH-TT---SEEE-SSPP-S-HHHHHHHH-S-EE-S-S--EEEE-HHHHT-B-/--EEEGGGGTTHHHHHHHTT--SHHHHHHHT--TTGGGSTT-EEEHHHHHHHHHHHHHHTT-TTHHHHHGGG-SGGGGTHHHHHHHTSSBHHHHHHHHHHTHHHH-TTEEEEEE--TTSSSEEEEEEE--SSS---HHHHHHHHHHHHHHHHHHH-TT---SEEE-SSPP-S-HHHHHHHH-S-EE-S-S--EEEE-HHHHT-B-

B-factor: mean 20.73, std 9.68, range [10.26, 90.39]

Radius of gyration: 23.44 Å; Cα contacts (8 Å, |Δi|>4): 788; chains: 2; bounding box: 50×71×45 Å

Solvent-accessible surface area: 18385 Å² total; per-residue (Å²): 113,29,94,5,9,1,17,14,4,84,3,0,33,77,0,0,150,89,50,74,16,81,1,69,55,17,8,143,124,38,122,3,72,70,46,8,17,150,94,159,100,22,72,3,43,3,27,10,6,4,105,0,0,43,14,0,10,74,92,53,127,4,52,23,0,0,12,88,0,3,149,61,10,1,4,34,5,5,25,63,1,0,92,72,0,113,129,25,82,40,0,78,23,0,8,71,13,11,15,157,56,12,128,57,3,0,95,5,15,65,30,74,41,44,71,63,152,95,114,87,28,4,42,0,14,19,90,14,64,14,116,37,9,48,15,3,8,1,8,16,0,3,24,4,2,5,10,17,103,18,1,30,111,5,4,13,111,154,10,116,3,133,4,0,0,0,54,1,58,73,87,6,88,89,43,14,5,140,141,28,4,39,27,86,30,82,43,16,110,72,43,5,0,6,10,0,48,116,221,26,4,45,100,94,75,111,26,95,8,23,1,25,12,3,87,8,1,34,55,0,0,160,104,52,74,17,82,20,70,67,24,2,139,101,16,104,2,70,68,28,10,23,154,98,163,94,19,72,5,44,2,23,6,4,8,36,0,0,15,13,0,9,63,109,54,127,5,50,26,0,0,5,50,0,3,145,88,11,0,6,33,5,6,23,59,2,1,86,76,0,110,127,27,82,38,0,76,24,0,8,70,14,11,15,160,54,13,131,59,5,0,88,3,17,60,32,82,38,46,70,65,151,99,80,84,26,4,56,0,13,17,106,22,70,16,109,29,11,5,29,6,12,1,6,14,0,3,25,5,3,6,12,4,88,18,1,77,110,7,3,11,103,152,7,106,9,128,20,2,1,0,125,16,76,73,74,7,89,95,55,16,5,141,126,16,3,37,18,88,32,106,46,56,93,120,45,4,0,6,15,0,30,118,212,27,5,45,100,97,77

Nearest PDB structures (foldseek):
  8rcw-assembly2_B  TM=1.002E+00  e=4.329E-43  Mycobacterium tuberculosis H37Rv
  5chh-assembly1_A  TM=7.081E-01  e=2.068E-06  Pseudomonas aeruginosa
  8pog-assembly1_D  TM=5.567E-01  e=5.459E+00  Enterobacter sp. 638
  8rcw-assembly2_B  TM=1.004E+00  e=1.318E-42  Mycobacterium tuberculosis H37Rv
  5chh-assembly1_A  TM=6.725E-01  e=4.087E-06  Pseudomonas aeruginosa

Foldseek 3Di:
DKKFQLCLCFCVCVVCVVLVHHCVVLCVVLVNDPPSNPPPPDIGDPQSVLVSQVCSCVVSVPQQSLLVSLVRHALCSQPVLSVVLLPDFANLRSVVSCQVPVVVRIVQKHWDWDDDPVDFFIWTFIGGHDPPHDDRQSVLSNVQLNVQRHQCVQQPPPGAFQEFEELADDGDDPVSCCVSHVHHYYYNDPTGGTGHGPVSRGHTD/DKKFQLCLCFCVCVVCVVLVHHCVVLCVVLVNDPPSNPDPPDIDDPQSVLQSQVCSCVVSVPQLSLLVSLVRHALCSQPVLSVVLLPAFANLRSVVSCQVCVVVRMVQKHWDWDDDPVDFFIWTFIDRRDPDHPDRPSNLSNVALNVQRHQCVQQPPPGAFQEFEDLADDDDDPVSCCVRHVHHYYYNDPTGGTGHGPVSRGHTD